Protein AF-0000000084469445 (afdb_homodimer)

Sequence (676 aa):
MPSHRDRGASPPKRRASNPAHQPPWKASKMSADAPEFKPRAFKDERMSDDEDAAVAASGSATGGSAPLSAEAREALTAAVAKARVTRPLPNSRRTAAAANMVPQAATVPKTHAEKDNKRRLIVVLSQACLEAYKVSSGSGGKNAAGKEAKYALLNCDDHQGILARNGRDIADARPDITHQCLLTLLDSPLNKAGLLQVYIHTAKGVLIEVNPSVRIPRTFKRFSGLMVQLLHKLSIRGVNGSEKLLRVIKNPITDHLPTNTIKLTLSGDAPTIRLSQFLPTLPESHSVCVFVGAMARGPDNFADAYVDQKISISDYSLSASVACGKFCCAMEELWDIVMPSHRDRGASPPKRRASNPAHQPPWKASKMSADAPEFKPRAFKDERMSDDEDAAVAASGSATGGSAPLSAEAREALTAAVAKARVTRPLPNSRRTAAAANMVPQAATVPKTHAEKDNKRRLIVVLSQACLEAYKVSSGSGGKNAAGKEAKYALLNCDDHQGILARNGRDIADARPDITHQCLLTLLDSPLNKAGLLQVYIHTAKGVLIEVNPSVRIPRTFKRFSGLMVQLLHKLSIRGVNGSEKLLRVIKNPITDHLPTNTIKLTLSGDAPTIRLSQFLPTLPESHSVCVFVGAMARGPDNFADAYVDQKISISDYSLSASVACGKFCCAMEELWDIV

InterPro domains:
  IPR005304 Ribosomal biogenesis, methyltransferase, EMG1/NEP1 [PF03587] (123-332)
  IPR005304 Ribosomal biogenesis, methyltransferase, EMG1/NEP1 [PTHR12636] (96-338)
  IPR005304 Ribosomal biogenesis, methyltransferase, EMG1/NEP1 [cd18088] (121-332)
  IPR029026 tRNA (guanine-N1-)-methyltransferase, N-terminal [G3DSA:3.40.1280.10] (121-338)
  IPR029028 Alpha/beta knot methyltransferases [SSF75217] (108-337)

Foldseek 3Di:
DDDDDPPPPDPDDPPPPDPPPPDPPPPPPPPPPVPDPPPPDPPPPPPDPDDPPPPPPPPPPPPDDDDDDPVRVVVVVVVCVVPDDDDPDPPPCPDDCPPPPPLPQQDDDDDLVSQLPDAAEEEEAFQAQWDKDFDPDPDDDPPPPPDPTDIWTDALPPCVPVCVVVVHDSQWNHNVLVVLQCVLQLPFLRLSVNRYWYWYQHNVGWIKTAASRDDADPDPVVNRVVSNVCVVVQFDDDPPDPDTRMHTDDDDPVVVHHPAEAEEEEDLPAEEDALLVVVVVDDPSYHYYYYFHSTPDDDRCRCVVPHDYYYYHDPDDDRSNVVSNVNSVSVCVVVVRD/DDPPPPPPPDPPDPPPPDPPPPDPDPPPPPPPPPPDPPPPDPPPPPPDDDPPPPPPPPCPPPPDDDDDDPVRVVVVVVVCVVPDDDDDDDPPCPDDPPPPPPLPQQDDDDDLVSQLPDAAEEEEAFQAQWDKDFDPDPDDDPPPPPDPTDIWTDALPPCVPVCVVVVHDSQWNHNVLVVLQCVLQLPFLRLSVNRYWYWYQHNVGWIKTAASRDDADPDPVVNRVVSNVCVVVQFDDDPPDPDTRMHTDDDDPVVVHHPAEAEEEEDLPAEEDALLVVVVVDDPSYHYYYYFHSTPDDDRCRCVVPHDYYYHHDPDDDRSNVVSNVNSVSVCVVVVRD

Radius of gyration: 30.71 Å; Cα contacts (8 Å, |Δi|>4): 1017; chains: 2; bounding box: 78×87×170 Å

Nearest PDB structures (foldseek):
  3oii-assembly1_A  TM=9.944E-01  e=2.772E-36  Saccharomyces cerevisiae
  3oin-assembly1_A  TM=9.692E-01  e=4.289E-35  Saccharomyces cerevisiae
  5jpq-assembly1_e  TM=9.789E-01  e=6.168E-33  Thermochaetoides thermophila
  5wyk-assembly1_E2  TM=9.521E-01  e=1.337E-33  Saccharomyces cerevisiae S288C
  6rxy-assembly1_CN  TM=9.579E-01  e=6.451E-31  Thermochaetoides thermophila

Organism: NCBI:txid879819

Secondary structure (DSSP, 8-state):
---------------------------------------------------------------PPPPPPHHHHHHHHHHHHHHB-------S------S-------PPP-SHHHHHHS--EEEEEEEE---EEEE---S--TT--S---EEEE--TTT-HHHHHHTT--GGG--HHHHHHHHHHHHTSHHHHTT-EEEEEEETTS-EEEE-TT----SSHHHHHHHHHHHHHHSEEE-TTSS-EEEEEEPSPGGGGS-SSEEEEEE-TTSPBB-HHHHGGGS-TTSEEEEEEE-SSS--S-TTTTT-SEEEB--SS---HHHHHHHHHHHHHHHTT--/---------------------------------------------------------------PPPPPPHHHHHHHHHHHHHHB--PPP-SS------S-------PPP-SHHHHHHS--EEEEEEEE---EEEE---S--TT---S--EEEE--TTT-HHHHHHTT--GGG--HHHHHHHHHHHHTSHHHHTT-EEEEEEETTS-EEEE-TT----SSHHHHHHHHHHHHHHSEEE-TTSS-EEEEEEPSPGGGGS-SSEEEEEE-TTSPBB-HHHHGGGS-TTSEEEEEEE-SSS--S-TTTTT-SEEEB--SS---HHHHHHHHHHHHHHHTT--

Structure (mmCIF, N/CA/C/O backbone):
data_AF-0000000084469445-model_v1
#
loop_
_entity.id
_entity.type
_entity.pdbx_description
1 polymer 'Nep1-domain-containing protein'
#
loop_
_atom_site.group_PDB
_atom_site.id
_atom_site.type_symbol
_atom_site.label_atom_id
_atom_site.label_alt_id
_atom_site.label_comp_id
_atom_site.label_asym_id
_atom_site.label_entity_id
_atom_site.label_seq_id
_atom_site.pdbx_PDB_ins_code
_atom_site.Cartn_x
_atom_site.Cartn_y
_atom_site.Cartn_z
_atom_site.occupancy
_atom_site.B_iso_or_equiv
_atom_site.auth_seq_id
_atom_site.auth_comp_id
_atom_site.auth_asym_id
_atom_site.auth_atom_id
_atom_site.pdbx_PDB_model_num
ATOM 1 N N . MET A 1 1 ? -24.031 15.508 86.875 1 22.95 1 MET A N 1
ATOM 2 C CA . MET A 1 1 ? -24.016 14.242 86.125 1 22.95 1 MET A CA 1
ATOM 3 C C . MET A 1 1 ? -22.75 14.125 85.25 1 22.95 1 MET A C 1
ATOM 5 O O . MET A 1 1 ? -22.203 15.133 84.812 1 22.95 1 MET A O 1
ATOM 9 N N . PRO A 1 2 ? -22.141 12.891 84.938 1 25.98 2 PRO A N 1
ATOM 10 C CA . PRO A 1 2 ? -20.812 12.344 84.625 1 25.98 2 PRO A CA 1
ATOM 11 C C . PRO A 1 2 ? -20.438 12.547 83.188 1 25.98 2 PRO A C 1
ATOM 13 O O . PRO A 1 2 ? -19.266 12.594 82.812 1 25.98 2 PRO A O 1
ATOM 16 N N . SER A 1 3 ? -21.453 12.602 82.25 1 22.55 3 SER A N 1
ATOM 17 C CA . SER A 1 3 ? -21.281 11.664 81.125 1 22.55 3 SER A CA 1
ATOM 18 C C . SER A 1 3 ? -20.047 11.992 80.312 1 22.55 3 SER A C 1
ATOM 20 O O . SER A 1 3 ? -19.5 13.094 80.438 1 22.55 3 SER A O 1
ATOM 22 N N . HIS A 1 4 ? -19.953 11.297 79.062 1 25.66 4 HIS A N 1
ATOM 23 C CA . HIS A 1 4 ? -19.266 10.383 78.125 1 25.66 4 HIS A CA 1
ATOM 24 C C . HIS A 1 4 ? -18.469 11.148 77.062 1 25.66 4 HIS A C 1
ATOM 26 O O . HIS A 1 4 ? -19.016 12.016 76.375 1 25.66 4 HIS A O 1
ATOM 32 N N . ARG A 1 5 ? -17.156 11.281 77.188 1 27.06 5 ARG A N 1
ATOM 33 C CA . ARG A 1 5 ? -16.031 11.859 76.5 1 27.06 5 ARG A CA 1
ATOM 34 C C . ARG A 1 5 ? -15.891 11.234 75.062 1 27.06 5 ARG A C 1
ATOM 36 O O . ARG A 1 5 ? -15.695 10.023 74.938 1 27.06 5 ARG A O 1
ATOM 43 N N . ASP A 1 6 ? -16.797 11.648 74.125 1 26.05 6 ASP A N 1
ATOM 44 C CA . ASP A 1 6 ? -16.875 11.094 72.75 1 26.05 6 ASP A CA 1
ATOM 45 C C . ASP A 1 6 ? -15.5 11 72.125 1 26.05 6 ASP A C 1
ATOM 47 O O . ASP A 1 6 ? -14.797 12 72 1 26.05 6 ASP A O 1
ATOM 51 N N . ARG A 1 7 ? -14.773 9.812 72.25 1 25.3 7 ARG A N 1
ATOM 52 C CA . ARG A 1 7 ? -13.453 9.383 71.812 1 25.3 7 ARG A CA 1
ATOM 53 C C . ARG A 1 7 ? -13.312 9.508 70.312 1 25.3 7 ARG A C 1
ATOM 55 O O . ARG A 1 7 ? -14.148 8.992 69.562 1 25.3 7 ARG A O 1
ATOM 62 N N . GLY A 1 8 ? -12.797 10.641 69.75 1 24.62 8 GLY A N 1
ATOM 63 C CA . GLY A 1 8 ? -12.539 11.031 68.375 1 24.62 8 GLY A CA 1
ATOM 64 C C . GLY A 1 8 ? -11.758 9.992 67.562 1 24.62 8 GLY A C 1
ATOM 65 O O . GLY A 1 8 ? -10.625 9.672 67.938 1 24.62 8 GLY A O 1
ATOM 66 N N . ALA A 1 9 ? -12.391 8.781 67.188 1 24.7 9 ALA A N 1
ATOM 67 C CA . ALA A 1 9 ? -11.789 7.621 66.562 1 24.7 9 ALA A CA 1
ATOM 68 C C . ALA A 1 9 ? -10.969 8.047 65.312 1 24.7 9 ALA A C 1
ATOM 70 O O . ALA A 1 9 ? -11.43 8.844 64.5 1 24.7 9 ALA A O 1
ATOM 71 N N . SER A 1 10 ? -9.609 8.047 65.375 1 26.73 10 SER A N 1
ATOM 72 C CA . SER A 1 10 ? -8.523 8.375 64.5 1 26.73 10 SER A CA 1
ATOM 73 C C . SER A 1 10 ? -8.594 7.516 63.219 1 26.73 10 SER A C 1
ATOM 75 O O . SER A 1 10 ? -8.727 6.293 63.281 1 26.73 10 SER A O 1
ATOM 77 N N . PRO A 1 11 ? -9.133 7.988 62.094 1 27.69 11 PRO A N 1
ATOM 78 C CA . PRO A 1 11 ? -9.375 7.207 60.875 1 27.69 11 PRO A CA 1
ATOM 79 C C . PRO A 1 11 ? -8.156 6.41 60.438 1 27.69 11 PRO A C 1
ATOM 81 O O . PRO A 1 11 ? -7.023 6.781 60.75 1 27.69 11 PRO A O 1
ATOM 84 N N . PRO A 1 12 ? -8.281 5.055 60.25 1 25.16 12 PRO A N 1
ATOM 85 C CA . PRO A 1 12 ? -7.227 4.082 59.969 1 25.16 12 PRO A CA 1
ATOM 86 C C . PRO A 1 12 ? -6.383 4.469 58.75 1 25.16 12 PRO A C 1
ATOM 88 O O . PRO A 1 12 ? -6.855 5.203 57.875 1 25.16 12 PRO A O 1
ATOM 91 N N . LYS A 1 13 ? -5.031 4.48 58.875 1 24.09 13 LYS A N 1
ATOM 92 C CA . LYS A 1 13 ? -3.91 4.742 57.969 1 24.09 13 LYS A CA 1
ATOM 93 C C . LYS A 1 13 ? -3.984 3.871 56.719 1 24.09 13 LYS A C 1
ATOM 95 O O . LYS A 1 13 ? -4.098 2.648 56.812 1 24.09 13 LYS A O 1
ATOM 100 N N . ARG A 1 14 ? -4.66 4.344 55.656 1 23.03 14 ARG A N 1
ATOM 101 C CA . ARG A 1 14 ? -4.762 3.637 54.375 1 23.03 14 ARG A CA 1
ATOM 102 C C . ARG A 1 14 ? -3.402 3.1 53.938 1 23.03 14 ARG A C 1
ATOM 104 O O . ARG A 1 14 ? -2.398 3.811 54 1 23.03 14 ARG A O 1
ATOM 111 N N . ARG A 1 15 ? -3.166 1.763 54.031 1 22.44 15 ARG A N 1
ATOM 112 C CA . ARG A 1 15 ? -1.99 1 53.625 1 22.44 15 ARG A CA 1
ATOM 113 C C . ARG A 1 15 ? -1.568 1.358 52.188 1 22.44 15 ARG A C 1
ATOM 115 O O . ARG A 1 15 ? -2.396 1.373 51.281 1 22.44 15 ARG A O 1
ATOM 122 N N . ALA A 1 16 ? -0.414 2.016 52 1 23.31 16 ALA A N 1
ATOM 123 C CA . ALA A 1 16 ? 0.32 2.404 50.781 1 23.31 16 ALA A CA 1
ATOM 124 C C . ALA A 1 16 ? 0.574 1.197 49.875 1 23.31 16 ALA A C 1
ATOM 126 O O . ALA A 1 16 ? 1.24 0.242 50.281 1 23.31 16 ALA A O 1
ATOM 127 N N . SER A 1 17 ? -0.476 0.643 49.125 1 21.62 17 SER A N 1
ATOM 128 C CA . SER A 1 17 ? -0.274 -0.502 48.25 1 21.62 17 SER A CA 1
ATOM 129 C C . SER A 1 17 ? 0.973 -0.325 47.406 1 21.62 17 SER A C 1
ATOM 131 O O . SER A 1 17 ? 1.221 0.761 46.875 1 21.62 17 SER A O 1
ATOM 133 N N . ASN A 1 18 ? 2.104 -1.016 47.656 1 22.84 18 ASN A N 1
ATOM 134 C CA . ASN A 1 18 ? 3.393 -1.14 47 1 22.84 18 ASN A CA 1
ATOM 135 C C . ASN A 1 18 ? 3.225 -1.414 45.5 1 22.84 18 ASN A C 1
ATOM 137 O O . ASN A 1 18 ? 2.553 -2.373 45.125 1 22.84 18 ASN A O 1
ATOM 141 N N . PRO A 1 19 ? 3.338 -0.371 44.625 1 25.42 19 PRO A N 1
ATOM 142 C CA . PRO A 1 19 ? 3.227 -0.517 43.188 1 25.42 19 PRO A CA 1
ATOM 14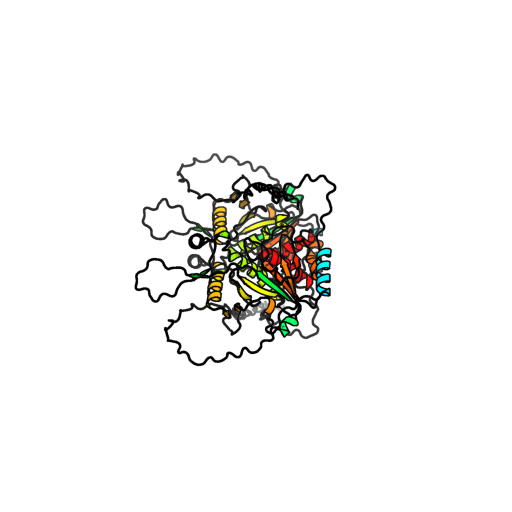3 C C . PRO A 1 19 ? 4.102 -1.641 42.625 1 25.42 19 PRO A C 1
ATOM 145 O O . PRO A 1 19 ? 5.316 -1.651 42.875 1 25.42 19 PRO A O 1
ATOM 148 N N . ALA A 1 20 ? 3.66 -2.908 42.656 1 23.64 20 ALA A N 1
ATOM 149 C CA . ALA A 1 20 ? 4.367 -4.078 42.125 1 23.64 20 ALA A CA 1
ATOM 150 C C . ALA A 1 20 ? 5.027 -3.768 40.781 1 23.64 20 ALA A C 1
ATOM 152 O O . ALA A 1 20 ? 4.484 -3.014 39.969 1 23.64 20 ALA A O 1
ATOM 153 N N . HIS A 1 21 ? 6.387 -3.854 40.688 1 25.55 21 HIS A N 1
ATOM 154 C CA . HIS A 1 21 ? 7.363 -3.762 39.625 1 25.55 21 HIS A CA 1
ATOM 155 C C . HIS A 1 21 ? 6.941 -4.598 38.406 1 25.55 21 HIS A C 1
ATOM 157 O O . HIS A 1 21 ? 6.898 -5.828 38.5 1 25.55 21 HIS A O 1
ATOM 163 N N . GLN A 1 22 ? 5.902 -4.172 37.719 1 23.77 22 GLN A N 1
ATOM 164 C CA . GLN A 1 22 ? 5.598 -4.953 36.531 1 23.77 22 GLN A CA 1
ATOM 165 C C . GLN A 1 22 ? 6.859 -5.238 35.719 1 23.77 22 GLN A C 1
ATOM 167 O O . GLN A 1 22 ? 7.668 -4.34 35.5 1 23.77 22 GLN A O 1
ATOM 172 N N . PRO A 1 23 ? 7.355 -6.477 35.781 1 27.88 23 PRO A N 1
ATOM 173 C CA . PRO A 1 23 ? 8.594 -6.844 35.062 1 27.88 23 PRO A CA 1
ATOM 174 C C . PRO A 1 23 ? 8.641 -6.324 33.625 1 27.88 23 PRO A C 1
ATOM 176 O O . PRO A 1 23 ? 7.59 -6.102 33.031 1 27.88 23 PRO A O 1
ATOM 179 N N . PRO A 1 24 ? 9.695 -5.605 33.25 1 25.45 24 PRO A N 1
ATOM 180 C CA . PRO A 1 24 ? 9.891 -5 31.938 1 25.45 24 PRO A CA 1
ATOM 181 C C . PRO A 1 24 ? 9.609 -5.973 30.797 1 25.45 24 PRO A C 1
ATOM 183 O O . PRO A 1 24 ? 9.727 -7.188 30.969 1 25.45 24 PRO A O 1
ATOM 186 N N . TRP A 1 25 ? 8.602 -5.664 30.031 1 21.03 25 TRP A N 1
ATOM 187 C CA . TRP A 1 25 ? 8.242 -6.383 28.812 1 21.03 25 TRP A CA 1
ATOM 188 C C . TRP A 1 25 ? 9.477 -6.668 27.953 1 21.03 25 TRP A C 1
ATOM 190 O O . TRP A 1 25 ? 10.289 -5.777 27.719 1 21.03 25 TRP A O 1
ATOM 200 N N . LYS A 1 26 ? 10.023 -7.816 28.172 1 22.52 26 LYS A N 1
ATOM 201 C CA . LYS A 1 26 ? 11.172 -8.203 27.359 1 22.52 26 LYS A CA 1
ATOM 202 C C . LYS A 1 26 ? 10.867 -8.039 25.875 1 22.52 26 LYS A C 1
ATOM 204 O O . LYS A 1 26 ? 9.93 -8.648 25.359 1 22.52 26 LYS A O 1
ATOM 209 N N . ALA A 1 27 ? 11.156 -6.922 25.281 1 23.09 27 ALA A N 1
ATOM 210 C CA . ALA A 1 27 ? 11.172 -6.684 23.828 1 23.09 27 ALA A CA 1
ATOM 211 C C . ALA A 1 27 ? 11.867 -7.828 23.094 1 23.09 27 ALA A C 1
ATOM 213 O O . ALA A 1 27 ? 12.992 -8.203 23.438 1 23.09 27 ALA A O 1
ATOM 214 N N . SER A 1 28 ? 11.117 -8.852 22.781 1 20.47 28 SER A N 1
ATOM 215 C CA . SER A 1 28 ? 11.727 -9.914 21.984 1 20.47 28 SER A CA 1
ATOM 216 C C . SER A 1 28 ? 12.508 -9.344 20.797 1 20.47 28 SER A C 1
ATOM 218 O O . SER A 1 28 ? 11.961 -8.578 20.016 1 20.47 28 SER A O 1
ATOM 220 N N . LYS A 1 29 ? 13.742 -9.094 20.969 1 24.81 29 LYS A N 1
ATOM 221 C CA . LYS A 1 29 ? 14.758 -8.594 20.047 1 24.81 29 LYS A CA 1
ATOM 222 C C . LYS A 1 29 ? 14.867 -9.5 18.812 1 24.81 29 LYS A C 1
ATOM 224 O O . LYS A 1 29 ? 15.828 -10.258 18.688 1 24.81 29 LYS A O 1
ATOM 229 N N . MET A 1 30 ? 13.766 -10.086 18.359 1 23.5 30 MET A N 1
ATOM 230 C CA . MET A 1 30 ? 14.062 -10.938 17.219 1 23.5 30 MET A CA 1
ATOM 231 C C . MET A 1 30 ? 14.562 -10.102 16.047 1 23.5 30 MET A C 1
ATOM 233 O O . MET A 1 30 ? 13.859 -9.945 15.039 1 23.5 30 MET A O 1
ATOM 237 N N . SER A 1 31 ? 14.977 -8.93 16.266 1 27.03 31 SER A N 1
ATOM 238 C CA . SER A 1 31 ? 15.305 -8.133 15.094 1 27.03 31 SER A CA 1
ATOM 239 C C . SER A 1 31 ? 16.422 -8.773 14.281 1 27.03 31 SER A C 1
ATOM 241 O O . SER A 1 31 ? 17.422 -9.242 14.844 1 27.03 31 SER A O 1
ATOM 243 N N . ALA A 1 32 ? 16.125 -9.344 13.195 1 31.17 32 ALA A N 1
ATOM 244 C CA . ALA A 1 32 ? 17.156 -9.797 12.273 1 31.17 32 ALA A CA 1
ATOM 245 C C . ALA A 1 32 ? 18.219 -8.719 12.07 1 31.17 32 ALA A C 1
ATOM 247 O O . ALA A 1 32 ? 17.969 -7.688 11.453 1 31.17 32 ALA A O 1
ATOM 248 N N . ASP A 1 33 ? 18.859 -8.328 13.219 1 28.84 33 ASP A N 1
ATOM 249 C CA . ASP A 1 33 ? 19.953 -7.383 12.992 1 28.84 33 ASP A CA 1
ATOM 250 C C . ASP A 1 33 ? 21 -7.973 12.062 1 28.84 33 ASP A C 1
ATOM 252 O O . ASP A 1 33 ? 21.516 -9.07 12.305 1 28.84 33 ASP A O 1
ATOM 256 N N . ALA A 1 34 ? 21.016 -7.699 10.852 1 29.33 34 ALA A N 1
ATOM 257 C CA . ALA A 1 34 ? 22.094 -8.172 10 1 29.33 34 ALA A CA 1
ATOM 258 C C . ALA A 1 34 ? 23.453 -7.711 10.523 1 29.33 34 ALA A C 1
ATOM 260 O O . ALA A 1 34 ? 23.672 -6.516 10.734 1 29.33 34 ALA A O 1
ATOM 261 N N . PRO A 1 35 ? 24.125 -8.5 11.406 1 28.12 35 PRO A N 1
ATOM 262 C CA . PRO A 1 35 ? 25.469 -8.062 11.797 1 28.12 35 PRO A CA 1
ATOM 263 C C . PRO A 1 35 ? 26.297 -7.551 10.617 1 28.12 35 PRO A C 1
ATOM 265 O O . PRO A 1 35 ? 26 -7.891 9.469 1 28.12 35 PRO A O 1
ATOM 268 N N . GLU A 1 36 ? 27.062 -6.578 10.93 1 27.38 36 GLU A N 1
ATOM 269 C CA . GLU A 1 36 ? 27.984 -6.02 9.938 1 27.38 36 GLU A CA 1
ATOM 270 C C . GLU A 1 36 ? 28.844 -7.109 9.305 1 27.38 36 GLU A C 1
ATOM 272 O O . GLU A 1 36 ? 29.531 -7.855 10.016 1 27.38 36 GLU A O 1
ATOM 277 N N . PHE A 1 37 ? 28.562 -7.602 8.203 1 27.67 37 PHE A N 1
ATOM 278 C CA . PHE A 1 37 ? 29.312 -8.633 7.492 1 27.67 37 PHE A CA 1
ATOM 279 C C . PHE A 1 37 ? 30.734 -8.18 7.219 1 27.67 37 PHE A C 1
ATOM 281 O O . PHE A 1 37 ? 30.953 -7.172 6.539 1 27.67 37 PHE A O 1
ATOM 288 N N . LYS A 1 38 ? 31.578 -8.398 8.234 1 27.27 38 LYS A N 1
ATOM 289 C CA . LYS A 1 38 ? 32.969 -8.219 7.895 1 27.27 38 LYS A CA 1
ATOM 290 C C . LYS A 1 38 ? 33.438 -9.219 6.828 1 27.27 38 LYS A C 1
ATOM 292 O O . LYS A 1 38 ? 33.312 -10.43 7.031 1 27.27 38 LYS A O 1
ATOM 297 N N . PRO A 1 39 ? 33.594 -8.773 5.594 1 24.23 39 PRO A N 1
ATOM 298 C CA . PRO A 1 39 ? 33.938 -9.672 4.48 1 24.23 39 PRO A CA 1
ATOM 299 C C . PRO A 1 39 ? 35.219 -10.461 4.73 1 24.23 39 PRO A C 1
ATOM 301 O O . PRO A 1 39 ? 36.219 -9.883 5.121 1 24.23 39 PRO A O 1
ATOM 304 N N . ARG A 1 40 ? 35.094 -11.617 5.289 1 26.5 40 ARG A N 1
ATOM 305 C CA . ARG A 1 40 ? 36.281 -12.461 5.422 1 26.5 40 ARG A CA 1
ATOM 306 C C . ARG A 1 40 ? 37.062 -12.516 4.113 1 26.5 40 ARG A C 1
ATOM 308 O O . ARG A 1 40 ? 36.5 -12.461 3.031 1 26.5 40 ARG A O 1
ATOM 315 N N . ALA A 1 41 ? 38.375 -12.227 4.254 1 24.44 41 ALA A N 1
ATOM 316 C CA . ALA A 1 41 ? 39.406 -12.297 3.234 1 24.44 41 ALA A CA 1
ATOM 317 C C . ALA A 1 41 ? 39.312 -13.602 2.449 1 24.44 41 ALA A C 1
ATOM 319 O O . ALA A 1 41 ? 39.188 -14.68 3.037 1 24.44 41 ALA A O 1
ATOM 320 N N . PHE A 1 42 ? 38.812 -13.5 1.294 1 20.89 42 PHE A N 1
ATOM 321 C CA . PHE A 1 42 ? 38.75 -14.641 0.387 1 20.89 42 PHE A CA 1
ATOM 322 C C . PHE A 1 42 ? 40.156 -15.234 0.198 1 20.89 42 PHE A C 1
ATOM 324 O O . PHE A 1 42 ? 41.031 -14.609 -0.428 1 20.89 42 PHE A O 1
ATOM 331 N N . LYS A 1 43 ? 40.812 -15.797 1.244 1 22.77 43 LYS A N 1
ATOM 332 C CA . LYS A 1 43 ? 42.031 -16.516 0.89 1 22.77 43 LYS A CA 1
ATOM 333 C C . LYS A 1 43 ? 41.812 -17.359 -0.374 1 22.77 43 LYS A C 1
ATOM 335 O O . LYS A 1 43 ? 40.781 -18 -0.535 1 22.77 43 LYS A O 1
ATOM 340 N N . ASP A 1 44 ? 42.562 -17.062 -1.435 1 22.67 44 ASP A N 1
ATOM 341 C CA . ASP A 1 44 ? 42.719 -17.672 -2.75 1 22.67 44 ASP A CA 1
ATOM 342 C C . ASP A 1 44 ? 42.906 -19.188 -2.635 1 22.67 44 ASP A C 1
ATOM 344 O O . ASP A 1 44 ? 44 -19.688 -2.805 1 22.67 44 ASP A O 1
ATOM 348 N N . GLU A 1 45 ? 42.562 -19.812 -1.447 1 24.23 45 GLU A N 1
ATOM 349 C CA . GLU A 1 45 ? 43.062 -21.188 -1.502 1 24.23 45 GLU A CA 1
ATOM 350 C C . GLU A 1 45 ? 42.531 -21.922 -2.734 1 24.23 45 GLU A C 1
ATOM 352 O O . GLU A 1 45 ? 41.344 -21.781 -3.084 1 24.23 45 GLU A O 1
ATOM 357 N N . ARG A 1 46 ? 43.469 -22.328 -3.572 1 21.66 46 ARG A N 1
ATOM 358 C CA . ARG A 1 46 ? 43.438 -23.219 -4.723 1 21.66 46 ARG A CA 1
ATOM 359 C C . ARG A 1 46 ? 42.625 -24.484 -4.402 1 21.66 46 ARG A C 1
ATOM 361 O O . ARG A 1 46 ? 43.031 -25.281 -3.564 1 21.66 46 ARG A O 1
ATOM 368 N N . MET A 1 47 ? 41.281 -24.281 -4.285 1 23 47 MET A N 1
ATOM 369 C CA . MET A 1 47 ? 40.438 -25.453 -4.086 1 23 47 MET A CA 1
ATOM 370 C C . MET A 1 47 ? 40.844 -26.594 -5 1 23 47 MET A C 1
ATOM 372 O O . MET A 1 47 ? 40.906 -26.438 -6.223 1 23 47 MET A O 1
ATOM 376 N N . SER A 1 48 ? 41.75 -27.375 -4.512 1 22.78 48 SER A N 1
ATOM 377 C CA . SER A 1 48 ? 42.062 -28.688 -5.082 1 22.78 48 SER A CA 1
ATOM 378 C C . SER A 1 48 ? 40.812 -29.391 -5.551 1 22.78 48 SER A C 1
ATOM 380 O O . SER A 1 48 ? 39.719 -29.109 -5.055 1 22.78 48 SER A O 1
ATOM 382 N N . ASP A 1 49 ? 40.875 -30.203 -6.703 1 22.7 49 ASP A N 1
ATOM 383 C CA . ASP A 1 49 ? 40 -30.859 -7.668 1 22.7 49 ASP A CA 1
ATOM 384 C C . ASP A 1 49 ? 39.094 -31.891 -6.98 1 22.7 49 ASP A C 1
ATOM 386 O O . ASP A 1 49 ? 38.438 -32.688 -7.648 1 22.7 49 ASP A O 1
ATOM 390 N N . ASP A 1 50 ? 39.469 -32.188 -5.676 1 21.47 50 ASP A N 1
ATOM 391 C CA . ASP A 1 50 ? 39.094 -33.594 -5.492 1 21.47 50 ASP A CA 1
ATOM 392 C C . ASP A 1 50 ? 37.625 -33.812 -5.734 1 21.47 50 ASP A C 1
ATOM 394 O O . ASP A 1 50 ? 37.219 -34.375 -6.746 1 21.47 50 ASP A O 1
ATOM 398 N N . GLU A 1 51 ? 36.969 -34.5 -4.625 1 21.62 51 GLU A N 1
ATOM 399 C CA . GLU A 1 51 ? 35.938 -35.531 -4.621 1 21.62 51 GLU A CA 1
ATOM 400 C C . GLU A 1 51 ? 34.562 -34.969 -4.867 1 21.62 51 GLU A C 1
ATOM 402 O O . GLU A 1 51 ? 34.125 -34.031 -4.168 1 21.62 51 GLU A O 1
ATOM 407 N N . ASP A 1 52 ? 34.062 -35.031 -6.078 1 21.33 52 ASP A N 1
ATOM 408 C CA . ASP A 1 52 ? 32.719 -34.844 -6.602 1 21.33 52 ASP A CA 1
ATOM 409 C C . ASP A 1 52 ? 31.672 -35.438 -5.648 1 21.33 52 ASP A C 1
ATOM 411 O O . ASP A 1 52 ? 31.422 -36.656 -5.676 1 21.33 52 ASP A O 1
ATOM 415 N N . ALA A 1 53 ? 31.766 -35.219 -4.359 1 21.38 53 ALA A N 1
ATOM 416 C CA . ALA A 1 53 ? 30.641 -35.812 -3.652 1 21.38 53 ALA A CA 1
ATOM 417 C C . ALA A 1 53 ? 29.312 -35.5 -4.344 1 21.38 53 ALA A C 1
ATOM 419 O O . ALA A 1 53 ? 29.031 -34.312 -4.617 1 21.38 53 ALA A O 1
ATOM 420 N N . ALA A 1 54 ? 28.781 -36.469 -5.055 1 19.64 54 ALA A N 1
ATOM 421 C CA . ALA A 1 54 ? 27.438 -36.594 -5.617 1 19.64 54 ALA A CA 1
ATOM 422 C C . ALA A 1 54 ? 26.375 -36.062 -4.66 1 19.64 54 ALA A C 1
ATOM 424 O O . ALA A 1 54 ? 26.203 -36.594 -3.557 1 19.64 54 ALA A O 1
ATOM 425 N N . VAL A 1 55 ? 26.391 -34.812 -4.473 1 25.66 55 VAL A N 1
ATOM 426 C CA . VAL A 1 55 ? 25.156 -34.375 -3.836 1 25.66 55 VAL A CA 1
ATOM 427 C C . VAL A 1 55 ? 23.984 -35.188 -4.395 1 25.66 55 VAL A C 1
ATOM 429 O O . VAL A 1 55 ? 23.656 -35.094 -5.578 1 25.66 55 VAL A O 1
ATOM 432 N N . ALA A 1 56 ? 23.922 -36.438 -4.066 1 22.81 56 ALA A N 1
ATOM 433 C CA . ALA A 1 56 ? 22.703 -37.219 -4.309 1 22.81 56 ALA A CA 1
ATOM 434 C C . ALA A 1 56 ? 21.469 -36.344 -4.148 1 22.81 56 ALA A C 1
ATOM 436 O O . ALA A 1 56 ? 21.25 -35.75 -3.088 1 22.81 56 ALA A O 1
ATOM 437 N N . ALA A 1 57 ? 21.156 -35.719 -5.156 1 25.91 57 ALA A N 1
ATOM 438 C CA . ALA A 1 57 ? 19.844 -35.125 -5.402 1 25.91 57 ALA A CA 1
ATOM 439 C C . ALA A 1 57 ? 18.734 -35.969 -4.785 1 25.91 57 ALA A C 1
ATOM 441 O O . ALA A 1 57 ? 18.469 -37.094 -5.242 1 25.91 57 ALA A O 1
ATOM 442 N N . SER A 1 58 ? 18.734 -36.125 -3.529 1 27.81 58 SER A N 1
ATOM 443 C CA . SER A 1 58 ? 17.5 -36.719 -3.053 1 27.81 58 SER A CA 1
ATOM 444 C C . SER A 1 58 ? 16.328 -36.375 -3.959 1 27.81 58 SER A C 1
ATOM 446 O O . SER A 1 58 ? 16.25 -35.25 -4.477 1 27.81 58 SER A O 1
ATOM 448 N N . GLY A 1 59 ? 15.852 -37.25 -4.816 1 29.45 59 GLY A N 1
ATOM 449 C CA . GLY A 1 59 ? 14.68 -37.25 -5.676 1 29.45 59 GLY A CA 1
ATOM 450 C C . GLY A 1 59 ? 13.539 -36.438 -5.129 1 29.45 59 GLY A C 1
ATOM 451 O O . GLY A 1 59 ? 12.734 -36.906 -4.324 1 29.45 59 GLY A O 1
ATOM 452 N N . SER A 1 60 ? 13.766 -35.281 -4.676 1 35.25 60 SER A N 1
ATOM 453 C CA . SER A 1 60 ? 12.609 -34.469 -4.336 1 35.25 60 SER A CA 1
ATOM 454 C C . SER A 1 60 ? 11.492 -34.656 -5.363 1 35.25 60 SER A C 1
ATOM 456 O O . SER A 1 60 ? 11.742 -34.594 -6.57 1 35.25 60 SER A O 1
ATOM 458 N N . ALA A 1 61 ? 10.555 -35.438 -5.242 1 38.78 61 ALA A N 1
ATOM 459 C CA . ALA A 1 61 ? 9.289 -35.594 -5.953 1 38.78 61 ALA A CA 1
ATOM 460 C C . ALA A 1 61 ? 8.844 -34.281 -6.57 1 38.78 61 ALA A C 1
ATOM 462 O O . ALA A 1 61 ? 8.68 -33.281 -5.867 1 38.78 61 ALA A O 1
ATOM 463 N N . THR A 1 62 ? 9.242 -33.875 -7.703 1 46.62 62 THR A N 1
ATOM 464 C CA . THR A 1 62 ? 8.93 -32.781 -8.594 1 46.62 62 THR A CA 1
ATOM 465 C C . THR A 1 62 ? 7.434 -32.469 -8.562 1 46.62 62 THR A C 1
ATOM 467 O O . THR A 1 62 ? 6.672 -33 -9.375 1 46.62 62 THR A O 1
ATOM 470 N N . GLY A 1 63 ? 6.758 -32.562 -7.508 1 58.69 63 GLY A N 1
ATOM 471 C CA . GLY A 1 63 ? 5.34 -32.25 -7.418 1 58.69 63 GLY A CA 1
ATOM 472 C C . GLY A 1 63 ? 5.016 -30.812 -7.758 1 58.69 63 GLY A C 1
ATOM 473 O O . GLY A 1 63 ? 5.387 -29.906 -7.02 1 58.69 63 GLY A O 1
ATOM 474 N N . GLY A 1 64 ? 5.074 -30.406 -9.047 1 75.44 64 GLY A N 1
ATOM 475 C CA . GLY A 1 64 ? 4.629 -29.125 -9.594 1 75.44 64 GLY A CA 1
ATOM 476 C C . GLY A 1 64 ? 3.152 -29.109 -9.945 1 75.44 64 GLY A C 1
ATOM 477 O O . GLY A 1 64 ? 2.447 -30.109 -9.727 1 75.44 64 GLY A O 1
ATOM 478 N N . SER A 1 65 ? 2.721 -27.922 -10.312 1 82.25 65 SER A N 1
ATOM 479 C CA . SER A 1 65 ? 1.313 -27.75 -10.656 1 82.25 65 SER A CA 1
ATOM 480 C C . SER A 1 65 ? 0.949 -28.531 -11.914 1 82.25 65 SER A C 1
ATOM 482 O O . SER A 1 65 ? 1.701 -28.531 -12.891 1 82.25 65 SER A O 1
ATOM 484 N N . ALA A 1 66 ? -0.137 -29.297 -11.836 1 83.62 66 ALA A N 1
ATOM 485 C CA . ALA A 1 66 ? -0.675 -30.016 -12.984 1 83.62 66 ALA A CA 1
ATOM 486 C C . ALA A 1 66 ? -1.56 -29.109 -13.836 1 83.62 66 ALA A C 1
ATOM 488 O O . ALA A 1 66 ? -2.084 -28.109 -13.336 1 83.62 66 ALA A O 1
ATOM 489 N N . PRO A 1 67 ? -1.56 -29.438 -15.156 1 85.19 67 PRO A N 1
ATOM 490 C CA . PRO A 1 67 ? -2.539 -28.688 -15.945 1 85.19 67 PRO A CA 1
ATOM 491 C C . PRO A 1 67 ? -3.971 -28.891 -15.453 1 85.19 67 PRO A C 1
ATOM 493 O O . PRO A 1 67 ? -4.305 -29.953 -14.922 1 85.19 67 PRO A O 1
ATOM 496 N N . LEU A 1 68 ? -4.742 -27.922 -15.648 1 88.06 68 LEU A N 1
ATOM 497 C CA . LEU A 1 68 ? -6.133 -28.016 -15.211 1 88.06 68 LEU A CA 1
ATOM 498 C C . LEU A 1 68 ? -6.887 -29.062 -16.016 1 88.06 68 LEU A C 1
ATOM 500 O O . LEU A 1 68 ? -6.664 -29.203 -17.234 1 88.06 68 LEU A O 1
ATOM 504 N N . SER A 1 69 ? -7.66 -29.797 -15.352 1 85.81 69 SER A N 1
ATOM 505 C CA . SER A 1 69 ? -8.539 -30.703 -16.062 1 85.81 69 SER A CA 1
ATOM 506 C C . SER A 1 69 ? -9.453 -29.953 -17.031 1 85.81 69 SER A C 1
ATOM 508 O O . SER A 1 69 ? -9.633 -28.734 -16.891 1 85.81 69 SER A O 1
ATOM 510 N N . ALA A 1 70 ? -9.938 -30.594 -18.062 1 85.44 70 ALA A N 1
ATOM 511 C CA . ALA A 1 70 ? -10.852 -29.984 -19.016 1 85.44 70 ALA A CA 1
ATOM 512 C C . ALA A 1 70 ? -12.086 -29.422 -18.312 1 85.44 70 ALA A C 1
ATOM 514 O O . ALA A 1 70 ? -12.555 -28.328 -18.656 1 85.44 70 ALA A O 1
ATOM 515 N N . GLU A 1 71 ? -12.531 -30.125 -17.359 1 83.38 71 GLU A N 1
ATOM 516 C CA . GLU A 1 71 ? -13.703 -29.703 -16.594 1 83.38 71 GLU A CA 1
ATOM 517 C C . GLU A 1 71 ? -13.398 -28.438 -15.805 1 83.38 71 GLU A C 1
ATOM 519 O O . GLU A 1 71 ? -14.211 -27.5 -15.773 1 83.38 71 GLU A O 1
ATOM 524 N N . ALA A 1 72 ? -12.242 -28.453 -15.266 1 84.5 72 ALA A N 1
ATOM 525 C CA . ALA A 1 72 ? -11.852 -27.297 -14.461 1 84.5 72 ALA A CA 1
ATOM 526 C C . ALA A 1 72 ? -11.633 -26.078 -15.344 1 84.5 72 ALA A C 1
ATOM 528 O O . ALA A 1 72 ? -11.961 -24.953 -14.945 1 84.5 72 ALA A O 1
ATOM 529 N N . ARG A 1 73 ? -11.172 -26.312 -16.484 1 87.75 73 ARG A N 1
ATOM 530 C CA . ARG A 1 73 ? -10.938 -25.219 -17.422 1 87.75 73 ARG A CA 1
ATOM 531 C C . ARG A 1 73 ? -12.258 -24.609 -17.906 1 87.75 73 ARG A C 1
ATOM 533 O O . ARG A 1 73 ? -12.391 -23.391 -18.016 1 87.75 73 ARG A O 1
ATOM 540 N N . GLU A 1 74 ? -13.141 -25.469 -18.188 1 85.81 74 GLU A N 1
ATOM 541 C CA . GLU A 1 74 ? -14.461 -25 -18.594 1 85.81 74 GLU A CA 1
ATOM 542 C C . GLU A 1 74 ? -15.148 -24.234 -17.469 1 85.81 74 GLU A C 1
ATOM 544 O O . GLU A 1 74 ? -15.773 -23.203 -17.719 1 85.81 74 GLU A O 1
ATOM 549 N N . ALA A 1 75 ? -14.992 -24.719 -16.328 1 84.81 75 ALA A N 1
ATOM 550 C CA . ALA A 1 75 ? -15.578 -24.047 -15.164 1 84.81 75 ALA A CA 1
ATOM 551 C C . ALA A 1 75 ? -14.945 -22.672 -14.953 1 84.81 75 ALA A C 1
ATOM 553 O O . ALA A 1 75 ? -15.633 -21.703 -14.617 1 84.81 75 ALA A O 1
ATOM 554 N N . LEU A 1 76 ? -13.703 -22.656 -15.18 1 89 76 LEU A N 1
ATOM 555 C CA . LEU A 1 76 ? -12.984 -21.391 -15.016 1 89 76 LEU A CA 1
ATOM 556 C C . LEU A 1 76 ? -13.43 -20.375 -16.047 1 89 76 LEU A C 1
ATOM 558 O O . LEU A 1 76 ? -13.672 -19.203 -15.719 1 89 76 LEU A O 1
ATOM 562 N N . THR A 1 77 ? -13.562 -20.812 -17.219 1 87.38 77 THR A N 1
ATOM 563 C CA . THR A 1 77 ? -14.023 -19.938 -18.297 1 87.38 77 THR A CA 1
ATOM 564 C C . THR A 1 77 ? -15.445 -19.453 -18.016 1 87.38 77 THR A C 1
ATOM 566 O O . THR A 1 77 ? -15.758 -18.266 -18.234 1 87.38 77 THR A O 1
ATOM 569 N N . ALA A 1 78 ? -16.25 -20.328 -17.562 1 85.69 78 ALA A N 1
ATOM 570 C CA . ALA A 1 78 ? -17.625 -19.984 -17.203 1 85.69 78 ALA A CA 1
ATOM 571 C C . ALA A 1 78 ? -17.656 -19 -16.047 1 85.69 78 ALA A C 1
ATOM 573 O O . ALA A 1 78 ? -18.5 -18.078 -16.016 1 85.69 78 ALA A O 1
ATOM 574 N N . ALA A 1 79 ? -16.766 -19.219 -15.203 1 85.31 79 ALA A N 1
ATOM 575 C CA . ALA A 1 79 ? -16.703 -18.328 -14.039 1 85.31 79 ALA A CA 1
ATOM 576 C C . ALA A 1 79 ? -16.328 -16.906 -14.453 1 85.31 79 ALA A C 1
ATOM 578 O O . ALA A 1 79 ? -16.891 -15.938 -13.938 1 85.31 79 ALA A O 1
ATOM 579 N N . VAL A 1 80 ? -15.43 -16.812 -15.328 1 86.75 80 VAL A N 1
ATOM 580 C CA . VAL A 1 80 ? -15.016 -15.508 -15.828 1 86.75 80 VAL A CA 1
ATOM 581 C C . VAL A 1 80 ? -16.188 -14.836 -16.547 1 86.75 80 VAL A C 1
ATOM 583 O O . VAL A 1 80 ? -16.453 -13.648 -16.312 1 86.75 80 VAL A O 1
ATOM 586 N N . ALA A 1 81 ? -16.875 -15.578 -17.312 1 85.31 81 ALA A N 1
ATOM 587 C CA . ALA A 1 81 ? -18.016 -15.039 -18.047 1 85.31 81 ALA A CA 1
ATOM 588 C C . ALA A 1 81 ? -19.109 -14.555 -17.094 1 85.31 81 ALA A C 1
ATOM 590 O O . ALA A 1 81 ? -19.719 -13.508 -17.328 1 85.31 81 ALA A O 1
ATOM 591 N N . LYS A 1 82 ? -19.344 -15.219 -16.062 1 83.12 82 LYS A N 1
ATOM 592 C CA . LYS A 1 82 ? -20.391 -14.891 -15.094 1 83.12 82 LYS A CA 1
ATOM 593 C C . LYS A 1 82 ? -20 -13.68 -14.25 1 83.12 82 LYS A C 1
ATOM 595 O O . LYS A 1 82 ? -20.859 -12.898 -13.852 1 83.12 82 LYS A O 1
ATOM 600 N N . ALA A 1 83 ? -18.719 -13.539 -14.094 1 84.44 83 ALA A N 1
ATOM 601 C CA . ALA A 1 83 ? -18.25 -12.5 -13.188 1 84.44 83 ALA A CA 1
ATOM 602 C C . ALA A 1 83 ? -17.875 -11.227 -13.945 1 84.44 83 ALA A C 1
ATOM 604 O O . ALA A 1 83 ? -17.438 -10.25 -13.352 1 84.44 83 ALA A O 1
ATOM 605 N N . ARG A 1 84 ? -18.172 -11.242 -15.211 1 83.5 84 ARG A N 1
ATOM 606 C CA . ARG A 1 84 ? -17.828 -10.086 -16.031 1 83.5 84 ARG A CA 1
ATOM 607 C C . ARG A 1 84 ? -18.688 -8.883 -15.688 1 83.5 84 ARG A C 1
ATOM 609 O O . ARG A 1 84 ? -19.906 -9.023 -15.484 1 83.5 84 ARG A O 1
ATOM 616 N N . VAL A 1 85 ? -18.109 -7.82 -15.5 1 79.5 85 VAL A N 1
ATOM 617 C CA . VAL A 1 85 ? -18.828 -6.59 -15.195 1 79.5 85 VAL A CA 1
ATOM 618 C C . VAL A 1 85 ? -19.469 -6.047 -16.469 1 79.5 85 VAL A C 1
ATOM 620 O O . VAL A 1 85 ? -18.797 -5.883 -17.5 1 79.5 85 VAL A O 1
ATOM 623 N N . THR A 1 86 ? -20.859 -6.348 -16.797 1 63.22 86 THR A N 1
ATOM 624 C CA . THR A 1 86 ? -21.547 -5.879 -17.984 1 63.22 86 THR A CA 1
ATOM 625 C C . THR A 1 86 ? -21.938 -4.41 -17.844 1 63.22 86 THR A C 1
ATOM 627 O O . THR A 1 86 ? -22.5 -4.004 -16.828 1 63.22 86 THR A O 1
ATOM 630 N N . ARG A 1 87 ? -21.406 -3.561 -18.438 1 49.56 87 ARG A N 1
ATOM 631 C CA . ARG A 1 87 ? -21.938 -2.203 -18.5 1 49.56 87 ARG A CA 1
ATOM 632 C C . ARG A 1 87 ? -23.25 -2.16 -19.281 1 49.56 87 ARG A C 1
ATOM 634 O O . ARG A 1 87 ? -23.375 -2.793 -20.328 1 49.56 87 ARG A O 1
ATOM 641 N N . PRO A 1 88 ? -24.375 -1.728 -18.812 1 39.78 88 PRO A N 1
ATOM 642 C CA . PRO A 1 88 ? -25.516 -1.501 -19.719 1 39.78 88 PRO A CA 1
ATOM 643 C C . PRO A 1 88 ? -25.109 -0.75 -20.984 1 39.78 88 PRO A C 1
ATOM 645 O O . PRO A 1 88 ? -24.156 0.038 -20.969 1 39.78 88 PRO A O 1
ATOM 648 N N . LEU A 1 89 ? -25.625 -1.252 -22.25 1 32.59 89 LEU A N 1
ATOM 649 C CA . LEU A 1 89 ? -25.547 -0.52 -23.516 1 32.59 89 LEU A CA 1
ATOM 650 C C . LEU A 1 89 ? -26.094 0.894 -23.359 1 32.59 89 LEU A C 1
ATOM 652 O O . LEU A 1 89 ? -27.203 1.081 -22.844 1 32.59 89 LEU A O 1
ATOM 656 N N . PRO A 1 90 ? -25.469 1.978 -23.484 1 32.38 90 PRO A N 1
ATOM 657 C CA . PRO A 1 90 ? -26.078 3.291 -23.703 1 32.38 90 PRO A CA 1
ATOM 658 C C . PRO A 1 90 ? -26.984 3.322 -24.922 1 32.38 90 PRO A C 1
ATOM 660 O O . PRO A 1 90 ? -26.594 2.848 -26 1 32.38 90 PRO A O 1
ATOM 663 N N . ASN A 1 91 ? -28.266 3.168 -25.109 1 28.81 91 ASN A N 1
ATOM 664 C CA . ASN A 1 91 ? -28.969 3.861 -26.188 1 28.81 91 ASN A CA 1
ATOM 665 C C . ASN A 1 91 ? -28.391 5.254 -26.422 1 28.81 91 ASN A C 1
ATOM 667 O O . ASN A 1 91 ? -28.938 6.027 -27.219 1 28.81 91 ASN A O 1
ATOM 671 N N . SER A 1 92 ? -28.156 6.199 -25.469 1 27.8 92 SER A N 1
ATOM 672 C CA . SER A 1 92 ? -27.766 7.562 -25.828 1 27.8 92 SER A CA 1
ATOM 673 C C . SER A 1 92 ? -26.5 7.582 -26.688 1 27.8 92 SER A C 1
ATOM 675 O O . SER A 1 92 ? -25.641 6.707 -26.547 1 27.8 92 SER A O 1
ATOM 677 N N . ARG A 1 93 ? -26.5 8.32 -27.938 1 26.48 93 ARG A N 1
ATOM 678 C CA . ARG A 1 93 ? -25.5 8.773 -28.906 1 26.48 93 ARG A CA 1
ATOM 679 C C . ARG A 1 93 ? -24.172 9.031 -28.219 1 26.48 93 ARG A C 1
ATOM 681 O O . ARG A 1 93 ? -23.922 10.133 -27.734 1 26.48 93 ARG A O 1
ATOM 688 N N . ARG A 1 94 ? -23.75 8.297 -27.344 1 27.41 94 ARG A N 1
ATOM 689 C CA . ARG A 1 94 ? -22.391 8.734 -27.094 1 27.41 94 ARG A CA 1
ATOM 690 C C . ARG A 1 94 ? -21.547 8.711 -28.359 1 27.41 94 ARG A C 1
ATOM 692 O O . ARG A 1 94 ? -21.562 7.723 -29.094 1 27.41 94 ARG A O 1
ATOM 699 N N . THR A 1 95 ? -21.469 9.859 -29.031 1 26.53 95 THR A N 1
ATOM 700 C CA . THR A 1 95 ? -20.516 10.117 -30.109 1 26.53 95 THR A CA 1
ATOM 701 C C . THR A 1 95 ? -19.312 9.195 -30 1 26.53 95 THR A C 1
ATOM 703 O O . THR A 1 95 ? -19 8.695 -28.922 1 26.53 95 THR A O 1
ATOM 706 N N . ALA A 1 96 ? -18.781 8.734 -31.047 1 25.94 96 ALA A N 1
ATOM 707 C CA . ALA A 1 96 ? -17.531 8.016 -31.281 1 25.94 96 ALA A CA 1
ATOM 708 C C . ALA A 1 96 ? -16.5 8.336 -30.188 1 25.94 96 ALA A C 1
ATOM 710 O O . ALA A 1 96 ? -16.172 9.5 -29.953 1 25.94 96 ALA A O 1
ATOM 711 N N . ALA A 1 97 ? -16.5 7.633 -29.172 1 27.11 97 ALA A N 1
ATOM 712 C CA . ALA A 1 97 ? -15.539 7.676 -28.078 1 27.11 97 ALA A CA 1
ATOM 713 C C . ALA A 1 97 ? -14.133 7.953 -28.578 1 27.11 97 ALA A C 1
ATOM 715 O O . ALA A 1 97 ? -13.531 7.117 -29.266 1 27.11 97 ALA A O 1
ATOM 716 N N . ALA A 1 98 ? -13.773 9.047 -29.062 1 25.27 98 ALA A N 1
ATOM 717 C CA . ALA A 1 98 ? -12.438 9.391 -29.547 1 25.27 98 ALA A CA 1
ATOM 718 C C . ALA A 1 98 ? -11.352 8.719 -28.719 1 25.27 98 ALA A C 1
ATOM 720 O O . ALA A 1 98 ? -11.508 8.562 -27.5 1 25.27 98 ALA A O 1
ATOM 721 N N . ALA A 1 99 ? -10.477 7.77 -29.188 1 27.73 99 ALA A N 1
ATOM 722 C CA . ALA A 1 99 ? -9.273 7.031 -28.812 1 27.73 99 ALA A CA 1
ATOM 723 C C . ALA A 1 99 ? -8.555 7.715 -27.656 1 27.73 99 ALA A C 1
ATOM 725 O O . ALA A 1 99 ? -7.578 7.184 -27.125 1 27.73 99 ALA A O 1
ATOM 726 N N . ASN A 1 100 ? -8.578 9.031 -27.562 1 26.83 100 ASN A N 1
ATOM 727 C CA . ASN A 1 100 ? -7.918 9.789 -26.516 1 26.83 100 ASN A CA 1
ATOM 728 C C . ASN A 1 100 ? -8.648 9.672 -25.188 1 26.83 100 ASN A C 1
ATOM 730 O O . ASN A 1 100 ? -9.445 10.539 -24.828 1 26.83 100 ASN A O 1
ATOM 734 N N . MET A 1 101 ? -9.281 8.602 -24.844 1 32.16 101 MET A N 1
ATOM 735 C CA . MET A 1 101 ? -10.039 8.461 -23.609 1 32.16 101 MET A CA 1
ATOM 736 C C . MET A 1 101 ? -9.227 8.938 -22.406 1 32.16 101 MET A C 1
ATOM 738 O O . MET A 1 101 ? -8.422 8.18 -21.859 1 32.16 101 MET A O 1
ATOM 742 N N . VAL A 1 102 ? -8.836 10.125 -22.344 1 32.22 102 VAL A N 1
ATOM 743 C CA . VAL A 1 102 ? -8.188 10.781 -21.203 1 32.22 102 VAL A CA 1
ATOM 744 C C . VAL A 1 102 ? -9.016 10.555 -19.938 1 32.22 102 VAL A C 1
ATOM 746 O O . VAL A 1 102 ? -10.227 10.797 -19.938 1 32.22 102 VAL A O 1
ATOM 749 N N . PRO A 1 103 ? -8.703 9.492 -19.109 1 38.09 103 PRO A N 1
ATOM 750 C CA . PRO A 1 103 ? -9.344 9.375 -17.797 1 38.09 103 PRO A CA 1
ATOM 751 C C . PRO A 1 103 ? -9.828 10.719 -17.25 1 38.09 103 PRO A C 1
ATOM 753 O O . PRO A 1 103 ? -9.117 11.727 -17.375 1 38.09 103 PRO A O 1
ATOM 756 N N . GLN A 1 104 ? -11.062 10.992 -17.438 1 42.12 104 GLN A N 1
ATOM 757 C CA . GLN A 1 104 ? -11.57 12.211 -16.812 1 42.12 104 GLN A CA 1
ATOM 758 C C . GLN A 1 104 ? -11.117 12.305 -15.367 1 42.12 104 GLN A C 1
ATOM 760 O O . GLN A 1 104 ? -11.273 11.359 -14.594 1 42.12 104 GLN A O 1
ATOM 765 N N . ALA A 1 105 ? -10.203 13.156 -15.164 1 48.44 105 ALA A N 1
ATOM 766 C CA . ALA A 1 105 ? -9.68 13.438 -13.828 1 48.44 105 ALA A CA 1
ATOM 767 C C . ALA A 1 105 ? -10.812 13.695 -12.836 1 48.44 105 ALA A C 1
ATOM 769 O O . ALA A 1 105 ? -11.781 14.391 -13.156 1 48.44 105 ALA A O 1
ATOM 770 N N . ALA A 1 106 ? -10.93 12.852 -11.75 1 56.66 106 ALA A N 1
ATOM 771 C CA . ALA A 1 106 ? -11.883 13.078 -10.664 1 56.66 106 ALA A CA 1
ATOM 772 C C . ALA A 1 106 ? -11.898 14.547 -10.25 1 56.66 106 ALA A C 1
ATOM 774 O O . ALA A 1 106 ? -10.852 15.18 -10.148 1 56.66 106 ALA A O 1
ATOM 775 N N . THR A 1 107 ? -13.086 15.211 -10.438 1 59.12 107 THR A N 1
ATOM 776 C CA . THR A 1 107 ? -13.203 16.609 -10.031 1 59.12 107 THR A CA 1
ATOM 777 C C . THR A 1 107 ? -13.508 16.719 -8.539 1 59.12 107 THR A C 1
ATOM 779 O O . THR A 1 107 ? -14.289 15.938 -8 1 59.12 107 THR A O 1
ATOM 782 N N . VAL A 1 108 ? -12.703 17.484 -7.734 1 61.41 108 VAL A N 1
ATOM 783 C CA . VAL A 1 108 ? -12.875 17.734 -6.305 1 61.41 108 VAL A CA 1
ATOM 784 C C . VAL A 1 108 ? -14.008 18.734 -6.094 1 61.41 108 VAL A C 1
ATOM 786 O O . VAL A 1 108 ? -14.062 19.781 -6.754 1 61.41 108 VAL A O 1
ATOM 789 N N . PRO A 1 109 ? -14.984 18.328 -5.262 1 64.88 109 PRO A N 1
ATOM 790 C CA . PRO A 1 109 ? -15.922 19.375 -4.867 1 64.88 109 PRO A CA 1
ATOM 791 C C . PRO A 1 109 ? -15.219 20.562 -4.199 1 64.88 109 PRO A C 1
ATOM 793 O O . PRO A 1 109 ? -14.43 20.375 -3.27 1 64.88 109 PRO A O 1
ATOM 796 N N . LYS A 1 110 ? -15.445 21.719 -4.688 1 64.88 110 LYS A N 1
ATOM 797 C CA . LYS A 1 110 ? -14.742 22.891 -4.188 1 64.88 110 LYS A CA 1
ATOM 798 C C . LYS A 1 110 ? -15.578 23.625 -3.139 1 64.88 110 LYS A C 1
ATOM 800 O O . LYS A 1 110 ? -15.047 24.125 -2.145 1 64.88 110 LYS A O 1
ATOM 805 N N . THR A 1 111 ? -16.859 23.547 -3.33 1 70.06 111 THR A N 1
ATOM 806 C CA . THR A 1 111 ? -17.734 24.281 -2.424 1 70.06 111 THR A CA 1
ATOM 807 C C . THR A 1 111 ? -18.359 23.344 -1.399 1 70.06 111 THR A C 1
ATOM 809 O O . THR A 1 111 ? -18.406 22.125 -1.608 1 70.06 111 THR A O 1
ATOM 812 N N . HIS A 1 112 ? -18.703 23.891 -0.362 1 71.75 112 HIS A N 1
ATOM 813 C CA . HIS A 1 112 ? -19.375 23.109 0.671 1 71.75 112 HIS A CA 1
ATOM 814 C C . HIS A 1 112 ? -20.641 22.453 0.123 1 71.75 112 HIS A C 1
ATOM 816 O O . HIS A 1 112 ? -20.953 21.312 0.481 1 71.75 112 HIS A O 1
ATOM 822 N N . ALA A 1 113 ? -21.25 23.141 -0.659 1 69.69 113 ALA A N 1
ATOM 823 C CA . ALA A 1 113 ? -22.469 22.609 -1.268 1 69.69 113 ALA A CA 1
ATOM 824 C C . ALA A 1 113 ? -22.156 21.375 -2.115 1 69.69 113 ALA A C 1
ATOM 826 O O . ALA A 1 113 ? -22.906 20.406 -2.096 1 69.69 113 ALA A O 1
ATOM 827 N N . GLU A 1 114 ? -21.094 21.438 -2.809 1 73.44 114 GLU A N 1
ATOM 828 C CA . GLU A 1 114 ? -20.672 20.297 -3.633 1 73.44 114 GLU A CA 1
ATOM 829 C C . GLU A 1 114 ? -20.25 19.109 -2.771 1 73.44 114 GLU A C 1
ATOM 831 O O . GLU A 1 114 ? -20.531 17.969 -3.117 1 73.44 114 GLU A O 1
ATOM 836 N N . LYS A 1 115 ? -19.656 19.469 -1.742 1 74.12 115 LYS A N 1
ATOM 837 C CA . LYS A 1 115 ? -19.25 18.422 -0.816 1 74.12 115 LYS A CA 1
ATOM 838 C C . LYS A 1 115 ? -20.453 17.719 -0.21 1 74.12 115 LYS A C 1
ATOM 840 O O . LYS A 1 115 ? -20.438 16.5 -0.012 1 74.12 115 LYS A O 1
ATOM 845 N N . ASP A 1 116 ? -21.453 18.453 0.024 1 78.31 116 ASP A N 1
ATOM 846 C CA . ASP A 1 116 ? -22.656 17.922 0.659 1 78.31 116 ASP A CA 1
ATOM 847 C C . ASP A 1 116 ? -23.469 17.078 -0.325 1 78.31 116 ASP A C 1
ATOM 849 O O . ASP A 1 116 ? -24.25 16.219 0.083 1 78.31 116 ASP A O 1
ATOM 853 N N . ASN A 1 117 ? -23.266 17.266 -1.481 1 77.44 117 ASN A N 1
ATOM 854 C CA . ASN A 1 117 ? -24.172 16.688 -2.469 1 77.44 117 ASN A CA 1
ATOM 855 C C . ASN A 1 117 ? -23.719 15.289 -2.883 1 77.44 117 ASN A C 1
ATOM 857 O O . ASN A 1 117 ? -24.5 14.531 -3.453 1 77.44 117 ASN A O 1
ATOM 861 N N . LYS A 1 118 ? -22.578 14.953 -2.574 1 88 118 LYS A N 1
ATOM 862 C CA . LYS A 1 118 ? -22.109 13.648 -3.025 1 88 118 LYS A CA 1
ATOM 863 C C . LYS A 1 118 ? -21.484 12.859 -1.875 1 88 118 LYS A C 1
ATOM 865 O O . LYS A 1 118 ? -20.578 13.352 -1.206 1 88 118 LYS A O 1
ATOM 870 N N . ARG A 1 119 ? -22.109 11.695 -1.687 1 93.81 119 ARG A N 1
ATOM 871 C CA . ARG A 1 119 ? -21.562 10.805 -0.67 1 93.81 119 ARG A CA 1
ATOM 872 C C . ARG A 1 119 ? -20.156 10.344 -1.042 1 93.81 119 ARG A C 1
ATOM 874 O O . ARG A 1 119 ? -19.906 9.945 -2.182 1 93.81 119 ARG A O 1
ATOM 881 N N . ARG A 1 120 ? -19.203 10.484 -0.123 1 96.44 120 ARG A N 1
ATOM 882 C CA . ARG A 1 120 ? -17.812 10.125 -0.406 1 96.44 120 ARG A CA 1
ATOM 883 C C . ARG A 1 120 ? -17.141 9.508 0.818 1 96.44 120 ARG A C 1
ATOM 885 O O . ARG A 1 120 ? -17.672 9.594 1.929 1 96.44 120 ARG A O 1
ATOM 892 N N . LEU A 1 121 ? -16.062 8.844 0.541 1 98.44 121 LEU A N 1
ATOM 893 C CA . LEU A 1 121 ? -15.133 8.461 1.602 1 98.44 121 LEU A CA 1
ATOM 894 C C . LEU A 1 121 ? -14.078 9.547 1.815 1 98.44 121 LEU A C 1
ATOM 896 O O . LEU A 1 121 ? -13.492 10.047 0.853 1 98.44 121 LEU A O 1
ATOM 900 N N . ILE A 1 122 ? -13.953 9.938 3.018 1 98.5 122 ILE A N 1
ATOM 901 C CA . ILE A 1 122 ? -12.914 10.883 3.418 1 98.5 122 ILE A CA 1
ATOM 902 C C . ILE A 1 122 ? -11.914 10.188 4.344 1 98.5 122 ILE A C 1
ATOM 904 O O . ILE A 1 122 ? -12.305 9.578 5.34 1 98.5 122 ILE A O 1
ATOM 908 N N . VAL A 1 123 ? -10.664 10.234 3.979 1 98.88 123 VAL A N 1
ATOM 909 C CA . VAL A 1 123 ? -9.625 9.633 4.809 1 98.88 123 VAL A CA 1
ATOM 910 C C . VAL A 1 123 ? -8.711 10.719 5.367 1 98.88 123 VAL A C 1
ATOM 912 O O . VAL A 1 123 ? -8.219 11.57 4.621 1 98.88 123 VAL A O 1
ATOM 915 N N . VAL A 1 124 ? -8.539 10.703 6.652 1 98.75 124 VAL A N 1
ATOM 916 C CA . VAL A 1 124 ? -7.602 11.609 7.309 1 98.75 124 VAL A CA 1
ATOM 917 C C . VAL A 1 124 ? -6.426 10.812 7.871 1 98.75 124 VAL A C 1
ATOM 919 O O . VAL A 1 124 ? -6.59 10.023 8.805 1 98.75 124 VAL A O 1
ATOM 922 N N . LEU A 1 125 ? -5.297 11 7.266 1 98.75 125 LEU A N 1
ATOM 923 C CA . LEU A 1 125 ? -4.074 10.414 7.812 1 98.75 125 LEU A CA 1
ATOM 924 C C . LEU A 1 125 ? -3.57 11.227 9 1 98.75 125 LEU A C 1
ATOM 926 O O . LEU A 1 125 ? -2.975 12.289 8.828 1 98.75 125 LEU A O 1
ATOM 930 N N . SER A 1 126 ? -3.752 10.68 10.148 1 98.06 126 SER A N 1
ATOM 931 C CA . SER A 1 126 ? -3.52 11.414 11.383 1 98.06 126 SER A CA 1
ATOM 932 C C . SER A 1 126 ? -2.127 11.141 11.938 1 98.06 126 SER A C 1
ATOM 934 O O . SER A 1 126 ? -1.61 10.023 11.805 1 98.06 126 SER A O 1
ATOM 936 N N . GLN A 1 127 ? -1.53 12.125 12.516 1 97.12 127 GLN A N 1
ATOM 937 C CA . GLN A 1 127 ? -0.219 12.062 13.156 1 97.12 127 GLN A CA 1
ATOM 938 C C . GLN A 1 127 ? 0.865 11.703 12.141 1 97.12 127 GLN A C 1
ATOM 940 O O . GLN A 1 127 ? 1.772 10.922 12.445 1 97.12 127 GLN A O 1
ATOM 945 N N . ALA A 1 128 ? 0.654 12.18 10.93 1 97.94 128 ALA A N 1
ATOM 946 C CA . ALA A 1 128 ? 1.645 11.938 9.883 1 97.94 128 ALA A CA 1
ATOM 947 C C . ALA A 1 128 ? 2.982 12.578 10.234 1 97.94 128 ALA A C 1
ATOM 949 O O . ALA A 1 128 ? 3.027 13.719 10.695 1 97.94 128 ALA A O 1
ATOM 950 N N . CYS A 1 129 ? 4.035 11.875 10.008 1 96.19 129 CYS A N 1
ATOM 951 C CA . CYS A 1 129 ? 5.367 12.375 10.32 1 96.19 129 CYS A CA 1
ATOM 952 C C . CYS A 1 129 ? 5.973 13.102 9.133 1 96.19 129 CYS A C 1
ATOM 954 O O . CYS A 1 129 ? 6.855 12.578 8.453 1 96.19 129 CYS A O 1
ATOM 956 N N . LEU A 1 130 ? 5.562 14.258 8.922 1 97.62 130 LEU A N 1
ATOM 957 C CA . LEU A 1 130 ? 6.09 15.125 7.871 1 97.62 130 LEU A CA 1
ATOM 958 C C . LEU A 1 130 ? 6.676 16.406 8.453 1 97.62 130 LEU A C 1
ATOM 960 O O . LEU A 1 130 ? 5.934 17.281 8.898 1 97.62 130 LEU A O 1
ATOM 964 N N . GLU A 1 131 ? 7.984 16.469 8.484 1 95.81 131 GLU A N 1
ATOM 965 C CA . GLU A 1 131 ? 8.703 17.609 9.047 1 95.81 131 GLU A CA 1
ATOM 966 C C . GLU A 1 131 ? 9.953 17.922 8.227 1 95.81 131 GLU A C 1
ATOM 968 O O . GLU A 1 131 ? 10.789 17.031 7.992 1 95.81 131 GLU A O 1
ATOM 973 N N . ALA A 1 132 ? 9.992 19.156 7.789 1 94.75 132 ALA A N 1
ATOM 974 C CA . ALA A 1 132 ? 11.195 19.594 7.082 1 94.75 132 ALA A CA 1
ATOM 975 C C . ALA A 1 132 ? 12.242 20.125 8.062 1 94.75 132 ALA A C 1
ATOM 977 O O . ALA A 1 132 ? 11.898 20.719 9.086 1 94.75 132 ALA A O 1
ATOM 978 N N . TYR A 1 133 ? 13.477 19.828 7.789 1 90.44 133 TYR A N 1
ATOM 979 C CA . TYR A 1 133 ? 14.555 20.359 8.625 1 90.44 133 TYR A CA 1
ATOM 980 C C . TYR A 1 133 ? 15.664 20.969 7.766 1 90.44 133 TYR A C 1
ATOM 982 O O . TYR A 1 133 ? 15.906 20.516 6.645 1 90.44 133 TYR A O 1
ATOM 990 N N . LYS A 1 134 ? 16.297 21.938 8.312 1 88.56 134 LYS A N 1
ATOM 991 C CA . LYS A 1 134 ? 17.391 22.609 7.629 1 88.56 134 LYS A CA 1
ATOM 992 C C . LYS A 1 134 ? 18.672 21.812 7.727 1 88.56 134 LYS A C 1
ATOM 994 O O . LYS A 1 134 ? 19.094 21.422 8.82 1 88.56 134 LYS A O 1
ATOM 999 N N . VAL A 1 135 ? 19.203 21.469 6.586 1 84.19 135 VAL A N 1
ATOM 1000 C CA . VAL A 1 135 ? 20.453 20.719 6.551 1 84.19 135 VAL A CA 1
ATOM 1001 C C . VAL A 1 135 ? 21.641 21.688 6.57 1 84.19 135 VAL A C 1
ATOM 1003 O O . VAL A 1 135 ? 21.672 22.641 5.793 1 84.19 135 VAL A O 1
ATOM 1006 N N . SER A 1 136 ? 22.375 21.891 7.773 1 72.25 136 SER A N 1
ATOM 1007 C CA . SER A 1 136 ? 23.516 22.781 7.902 1 72.25 136 SER A CA 1
ATOM 1008 C C . SER A 1 136 ? 24.656 22.359 6.973 1 72.25 136 SER A C 1
ATOM 1010 O O . SER A 1 136 ? 24.984 21.188 6.883 1 72.25 136 SER A O 1
ATOM 1012 N N . SER A 1 137 ? 24.828 22.969 5.934 1 57.88 137 SER A N 1
ATOM 1013 C CA . SER A 1 137 ? 26.031 22.734 5.145 1 57.88 137 SER A CA 1
ATOM 1014 C C . SER A 1 137 ? 27.281 22.75 6.02 1 57.88 137 SER A C 1
ATOM 1016 O O . SER A 1 137 ? 27.406 23.609 6.902 1 57.88 137 SER A O 1
ATOM 1018 N N . GLY A 1 138 ? 27.922 21.703 6.379 1 49.84 138 GLY A N 1
ATOM 1019 C CA . GLY A 1 138 ? 29.219 21.797 7.043 1 49.84 138 GLY A CA 1
ATOM 1020 C C . GLY A 1 138 ? 29.891 23.141 6.848 1 49.84 138 GLY A C 1
ATOM 1021 O O . GLY A 1 138 ? 29.406 23.984 6.098 1 49.84 138 GLY A O 1
ATOM 1022 N N . SER A 1 139 ? 31.406 23.031 7.121 1 44.06 139 SER A N 1
ATOM 1023 C CA . SER A 1 139 ? 32.5 23.984 7.301 1 44.06 139 SER A CA 1
ATOM 1024 C C . SER A 1 139 ? 32.594 24.938 6.105 1 44.06 139 SER A C 1
ATOM 1026 O O . SER A 1 139 ? 33.688 25.406 5.781 1 44.06 139 SER A O 1
ATOM 1028 N N . GLY A 1 140 ? 32.062 24.859 5.016 1 43.22 140 GLY A N 1
ATOM 1029 C CA . GLY A 1 140 ? 32.781 25.781 4.168 1 43.22 140 GLY A CA 1
ATOM 1030 C C . GLY A 1 140 ? 32.781 27.203 4.695 1 43.22 140 GLY A C 1
ATOM 1031 O O . GLY A 1 140 ? 31.953 27.547 5.551 1 43.22 140 GLY A O 1
ATOM 1032 N N . GLY A 1 141 ? 33.938 28.016 4.438 1 43.78 141 GLY A N 1
ATOM 1033 C CA . GLY A 1 141 ? 34.375 29.359 4.797 1 43.78 141 GLY A CA 1
ATOM 1034 C C . GLY A 1 141 ? 33.219 30.359 4.828 1 43.78 141 GLY A C 1
ATOM 1035 O O . GLY A 1 141 ? 32.156 30.109 4.262 1 43.78 141 GLY A O 1
ATOM 1036 N N . LYS A 1 142 ? 33.469 31.5 5.59 1 43.06 142 LYS A N 1
ATOM 1037 C CA . LYS A 1 142 ? 32.781 32.75 5.934 1 43.06 142 LYS A CA 1
ATOM 1038 C C . LYS A 1 142 ? 31.953 33.25 4.766 1 43.06 142 LYS A C 1
ATOM 1040 O O . LYS A 1 142 ? 31.094 34.125 4.938 1 43.06 142 LYS A O 1
ATOM 1045 N N . ASN A 1 143 ? 32.438 33.125 3.543 1 40.47 143 ASN A N 1
ATOM 1046 C CA . ASN A 1 143 ? 31.891 33.969 2.471 1 40.47 143 ASN A CA 1
ATOM 1047 C C . ASN A 1 143 ? 30.594 33.375 1.902 1 40.47 143 ASN A C 1
ATOM 1049 O O . ASN A 1 143 ? 30.188 33.719 0.801 1 40.47 143 ASN A O 1
ATOM 1053 N N . ALA A 1 144 ? 30.125 32.125 2.219 1 42.03 144 ALA A N 1
ATOM 1054 C CA . ALA A 1 144 ? 28.969 31.688 1.44 1 42.03 144 ALA A CA 1
ATOM 1055 C C . ALA A 1 144 ? 27.672 32.312 1.964 1 42.03 144 ALA A C 1
ATOM 1057 O O . ALA A 1 144 ? 26.953 31.672 2.75 1 42.03 144 ALA A O 1
ATOM 1058 N N . ALA A 1 145 ? 27.5 33.438 2.33 1 45.81 145 ALA A N 1
ATOM 1059 C CA . ALA A 1 145 ? 26.344 34.281 2.654 1 45.81 145 ALA A CA 1
ATOM 1060 C C . ALA A 1 145 ? 25.156 33.938 1.763 1 45.81 145 ALA A C 1
ATOM 1062 O O . ALA A 1 145 ? 24 34.188 2.117 1 45.81 145 ALA A O 1
ATOM 1063 N N . GLY A 1 146 ? 25.266 33.562 0.438 1 46.22 146 GLY A N 1
ATOM 1064 C CA . GLY A 1 146 ? 24.203 33.469 -0.562 1 46.22 146 GLY A CA 1
ATOM 1065 C C . GLY A 1 146 ? 23.656 32.062 -0.756 1 46.22 146 GLY A C 1
ATOM 1066 O O . GLY A 1 146 ? 22.875 31.828 -1.676 1 46.22 146 GLY A O 1
ATOM 1067 N N . LYS A 1 147 ? 24.25 31 -0.211 1 52.5 147 LYS A N 1
ATOM 1068 C CA . LYS A 1 147 ? 23.75 29.688 -0.628 1 52.5 147 LYS A CA 1
ATOM 1069 C C . LYS A 1 147 ? 22.469 29.328 0.102 1 52.5 147 LYS A C 1
ATOM 1071 O O . LYS A 1 147 ? 22.391 29.438 1.328 1 52.5 147 LYS A O 1
ATOM 1076 N N . GLU A 1 148 ? 21.297 29.359 -0.589 1 58.94 148 GLU A N 1
ATOM 1077 C CA . GLU A 1 148 ? 19.953 29 -0.129 1 58.94 148 GLU A CA 1
ATOM 1078 C C . GLU A 1 148 ? 19.984 27.734 0.716 1 58.94 148 GLU A C 1
ATOM 1080 O O . GLU A 1 148 ? 20.672 26.766 0.381 1 58.94 148 GLU A O 1
ATOM 1085 N N . ALA A 1 149 ? 19.469 27.812 1.919 1 65.88 149 ALA A N 1
ATOM 1086 C CA . ALA A 1 149 ? 19.406 26.703 2.879 1 65.88 149 ALA A CA 1
ATOM 1087 C C . ALA A 1 149 ? 18.766 25.469 2.256 1 65.88 149 ALA A C 1
ATOM 1089 O O . ALA A 1 149 ? 17.766 25.578 1.555 1 65.88 149 ALA A O 1
ATOM 1090 N N . LYS A 1 150 ? 19.484 24.344 2.26 1 86.75 150 LYS A N 1
ATOM 1091 C CA . LYS A 1 150 ? 18.953 23.062 1.808 1 86.75 150 LYS A CA 1
ATOM 1092 C C . LYS A 1 150 ? 18.094 22.422 2.893 1 86.75 150 LYS A C 1
ATOM 1094 O O . LYS A 1 150 ? 18.469 22.422 4.066 1 86.75 150 LYS A O 1
ATOM 1099 N N . TYR A 1 151 ? 16.844 22.141 2.557 1 93 151 TYR A N 1
ATOM 1100 C CA . TYR A 1 151 ? 15.938 21.484 3.49 1 93 151 TYR A CA 1
ATOM 1101 C C . TYR A 1 151 ? 15.727 20.016 3.113 1 93 151 TYR A C 1
ATOM 1103 O O . TYR A 1 151 ? 15.812 19.656 1.938 1 93 151 TYR A O 1
ATOM 1111 N N . ALA A 1 152 ? 15.586 19.25 4.145 1 95.44 152 ALA A N 1
ATOM 1112 C CA . ALA A 1 152 ? 15.32 17.828 3.953 1 95.44 152 ALA A CA 1
ATOM 1113 C C . ALA A 1 152 ? 14.141 17.359 4.805 1 95.44 152 ALA A C 1
ATOM 1115 O O . ALA A 1 152 ? 13.828 17.969 5.828 1 95.44 152 ALA A O 1
ATOM 1116 N N . LEU A 1 153 ? 13.5 16.391 4.301 1 97.19 153 LEU A N 1
ATOM 1117 C CA . LEU A 1 153 ? 12.438 15.766 5.082 1 97.19 153 LEU A CA 1
ATOM 1118 C C . LEU A 1 153 ? 13.023 14.812 6.121 1 97.19 153 LEU A C 1
ATOM 1120 O O . LEU A 1 153 ? 13.695 13.836 5.773 1 97.19 153 LEU A O 1
ATOM 1124 N N . LEU A 1 154 ? 12.773 15.078 7.352 1 96 154 LEU A N 1
ATOM 1125 C CA . LEU A 1 154 ? 13.312 14.289 8.453 1 96 154 LEU A CA 1
ATOM 1126 C C . LEU A 1 154 ? 12.859 12.836 8.359 1 96 154 LEU A C 1
ATOM 1128 O O . LEU A 1 154 ? 11.672 12.562 8.164 1 96 154 LEU A O 1
ATOM 1132 N N . ASN A 1 155 ? 13.836 11.898 8.438 1 96.25 155 ASN A N 1
ATOM 1133 C CA . ASN A 1 155 ? 13.492 10.477 8.383 1 96.25 155 ASN A CA 1
ATOM 1134 C C . ASN A 1 155 ? 14.477 9.633 9.18 1 96.25 155 ASN A C 1
ATOM 1136 O O . ASN A 1 155 ? 15.562 10.102 9.539 1 96.25 155 ASN A O 1
ATOM 1140 N N . CYS A 1 156 ? 14.078 8.445 9.445 1 95.75 156 CYS A N 1
ATOM 1141 C CA . CYS A 1 156 ? 14.797 7.566 10.359 1 95.75 156 CYS A CA 1
ATOM 1142 C C . CYS A 1 156 ? 16.031 6.977 9.695 1 95.75 156 CYS A C 1
ATOM 1144 O O . CYS A 1 156 ? 16.922 6.461 10.375 1 95.75 156 CYS A O 1
ATOM 1146 N N . ASP A 1 157 ? 16.156 7.047 8.453 1 95.56 157 ASP A N 1
ATOM 1147 C CA . ASP A 1 157 ? 17.266 6.41 7.758 1 95.56 157 ASP A CA 1
ATOM 1148 C C . ASP A 1 157 ? 18.453 7.367 7.633 1 95.56 157 ASP A C 1
ATOM 1150 O O . ASP A 1 157 ? 19.609 6.969 7.836 1 95.56 157 ASP A O 1
ATOM 1154 N N . ASP A 1 158 ? 18.188 8.594 7.371 1 94.94 158 ASP A N 1
ATOM 1155 C CA . ASP A 1 158 ? 19.234 9.523 6.965 1 94.94 158 ASP A CA 1
ATOM 1156 C C . ASP A 1 158 ? 19.562 10.5 8.086 1 94.94 158 ASP A C 1
ATOM 1158 O O . ASP A 1 158 ? 20.641 11.109 8.102 1 94.94 158 ASP A O 1
ATOM 1162 N N . HIS A 1 159 ? 18.75 10.672 8.977 1 95.81 159 HIS A N 1
ATOM 1163 C CA . HIS A 1 159 ? 18.906 11.773 9.93 1 95.81 159 HIS A CA 1
ATOM 1164 C C . HIS A 1 159 ? 18.938 11.25 11.359 1 95.81 159 HIS A C 1
ATOM 1166 O O . HIS A 1 159 ? 18.344 11.859 12.258 1 95.81 159 HIS A O 1
ATOM 1172 N N . GLN A 1 160 ? 19.484 10.188 11.586 1 94 160 GLN A N 1
ATOM 1173 C CA . GLN A 1 160 ? 19.578 9.562 12.898 1 94 160 GLN A CA 1
ATOM 1174 C C . GLN A 1 160 ? 20.312 10.477 13.883 1 94 160 GLN A C 1
ATOM 1176 O O . GLN A 1 160 ? 19.906 10.609 15.031 1 94 160 GLN A O 1
ATOM 1181 N N . GLY A 1 161 ? 21.406 11.086 13.406 1 92.38 161 GLY A N 1
ATOM 1182 C CA . GLY A 1 161 ? 22.172 11.969 14.266 1 92.38 161 GLY A CA 1
ATOM 1183 C C . GLY A 1 161 ? 21.391 13.164 14.766 1 92.38 161 GLY A C 1
ATOM 1184 O O . GLY A 1 161 ? 21.406 13.469 15.961 1 92.38 161 GLY A O 1
ATOM 1185 N N . ILE A 1 162 ? 20.797 13.797 13.82 1 91.06 162 ILE A N 1
ATOM 1186 C CA . ILE A 1 162 ? 20 14.977 14.164 1 91.06 162 ILE A CA 1
ATOM 1187 C C . ILE A 1 162 ? 18.891 14.594 15.125 1 91.06 162 ILE A C 1
ATOM 1189 O O . ILE A 1 162 ? 18.594 15.32 16.078 1 91.06 162 ILE A O 1
ATOM 1193 N N . LEU A 1 163 ? 18.234 13.492 14.906 1 93.69 163 LEU A N 1
ATOM 1194 C CA . LEU A 1 163 ? 17.156 13.016 15.766 1 93.69 163 LEU A CA 1
ATOM 1195 C C . LEU A 1 163 ? 17.656 12.719 17.172 1 93.69 163 LEU A C 1
ATOM 1197 O O . LEU A 1 163 ? 17.016 13.094 18.156 1 93.69 163 LEU A O 1
ATOM 1201 N N . ALA A 1 164 ? 18.75 12.133 17.234 1 92.94 164 ALA A N 1
ATOM 1202 C CA . ALA A 1 164 ? 19.359 11.828 18.531 1 92.94 164 ALA A CA 1
ATOM 1203 C C . ALA A 1 164 ? 19.703 13.109 19.297 1 92.94 164 ALA A C 1
ATOM 1205 O O . ALA A 1 164 ? 19.438 13.211 20.484 1 92.94 164 ALA A O 1
ATOM 1206 N N . ARG A 1 165 ? 20.203 14.023 18.594 1 91.94 165 ARG A N 1
ATOM 1207 C CA . ARG A 1 165 ? 20.594 15.297 19.203 1 91.94 165 ARG A CA 1
ATOM 1208 C C . ARG A 1 165 ? 19.375 16.031 19.75 1 91.94 165 ARG A C 1
ATOM 1210 O O . ARG A 1 165 ? 19.469 16.734 20.766 1 91.94 165 ARG A O 1
ATOM 1217 N N . ASN A 1 166 ? 18.328 15.891 19.094 1 90.81 166 ASN A N 1
ATOM 1218 C CA . ASN A 1 166 ? 17.094 16.562 19.516 1 90.81 166 ASN A CA 1
ATOM 1219 C C . ASN A 1 166 ? 16.312 15.711 20.5 1 90.81 166 ASN A C 1
ATOM 1221 O O . ASN A 1 166 ? 15.172 16.047 20.844 1 90.81 166 ASN A O 1
ATOM 1225 N N . GLY A 1 167 ? 16.812 14.547 20.891 1 92.25 167 GLY A N 1
ATOM 1226 C CA . GLY A 1 167 ? 16.156 13.68 21.859 1 92.25 167 GLY A CA 1
ATOM 1227 C C . GLY A 1 167 ? 14.922 12.984 21.312 1 92.25 167 GLY A C 1
ATOM 1228 O O . GLY A 1 167 ? 14 12.68 22.078 1 92.25 167 GLY A O 1
ATOM 1229 N N . ARG A 1 168 ? 14.906 12.891 20.094 1 91.94 168 ARG A N 1
ATOM 1230 C CA . ARG A 1 168 ? 13.758 12.242 19.453 1 91.94 168 ARG A CA 1
ATOM 1231 C C . ARG A 1 168 ? 14.086 10.805 19.078 1 91.94 168 ARG A C 1
ATOM 1233 O O . ARG A 1 168 ? 15.219 10.484 18.719 1 91.94 168 ARG A O 1
ATOM 1240 N N . ASP A 1 169 ? 13.094 9.984 19.219 1 91.94 169 ASP A N 1
ATOM 1241 C CA . ASP A 1 169 ? 13.25 8.586 18.844 1 91.94 169 ASP A CA 1
ATOM 1242 C C . ASP A 1 169 ? 13.273 8.438 17.312 1 91.94 169 ASP A C 1
ATOM 1244 O O . ASP A 1 169 ? 12.359 8.891 16.625 1 91.94 169 ASP A O 1
ATOM 1248 N N . ILE A 1 170 ? 14.242 7.789 16.875 1 90.62 170 ILE A N 1
ATOM 1249 C CA . ILE A 1 170 ? 14.453 7.57 15.445 1 90.62 170 ILE A CA 1
ATOM 1250 C C . ILE A 1 170 ? 13.258 6.828 14.859 1 90.62 170 ILE A C 1
ATOM 1252 O O . ILE A 1 170 ? 12.844 7.094 13.727 1 90.62 170 ILE A O 1
ATOM 1256 N N . ALA A 1 171 ? 12.672 6.008 15.641 1 89.62 171 ALA A N 1
ATOM 1257 C CA . ALA A 1 171 ? 11.586 5.156 15.18 1 89.62 171 ALA A CA 1
ATOM 1258 C C . ALA A 1 171 ? 10.328 5.977 14.883 1 89.62 171 ALA A C 1
ATOM 1260 O O . ALA A 1 171 ? 9.414 5.504 14.203 1 89.62 171 ALA A O 1
ATOM 1261 N N . ASP A 1 172 ? 10.336 7.16 15.297 1 90.5 172 ASP A N 1
ATOM 1262 C CA . ASP A 1 172 ? 9.148 7.988 15.125 1 90.5 172 ASP A CA 1
ATOM 1263 C C . ASP A 1 172 ? 9.203 8.773 13.82 1 90.5 172 ASP A C 1
ATOM 1265 O O . ASP A 1 172 ? 8.188 9.297 13.359 1 90.5 172 ASP A O 1
ATOM 1269 N N . ALA A 1 173 ? 10.344 8.945 13.273 1 94.88 173 ALA A N 1
ATOM 1270 C CA . ALA A 1 173 ? 10.516 9.734 12.062 1 94.88 173 ALA A CA 1
ATOM 1271 C C . ALA A 1 173 ? 10.289 8.883 10.812 1 94.88 173 ALA A C 1
ATOM 1273 O O . ALA A 1 173 ? 11.242 8.547 10.109 1 94.88 173 ALA A O 1
ATOM 1274 N N . ARG A 1 174 ? 9.008 8.609 10.578 1 97.44 174 ARG A N 1
ATOM 1275 C CA . ARG A 1 174 ? 8.68 7.652 9.531 1 97.44 174 ARG A CA 1
ATOM 1276 C C . ARG A 1 174 ? 7.746 8.273 8.492 1 97.44 174 ARG A C 1
ATOM 1278 O O . ARG A 1 174 ? 6.609 7.832 8.328 1 97.44 174 ARG A O 1
ATOM 1285 N N . PRO A 1 175 ? 8.258 9.25 7.723 1 98.19 175 PRO A N 1
ATOM 1286 C CA . PRO A 1 175 ? 7.422 9.852 6.68 1 98.19 175 PRO A CA 1
ATOM 1287 C C . PRO A 1 175 ? 7.031 8.859 5.59 1 98.19 175 PRO A C 1
ATOM 1289 O O . PRO A 1 175 ? 6.102 9.125 4.816 1 98.19 175 PRO A O 1
ATOM 1292 N N . ASP A 1 176 ? 7.711 7.742 5.5 1 98.19 176 ASP A N 1
ATOM 1293 C CA . ASP A 1 176 ? 7.422 6.723 4.5 1 98.19 176 ASP A CA 1
ATOM 1294 C C . ASP A 1 176 ? 6.02 6.145 4.691 1 98.19 176 ASP A C 1
ATOM 1296 O O . ASP A 1 176 ? 5.395 5.688 3.734 1 98.19 176 ASP A O 1
ATOM 1300 N N . ILE A 1 177 ? 5.492 6.148 5.871 1 98.56 177 ILE A N 1
ATOM 1301 C CA . ILE A 1 177 ? 4.156 5.617 6.145 1 98.56 177 ILE A CA 1
ATOM 1302 C C . ILE A 1 177 ? 3.113 6.441 5.391 1 98.56 177 ILE A C 1
ATOM 1304 O O . ILE A 1 177 ? 2.25 5.883 4.711 1 98.56 177 ILE A O 1
ATOM 1308 N N . THR A 1 178 ? 3.24 7.742 5.52 1 98.81 178 THR A N 1
ATOM 1309 C CA . THR A 1 178 ? 2.328 8.625 4.793 1 98.81 178 THR A CA 1
ATOM 1310 C C . THR A 1 178 ? 2.443 8.398 3.289 1 98.81 178 THR A C 1
ATOM 1312 O O . THR A 1 178 ? 1.432 8.336 2.586 1 98.81 178 THR A O 1
ATOM 1315 N N . HIS A 1 179 ? 3.641 8.305 2.838 1 98.81 179 HIS A N 1
ATOM 1316 C CA . HIS A 1 179 ? 3.879 8.047 1.42 1 98.81 179 HIS A CA 1
ATOM 1317 C C . HIS A 1 179 ? 3.162 6.785 0.958 1 98.81 179 HIS A C 1
ATOM 1319 O O . HIS A 1 179 ? 2.438 6.809 -0.04 1 98.81 179 HIS A O 1
ATOM 1325 N N . GLN A 1 180 ? 3.342 5.719 1.678 1 98.56 180 GLN A N 1
ATOM 1326 C CA . GLN A 1 180 ? 2.727 4.438 1.342 1 98.56 180 GLN A CA 1
ATOM 1327 C C . GLN A 1 180 ? 1.203 4.543 1.346 1 98.56 180 GLN A C 1
ATOM 1329 O O . GLN A 1 180 ? 0.538 4.012 0.454 1 98.56 180 GLN A O 1
ATOM 1334 N N . CYS A 1 181 ? 0.687 5.215 2.318 1 98.88 181 CYS A N 1
ATOM 1335 C CA . CYS A 1 181 ? -0.759 5.391 2.402 1 98.88 181 CYS A CA 1
ATOM 1336 C C . CYS A 1 181 ? -1.286 6.16 1.195 1 98.88 181 CYS A C 1
ATOM 1338 O O . CYS A 1 181 ? -2.318 5.797 0.627 1 98.88 181 CYS A O 1
ATOM 1340 N N . LEU A 1 182 ? -0.581 7.164 0.856 1 98.88 182 LEU A N 1
ATOM 1341 C CA . LEU A 1 182 ? -1.014 7.988 -0.266 1 98.88 182 LEU A CA 1
ATOM 1342 C C . LEU A 1 182 ? -1.012 7.188 -1.563 1 98.88 182 LEU A C 1
ATOM 1344 O O . LEU A 1 182 ? -1.932 7.309 -2.375 1 98.88 182 LEU A O 1
ATOM 1348 N N . LEU A 1 183 ? 0.001 6.395 -1.726 1 98.69 183 LEU A N 1
ATOM 1349 C CA . LEU A 1 183 ? 0.051 5.559 -2.918 1 98.69 183 LEU A CA 1
ATOM 1350 C C . LEU A 1 183 ? -1.142 4.609 -2.965 1 98.69 183 LEU A C 1
ATOM 1352 O O . LEU A 1 183 ? -1.773 4.449 -4.012 1 98.69 183 LEU A O 1
ATOM 1356 N N . THR A 1 184 ? -1.469 4.023 -1.888 1 98.75 184 THR A N 1
ATOM 1357 C CA . THR A 1 184 ? -2.582 3.086 -1.792 1 98.75 184 THR A CA 1
ATOM 1358 C C . THR A 1 184 ? -3.91 3.795 -2.047 1 98.75 184 THR A C 1
ATOM 1360 O O . THR A 1 184 ? -4.742 3.309 -2.818 1 98.75 184 THR A O 1
ATOM 1363 N N . LEU A 1 185 ? -4.059 4.922 -1.479 1 98.81 185 LEU A N 1
ATOM 1364 C CA . LEU A 1 185 ? -5.32 5.652 -1.54 1 98.81 185 LEU A CA 1
ATOM 1365 C C . LEU A 1 185 ? -5.531 6.262 -2.924 1 98.81 185 LEU A C 1
ATOM 1367 O O . LEU A 1 185 ? -6.59 6.078 -3.531 1 98.81 185 LEU A O 1
ATOM 1371 N N . LEU A 1 186 ? -4.547 6.914 -3.438 1 98.56 186 LEU A N 1
ATOM 1372 C CA . LEU A 1 186 ? -4.715 7.68 -4.668 1 98.56 186 LEU A CA 1
ATOM 1373 C C . LEU A 1 186 ? -4.75 6.758 -5.883 1 98.56 186 LEU A C 1
ATOM 1375 O O . LEU A 1 186 ? -5.336 7.105 -6.914 1 98.56 186 LEU A O 1
ATOM 1379 N N . ASP A 1 187 ? -4.191 5.555 -5.773 1 97.81 187 ASP A N 1
ATOM 1380 C CA . ASP A 1 187 ? -4.238 4.586 -6.863 1 97.81 187 ASP A CA 1
ATOM 1381 C C . ASP A 1 187 ? -5.504 3.738 -6.793 1 97.81 187 ASP A C 1
ATOM 1383 O O . ASP A 1 187 ? -5.777 2.939 -7.691 1 97.81 187 ASP A O 1
ATOM 1387 N N . SER A 1 188 ? -6.297 3.898 -5.793 1 98.38 188 SER A N 1
ATOM 1388 C CA . SER A 1 188 ? -7.492 3.08 -5.629 1 98.38 188 SER A CA 1
ATOM 1389 C C . SER A 1 188 ? -8.539 3.406 -6.688 1 98.38 188 SER A C 1
ATOM 1391 O O . SER A 1 188 ? -8.648 4.555 -7.129 1 98.38 188 SER A O 1
ATOM 1393 N N . PRO A 1 189 ? -9.312 2.369 -7.098 1 97.81 189 PRO A N 1
ATOM 1394 C CA . PRO A 1 189 ? -10.453 2.643 -7.969 1 97.81 189 PRO A CA 1
ATOM 1395 C C . PRO A 1 189 ? -11.406 3.686 -7.387 1 97.81 189 PRO A C 1
ATOM 1397 O O . PRO A 1 189 ? -12 4.473 -8.133 1 97.81 189 PRO A O 1
ATOM 1400 N N . LEU A 1 190 ? -11.5 3.701 -6.098 1 97.88 190 LEU A N 1
ATOM 1401 C CA . LEU A 1 190 ? -12.367 4.656 -5.422 1 97.88 190 LEU A CA 1
ATOM 1402 C C . LEU A 1 190 ? -11.945 6.09 -5.727 1 97.88 190 LEU A C 1
ATOM 1404 O O . LEU A 1 190 ? -12.789 6.941 -6.008 1 97.88 190 LEU A O 1
ATOM 1408 N N . ASN A 1 191 ? -10.672 6.34 -5.605 1 98.19 191 ASN A N 1
ATOM 1409 C CA . ASN A 1 191 ? -10.164 7.668 -5.934 1 98.19 191 ASN A CA 1
ATOM 1410 C C . ASN A 1 191 ? -10.352 7.996 -7.41 1 98.19 191 ASN A C 1
ATOM 1412 O O . ASN A 1 191 ? -10.758 9.102 -7.758 1 98.19 191 ASN A O 1
ATOM 1416 N N . LYS A 1 192 ? -10.062 7.031 -8.234 1 96.69 192 LYS A N 1
ATOM 1417 C CA . LYS A 1 192 ? -10.164 7.234 -9.68 1 96.69 192 LYS A CA 1
ATOM 1418 C C . LYS A 1 192 ? -11.617 7.469 -10.094 1 96.69 192 LYS A C 1
ATOM 1420 O O . LYS A 1 192 ? -11.875 8.133 -11.102 1 96.69 192 LYS A O 1
ATOM 1425 N N . ALA A 1 193 ? -12.516 6.973 -9.32 1 96.5 193 ALA A N 1
ATOM 1426 C CA . ALA A 1 193 ? -13.938 7.176 -9.57 1 96.5 193 ALA A CA 1
ATOM 1427 C C . ALA A 1 193 ? -14.398 8.531 -9.039 1 96.5 193 ALA A C 1
ATOM 1429 O O . ALA A 1 193 ? -15.555 8.914 -9.219 1 96.5 193 ALA A O 1
ATOM 1430 N N . GLY A 1 194 ? -13.539 9.234 -8.305 1 95.31 194 GLY A N 1
ATOM 1431 C CA . GLY A 1 194 ? -13.859 10.562 -7.812 1 95.31 194 GLY A CA 1
ATOM 1432 C C . GLY A 1 194 ? -14.625 10.547 -6.504 1 95.31 194 GLY A C 1
ATOM 1433 O O . GLY A 1 194 ? -15.289 11.523 -6.152 1 95.31 194 GLY A O 1
ATOM 1434 N N . LEU A 1 195 ? -14.547 9.5 -5.758 1 97.31 195 LEU A N 1
ATOM 1435 C CA . LEU A 1 195 ?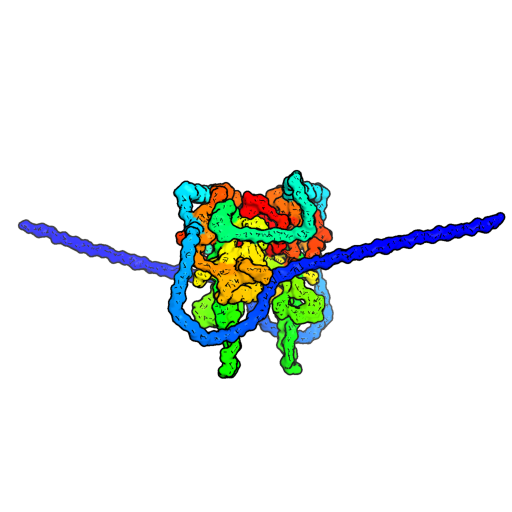 -15.375 9.359 -4.562 1 97.31 195 LEU A CA 1
ATOM 1436 C C . LEU A 1 195 ? -14.516 9.297 -3.307 1 97.31 195 LEU A C 1
ATOM 1438 O O . LEU A 1 195 ? -14.977 8.875 -2.248 1 97.31 195 LEU A O 1
ATOM 1442 N N . LEU A 1 196 ? -13.25 9.766 -3.445 1 98.25 196 LEU A N 1
ATOM 1443 C CA . LEU A 1 196 ? -12.328 9.766 -2.316 1 98.25 196 LEU A CA 1
ATOM 1444 C C . LEU A 1 196 ? -11.734 11.156 -2.104 1 98.25 196 LEU A C 1
ATOM 1446 O O . LEU A 1 196 ? -11.359 11.828 -3.064 1 98.25 196 LEU A O 1
ATOM 1450 N N . GLN A 1 197 ? -11.742 11.578 -0.856 1 98.12 197 GLN A N 1
ATOM 1451 C CA . GLN A 1 197 ? -11.008 12.766 -0.433 1 98.12 197 GLN A CA 1
ATOM 1452 C C . GLN A 1 197 ? -10.016 12.438 0.679 1 98.12 197 GLN A C 1
ATOM 1454 O O . GLN A 1 197 ? -10.383 11.812 1.68 1 98.12 197 GLN A O 1
ATOM 1459 N N . VAL A 1 198 ? -8.766 12.875 0.471 1 98.81 198 VAL A N 1
ATOM 1460 C CA . VAL A 1 198 ? -7.734 12.555 1.446 1 98.81 198 VAL A CA 1
ATOM 1461 C C . VAL A 1 198 ? -7.219 13.836 2.096 1 98.81 198 VAL A C 1
ATOM 1463 O O . VAL A 1 198 ? -7 14.844 1.415 1 98.81 198 VAL A O 1
ATOM 1466 N N . TYR A 1 199 ? -7.062 13.836 3.408 1 98.75 199 TYR A N 1
ATOM 1467 C CA . TYR A 1 199 ? -6.367 14.852 4.188 1 98.75 199 TYR A CA 1
ATOM 1468 C C . TYR A 1 199 ? -5.207 14.25 4.965 1 98.75 199 TYR A C 1
ATOM 1470 O O . TYR A 1 199 ? -5.23 13.062 5.305 1 98.75 199 TYR A O 1
ATOM 1478 N N . ILE A 1 200 ? -4.219 15.039 5.184 1 98.81 200 ILE A N 1
ATOM 1479 C CA . ILE A 1 200 ? -3.104 14.672 6.047 1 98.81 200 ILE A CA 1
ATOM 1480 C C . ILE A 1 200 ? -3.035 15.633 7.234 1 98.81 200 ILE A C 1
ATOM 1482 O O . ILE A 1 200 ? -3.023 16.844 7.059 1 98.81 200 ILE A O 1
ATOM 1486 N N . HIS A 1 201 ? -3.111 15.117 8.344 1 98.44 201 HIS A N 1
ATOM 1487 C CA . HIS A 1 201 ? -2.9 15.875 9.57 1 98.44 201 HIS A CA 1
ATOM 1488 C C . HIS A 1 201 ? -1.598 15.469 10.258 1 98.44 201 HIS A C 1
ATOM 1490 O O . HIS A 1 201 ? -1.508 14.383 10.836 1 98.44 201 HIS A O 1
ATOM 1496 N N . THR A 1 202 ? -0.596 16.281 10.211 1 97.69 202 THR A N 1
ATOM 1497 C CA . THR A 1 202 ? 0.742 15.938 10.672 1 97.69 202 THR A CA 1
ATOM 1498 C C . THR A 1 202 ? 0.812 15.969 12.195 1 97.69 202 THR A C 1
ATOM 1500 O O . THR A 1 202 ? -0.025 16.594 12.852 1 97.69 202 THR A O 1
ATOM 1503 N N . ALA A 1 203 ? 1.773 15.32 12.719 1 95.19 203 ALA A N 1
ATOM 1504 C CA . ALA A 1 203 ? 2.02 15.305 14.156 1 95.19 203 ALA A CA 1
ATOM 1505 C C . ALA A 1 203 ? 2.285 16.719 14.68 1 95.19 203 ALA A C 1
ATOM 1507 O O . ALA A 1 203 ? 1.979 17.031 15.828 1 95.19 203 ALA A O 1
ATOM 1508 N N . LYS A 1 204 ? 2.738 17.625 13.812 1 94.44 204 LYS A N 1
ATOM 1509 C CA . LYS A 1 204 ? 3.057 18.984 14.211 1 94.44 204 LYS A CA 1
ATOM 1510 C C . LYS A 1 204 ? 1.859 19.906 13.992 1 94.44 204 LYS A C 1
ATOM 1512 O O . LYS A 1 204 ? 1.984 21.125 14.109 1 94.44 204 LYS A O 1
ATOM 1517 N N . GLY A 1 205 ? 0.8 19.391 13.531 1 96.12 205 GLY A N 1
ATOM 1518 C CA . GLY A 1 205 ? -0.444 20.141 13.5 1 96.12 205 GLY A CA 1
ATOM 1519 C C . GLY A 1 205 ? -0.708 20.797 12.156 1 96.12 205 GLY A C 1
ATOM 1520 O O . GLY A 1 205 ? -1.552 21.688 12.055 1 96.12 205 GLY A O 1
ATOM 1521 N N . VAL A 1 206 ? 0.036 20.422 11.195 1 98.12 206 VAL A N 1
ATOM 1522 C CA . VAL A 1 206 ? -0.208 20.953 9.852 1 98.12 206 VAL A CA 1
ATOM 1523 C C . VAL A 1 206 ? -1.285 20.125 9.164 1 98.12 206 VAL A C 1
ATOM 1525 O O . VAL A 1 206 ? -1.223 18.891 9.164 1 98.12 206 VAL A O 1
ATOM 1528 N N . LEU A 1 207 ? -2.303 20.781 8.672 1 98.56 207 LEU A N 1
ATOM 1529 C CA . LEU A 1 207 ? -3.371 20.109 7.93 1 98.56 207 LEU A CA 1
ATOM 1530 C C . LEU A 1 207 ? -3.209 20.328 6.43 1 98.56 207 LEU A C 1
ATOM 1532 O O . LEU A 1 207 ? -3.074 21.469 5.973 1 98.56 207 LEU A O 1
ATOM 1536 N N . ILE A 1 208 ? -3.188 19.219 5.672 1 98.75 208 ILE A N 1
ATOM 1537 C CA . ILE A 1 208 ? -2.941 19.266 4.234 1 98.75 208 ILE A CA 1
ATOM 1538 C C . ILE A 1 208 ? -4.129 18.656 3.486 1 98.75 208 ILE A C 1
ATOM 1540 O O . ILE A 1 208 ? -4.602 17.578 3.828 1 98.75 208 ILE A O 1
ATOM 1544 N N . GLU A 1 209 ? -4.621 19.344 2.566 1 98.69 209 GLU A N 1
ATOM 1545 C CA . GLU A 1 209 ? -5.641 18.844 1.652 1 98.69 209 GLU A CA 1
ATOM 1546 C C . GLU A 1 209 ? -5.008 18.266 0.386 1 98.69 209 GLU A C 1
ATOM 1548 O O . GLU A 1 209 ? -4.199 18.938 -0.264 1 98.69 209 GLU A O 1
ATOM 1553 N N . VAL A 1 210 ? -5.371 17.062 0.029 1 98.56 210 VAL A N 1
ATOM 1554 C CA . VAL A 1 210 ? -4.82 16.375 -1.135 1 98.56 210 VAL A CA 1
ATOM 1555 C C . VAL A 1 210 ? -5.848 16.359 -2.264 1 98.56 210 VAL A C 1
ATOM 1557 O O . VAL A 1 210 ? -6.926 15.781 -2.123 1 98.56 210 VAL A O 1
ATOM 1560 N N . ASN A 1 211 ? -5.473 16.953 -3.35 1 96.62 211 ASN A N 1
ATOM 1561 C CA . ASN A 1 211 ? -6.32 16.875 -4.535 1 96.62 211 ASN A CA 1
ATOM 1562 C C . ASN A 1 211 ? -6.379 15.461 -5.098 1 96.62 211 ASN A C 1
ATOM 1564 O O . ASN A 1 211 ? -5.344 14.82 -5.285 1 96.62 211 ASN A O 1
ATOM 1568 N N . PRO A 1 212 ? -7.605 14.938 -5.324 1 96 212 PRO A N 1
ATOM 1569 C CA . PRO A 1 212 ? -7.727 13.57 -5.832 1 96 212 PRO A CA 1
ATOM 1570 C C . PRO A 1 212 ? -6.992 13.359 -7.152 1 96 212 PRO A C 1
ATOM 1572 O O . PRO A 1 212 ? -6.648 12.227 -7.5 1 96 212 PRO A O 1
ATOM 1575 N N . SER A 1 213 ? -6.688 14.352 -7.863 1 93.44 213 SER A N 1
ATOM 1576 C CA . SER A 1 213 ? -6.07 14.227 -9.18 1 93.44 213 SER A CA 1
ATOM 1577 C C . SER A 1 213 ? -4.547 14.281 -9.078 1 93.44 213 SER A C 1
ATOM 1579 O O . SER A 1 213 ? -3.85 14.086 -10.078 1 93.44 213 SER A O 1
ATOM 1581 N N . VAL A 1 214 ? -4.078 14.508 -7.934 1 95.75 214 VAL A N 1
ATOM 1582 C CA . VAL A 1 214 ? -2.633 14.664 -7.789 1 95.75 214 VAL A CA 1
ATOM 1583 C C . VAL A 1 214 ? -1.938 13.336 -8.086 1 95.75 214 VAL A C 1
ATOM 1585 O O . VAL A 1 214 ? -2.426 12.273 -7.691 1 95.75 214 VAL A O 1
ATOM 1588 N N . ARG A 1 215 ? -0.866 13.406 -8.766 1 94.88 215 ARG A N 1
ATOM 1589 C CA . ARG A 1 215 ? 0.017 12.258 -8.93 1 94.88 215 ARG A CA 1
ATOM 1590 C C . ARG A 1 215 ? 1.208 12.344 -7.984 1 94.88 215 ARG A C 1
ATOM 1592 O O . ARG A 1 215 ? 2.146 13.102 -8.227 1 94.88 215 ARG A O 1
ATOM 1599 N N . ILE A 1 216 ? 1.189 11.539 -6.98 1 97.44 216 ILE A N 1
ATOM 1600 C CA . ILE A 1 216 ? 2.26 11.523 -5.988 1 97.44 216 ILE A CA 1
ATOM 1601 C C . ILE A 1 216 ? 3.469 10.773 -6.543 1 97.44 216 ILE A C 1
ATOM 1603 O O . ILE A 1 216 ? 3.318 9.727 -7.18 1 97.44 216 ILE A O 1
ATOM 1607 N N . PRO A 1 217 ? 4.711 11.344 -6.277 1 97.75 217 PRO A N 1
ATOM 1608 C CA . PRO A 1 217 ? 5.898 10.609 -6.711 1 97.75 217 PRO A CA 1
ATOM 1609 C C . PRO A 1 217 ? 5.922 9.172 -6.195 1 97.75 217 PRO A C 1
ATOM 1611 O O . PRO A 1 217 ? 5.574 8.922 -5.043 1 97.75 217 PRO A O 1
ATOM 1614 N N . ARG A 1 218 ? 6.402 8.32 -7.086 1 97.56 218 ARG A N 1
ATOM 1615 C CA . ARG A 1 218 ? 6.352 6.898 -6.77 1 97.56 218 ARG A CA 1
ATOM 1616 C C . ARG A 1 218 ? 7.484 6.508 -5.828 1 97.56 218 ARG A C 1
ATOM 1618 O O . ARG A 1 218 ? 7.371 5.535 -5.082 1 97.56 218 ARG A O 1
ATOM 1625 N N . THR A 1 219 ? 8.578 7.188 -5.898 1 97.5 219 THR A N 1
ATOM 1626 C CA . THR A 1 219 ? 9.711 6.863 -5.039 1 97.5 219 THR A CA 1
ATOM 1627 C C . THR A 1 219 ? 9.766 7.801 -3.836 1 97.5 219 THR A C 1
ATOM 1629 O O . THR A 1 219 ? 9.375 8.969 -3.936 1 97.5 219 THR A O 1
ATOM 1632 N N . PHE A 1 220 ? 10.336 7.289 -2.793 1 97.75 220 PHE A N 1
ATOM 1633 C CA . PHE A 1 220 ? 10.383 8.055 -1.555 1 97.75 220 PHE A CA 1
ATOM 1634 C C . PHE A 1 220 ? 11.266 9.289 -1.714 1 97.75 220 PHE A C 1
ATOM 1636 O O . PHE A 1 220 ? 10.953 10.352 -1.173 1 97.75 220 PHE A O 1
ATOM 1643 N N . LYS A 1 221 ? 12.273 9.172 -2.389 1 96.88 221 LYS A N 1
ATOM 1644 C CA . LYS A 1 221 ? 13.188 10.289 -2.582 1 96.88 221 LYS A CA 1
ATOM 1645 C C . LYS A 1 221 ? 12.484 11.484 -3.215 1 96.88 221 LYS A C 1
ATOM 1647 O O . LYS A 1 221 ? 12.578 12.602 -2.713 1 96.88 221 LYS A O 1
ATOM 1652 N N . ARG A 1 222 ? 11.805 11.234 -4.191 1 97.31 222 ARG A N 1
ATOM 1653 C CA . ARG A 1 222 ? 11.094 12.305 -4.887 1 97.31 222 ARG A CA 1
ATOM 1654 C C . ARG A 1 222 ? 9.906 12.789 -4.066 1 97.31 222 ARG A C 1
ATOM 1656 O O . ARG A 1 222 ? 9.586 13.984 -4.082 1 97.31 222 ARG A O 1
ATOM 1663 N N . PHE A 1 223 ? 9.281 11.93 -3.441 1 98.5 223 PHE A N 1
ATOM 1664 C CA . PHE A 1 223 ? 8.211 12.312 -2.523 1 98.5 223 PHE A CA 1
ATOM 1665 C C . PHE A 1 223 ? 8.727 13.266 -1.454 1 98.5 223 PHE A C 1
ATOM 1667 O O . PHE A 1 223 ? 8.07 14.258 -1.136 1 98.5 223 PHE A O 1
ATOM 1674 N N . SER A 1 224 ? 9.844 12.945 -0.877 1 97.81 224 SER A N 1
ATOM 1675 C CA . SER A 1 224 ? 10.445 13.789 0.151 1 97.81 224 SER A CA 1
ATOM 1676 C C . SER A 1 224 ? 10.68 15.203 -0.361 1 97.81 224 SER A C 1
ATOM 1678 O O . SER A 1 224 ? 10.391 16.172 0.337 1 97.81 224 SER A O 1
ATOM 1680 N N . GLY A 1 225 ? 11.18 15.266 -1.552 1 97.44 225 GLY A N 1
ATOM 1681 C CA . GLY A 1 225 ? 11.367 16.578 -2.146 1 97.44 225 GLY A CA 1
ATOM 1682 C C . GLY A 1 225 ? 10.07 17.359 -2.289 1 97.44 225 GLY A C 1
ATOM 1683 O O . GLY A 1 225 ? 10.031 18.562 -2.012 1 97.44 225 GLY A O 1
ATOM 1684 N N . LEU A 1 226 ? 9.062 16.688 -2.707 1 97.88 226 LEU A N 1
ATOM 1685 C CA . LEU A 1 226 ? 7.758 17.312 -2.885 1 97.88 226 LEU A CA 1
ATOM 1686 C C . LEU A 1 226 ? 7.219 17.828 -1.555 1 97.88 226 LEU A C 1
ATOM 1688 O O . LEU A 1 226 ? 6.691 18.953 -1.482 1 97.88 226 LEU A O 1
ATOM 1692 N N . MET A 1 227 ? 7.379 17 -0.559 1 98.38 227 MET A N 1
ATOM 1693 C CA . MET A 1 227 ? 6.852 17.391 0.748 1 98.38 227 MET A CA 1
ATOM 1694 C C . MET A 1 227 ? 7.602 18.594 1.306 1 98.38 227 MET A C 1
ATOM 1696 O O . MET A 1 227 ? 6.992 19.484 1.905 1 98.38 227 MET A O 1
ATOM 1700 N N . VAL A 1 228 ? 8.898 18.594 1.154 1 97.88 228 VAL A N 1
ATOM 1701 C CA . VAL A 1 228 ? 9.688 19.75 1.602 1 97.88 228 VAL A CA 1
ATOM 1702 C C . VAL A 1 228 ? 9.203 21 0.897 1 97.88 228 VAL A C 1
ATOM 1704 O O . VAL A 1 228 ? 9.016 22.047 1.533 1 97.88 228 VAL A O 1
ATOM 1707 N N . GLN A 1 229 ? 8.984 20.875 -0.374 1 97.38 229 GLN A N 1
ATOM 1708 C CA . GLN A 1 229 ? 8.484 22.016 -1.146 1 97.38 229 GLN A CA 1
ATOM 1709 C C . GLN A 1 229 ? 7.117 22.453 -0.638 1 97.38 229 GLN A C 1
ATOM 1711 O O . GLN A 1 229 ? 6.863 23.656 -0.491 1 97.38 229 GLN A O 1
ATOM 1716 N N . LEU A 1 230 ? 6.246 21.531 -0.411 1 98.12 230 LEU A N 1
ATOM 1717 C CA . LEU A 1 230 ? 4.906 21.844 0.079 1 98.12 230 LEU A CA 1
ATOM 1718 C C . LEU A 1 230 ? 4.973 22.594 1.405 1 98.12 230 LEU A C 1
ATOM 1720 O O . LEU A 1 230 ? 4.27 23.578 1.594 1 98.12 230 LEU A O 1
ATOM 1724 N N . LEU A 1 231 ? 5.781 22.078 2.266 1 97.31 231 LEU A N 1
ATOM 1725 C CA . LEU A 1 231 ? 5.867 22.656 3.6 1 97.31 231 LEU A CA 1
ATOM 1726 C C . LEU A 1 231 ? 6.473 24.062 3.543 1 97.31 231 LEU A C 1
ATOM 1728 O O . LEU A 1 231 ? 6.203 24.891 4.406 1 97.31 231 LEU A O 1
ATOM 1732 N N . HIS A 1 232 ? 7.188 24.328 2.551 1 95.62 232 HIS A N 1
ATOM 1733 C CA . HIS A 1 232 ? 7.785 25.641 2.357 1 95.62 232 HIS A CA 1
ATOM 1734 C C . HIS A 1 232 ? 6.812 26.594 1.662 1 95.62 232 HIS A C 1
ATOM 1736 O O . HIS A 1 232 ? 6.641 27.734 2.09 1 95.62 232 HIS A O 1
ATOM 1742 N N . LYS A 1 233 ? 6.176 26.109 0.665 1 96.38 233 LYS A N 1
ATOM 1743 C CA . LYS A 1 233 ? 5.352 26.969 -0.186 1 96.38 233 LYS A CA 1
ATOM 1744 C C . LYS A 1 233 ? 3.902 26.984 0.295 1 96.38 233 LYS A C 1
ATOM 1746 O O . LYS A 1 233 ? 3.115 27.844 -0.118 1 96.38 233 LYS A O 1
ATOM 1751 N N . LEU A 1 234 ? 3.553 26 1 1 97.12 234 LEU A N 1
ATOM 1752 C CA . LEU A 1 234 ? 2.23 25.859 1.597 1 97.12 234 LEU A CA 1
ATOM 1753 C C . LEU A 1 234 ? 1.212 25.406 0.559 1 97.12 234 LEU A C 1
ATOM 1755 O O . LEU A 1 234 ? 0.083 25.047 0.906 1 97.12 234 LEU A O 1
ATOM 1759 N N . SER A 1 235 ? 1.61 25.375 -0.657 1 97.19 235 SER A N 1
ATOM 1760 C CA . SER A 1 235 ? 0.773 24.797 -1.708 1 97.19 235 SER A CA 1
ATOM 1761 C C . SER A 1 235 ? 1.612 24.344 -2.896 1 97.19 235 SER A C 1
ATOM 1763 O O . SER A 1 235 ? 2.725 24.844 -3.102 1 97.19 235 SER A O 1
ATOM 1765 N N . ILE A 1 236 ? 1.134 23.359 -3.512 1 96.88 236 ILE A N 1
ATOM 1766 C CA . ILE A 1 236 ? 1.703 22.859 -4.758 1 96.88 236 ILE A CA 1
ATOM 1767 C C . ILE A 1 236 ? 0.658 22.922 -5.867 1 96.88 236 ILE A C 1
ATOM 1769 O O . ILE A 1 236 ? -0.459 22.438 -5.711 1 96.88 236 ILE A O 1
ATOM 1773 N N . ARG A 1 237 ? 1.074 23.531 -7.004 1 94.5 237 ARG A N 1
ATOM 1774 C CA . ARG A 1 237 ? 0.18 23.672 -8.148 1 94.5 237 ARG A CA 1
ATOM 1775 C C . ARG A 1 237 ? 0.63 22.781 -9.305 1 94.5 237 ARG A C 1
ATOM 1777 O O . ARG A 1 237 ? 1.804 22.422 -9.398 1 94.5 237 ARG A O 1
ATOM 1784 N N . GLY A 1 238 ? -0.389 22.438 -10.148 1 88.19 238 GLY A N 1
ATOM 1785 C CA . GLY A 1 238 ? -0.046 21.703 -11.352 1 88.19 238 GLY A CA 1
ATOM 1786 C C . GLY A 1 238 ? 0.731 22.531 -12.359 1 88.19 238 GLY A C 1
ATOM 1787 O O . GLY A 1 238 ? 0.73 23.75 -12.297 1 88.19 238 GLY A O 1
ATOM 1788 N N . VAL A 1 239 ? 1.412 21.875 -13.266 1 80.5 239 VAL A N 1
ATOM 1789 C CA . VAL A 1 239 ? 2.254 22.547 -14.258 1 80.5 239 VAL A CA 1
ATOM 1790 C C . VAL A 1 239 ? 1.397 23.438 -15.141 1 80.5 239 VAL A C 1
ATOM 1792 O O . VAL A 1 239 ? 1.789 24.562 -15.453 1 80.5 239 VAL A O 1
ATOM 1795 N N . ASN A 1 240 ? 0.306 22.906 -15.648 1 67.81 240 ASN A N 1
ATOM 1796 C CA . ASN A 1 240 ? -0.469 23.641 -16.641 1 67.81 240 ASN A CA 1
ATOM 1797 C C . ASN A 1 240 ? -1.57 24.469 -16 1 67.81 240 ASN A C 1
ATOM 1799 O O . ASN A 1 240 ? -2.434 25.016 -16.688 1 67.81 240 ASN A O 1
ATOM 1803 N N . GLY A 1 241 ? -1.577 24.547 -14.688 1 68.88 241 GLY A N 1
ATOM 1804 C CA . GLY A 1 241 ? -2.775 25.266 -14.281 1 68.88 241 GLY A CA 1
ATOM 1805 C C . GLY A 1 241 ? -2.666 25.859 -12.891 1 68.88 241 GLY A C 1
ATOM 1806 O O . GLY A 1 241 ? -1.603 25.812 -12.266 1 68.88 241 GLY A O 1
ATOM 1807 N N . SER A 1 242 ? -3.691 26.547 -12.609 1 79.19 242 SER A N 1
ATOM 1808 C CA . SER A 1 242 ? -3.889 27.25 -11.352 1 79.19 242 SER A CA 1
ATOM 1809 C C . SER A 1 242 ? -4.434 26.328 -10.266 1 79.19 242 SER A C 1
ATOM 1811 O O . SER A 1 242 ? -4.477 26.703 -9.094 1 79.19 242 SER A O 1
ATOM 1813 N N . GLU A 1 243 ? -4.578 25.078 -10.664 1 89.06 243 GLU A N 1
ATOM 1814 C CA . GLU A 1 243 ? -5.207 24.219 -9.672 1 89.06 243 GLU A CA 1
ATOM 1815 C C . GLU A 1 243 ? -4.188 23.719 -8.641 1 89.06 243 GLU A C 1
ATOM 1817 O O . GLU A 1 243 ? -3.098 23.281 -9.008 1 89.06 243 GLU A O 1
ATOM 1822 N N . LYS A 1 244 ? -4.578 23.875 -7.414 1 94.44 244 LYS A N 1
ATOM 1823 C CA . LYS A 1 244 ? -3.721 23.406 -6.332 1 94.44 244 LYS A CA 1
ATOM 1824 C C . LYS A 1 244 ? -3.877 21.906 -6.129 1 94.44 244 LYS A C 1
ATOM 1826 O O . LYS A 1 244 ? -4.98 21.422 -5.867 1 94.44 244 LYS A O 1
ATOM 1831 N N . LEU A 1 245 ? -2.826 21.203 -6.258 1 96.75 245 LEU A N 1
ATOM 1832 C CA . LEU A 1 245 ? -2.816 19.75 -6.105 1 96.75 245 LEU A CA 1
ATOM 1833 C C . LEU A 1 245 ? -2.65 19.359 -4.641 1 96.75 245 LEU A C 1
ATOM 1835 O O . LEU A 1 245 ? -3.209 18.359 -4.195 1 96.75 245 LEU A O 1
ATOM 1839 N N . LEU A 1 246 ? -1.823 20.125 -3.969 1 98.19 246 LEU A N 1
ATOM 1840 C CA . LEU A 1 246 ? -1.671 20.047 -2.52 1 98.19 246 LEU A CA 1
ATOM 1841 C C . LEU A 1 246 ? -1.764 21.438 -1.89 1 98.19 246 LEU A C 1
ATOM 1843 O O . LEU A 1 246 ? -1.269 22.406 -2.453 1 98.19 246 LEU A O 1
ATOM 1847 N N . ARG A 1 247 ? -2.365 21.422 -0.689 1 98 247 ARG A N 1
ATOM 1848 C CA . ARG A 1 247 ? -2.486 22.734 -0.047 1 98 247 ARG A CA 1
ATOM 1849 C C . ARG A 1 247 ? -2.578 22.594 1.469 1 98 247 ARG A C 1
ATOM 1851 O O . ARG A 1 247 ? -3.336 21.766 1.976 1 98 247 ARG A O 1
ATOM 1858 N N . VAL A 1 248 ? -1.855 23.391 2.107 1 98.44 248 VAL A N 1
ATOM 1859 C CA . VAL A 1 248 ? -2.004 23.531 3.553 1 98.44 248 VAL A CA 1
ATOM 1860 C C . VAL A 1 248 ? -3.246 24.359 3.871 1 98.44 248 VAL A C 1
ATOM 1862 O O . VAL A 1 248 ? -3.443 25.438 3.305 1 98.44 248 VAL A O 1
ATOM 1865 N N . ILE A 1 249 ? -4.078 23.812 4.738 1 97.94 249 ILE A N 1
ATOM 1866 C CA . ILE A 1 249 ? -5.324 24.5 5.062 1 97.94 249 ILE A CA 1
ATOM 1867 C C . ILE A 1 249 ? -5.434 24.688 6.574 1 97.94 249 ILE A C 1
ATOM 1869 O O . ILE A 1 249 ? -4.613 24.156 7.328 1 97.94 249 ILE A O 1
ATOM 1873 N N . LYS A 1 250 ? -6.43 25.391 6.957 1 97.19 250 LYS A N 1
ATOM 1874 C CA . LYS A 1 250 ? -6.582 25.75 8.367 1 97.19 250 LYS A CA 1
ATOM 1875 C C . LYS A 1 250 ? -7.191 24.594 9.164 1 97.19 250 LYS A C 1
ATOM 1877 O O . LYS A 1 250 ? -8.055 23.875 8.664 1 97.19 250 LYS A O 1
ATOM 1882 N N . ASN A 1 251 ? -6.816 24.5 10.359 1 96 251 ASN A N 1
ATOM 1883 C CA . ASN A 1 251 ? -7.473 23.625 11.336 1 96 251 ASN A CA 1
ATOM 1884 C C . ASN A 1 251 ? -8.75 24.266 11.883 1 96 251 ASN A C 1
ATOM 1886 O O . ASN A 1 251 ? -8.898 25.484 11.859 1 96 251 ASN A O 1
ATOM 1890 N N . PRO A 1 252 ? -9.719 23.391 12.352 1 96.06 252 PRO A N 1
ATOM 1891 C CA . PRO A 1 252 ? -9.648 21.938 12.484 1 96.06 252 PRO A CA 1
ATOM 1892 C C . PRO A 1 252 ? -10.148 21.203 11.242 1 96.06 252 PRO A C 1
ATOM 1894 O O . PRO A 1 252 ? -10.766 21.812 10.367 1 96.06 252 PRO A O 1
ATOM 1897 N N . ILE A 1 253 ? -9.922 19.922 11.172 1 96.38 253 ILE A N 1
ATOM 1898 C CA . ILE A 1 253 ? -10.336 19.078 10.055 1 96.38 253 ILE A CA 1
ATOM 1899 C C . ILE A 1 253 ? -11.859 19.094 9.93 1 96.38 253 ILE A C 1
ATOM 1901 O O . ILE A 1 253 ? -12.398 19.016 8.82 1 96.38 253 ILE A O 1
ATOM 1905 N N . THR A 1 254 ? -12.594 19.25 10.984 1 94.94 254 THR A N 1
ATOM 1906 C CA . THR A 1 254 ? -14.055 19.188 11.008 1 94.94 254 THR A CA 1
ATOM 1907 C C . THR A 1 254 ? -14.664 20.312 10.18 1 94.94 254 THR A C 1
ATOM 1909 O O . THR A 1 254 ? -15.773 20.188 9.664 1 94.94 254 THR A O 1
ATOM 1912 N N . ASP A 1 255 ? -13.898 21.438 9.984 1 94.69 255 ASP A N 1
ATOM 1913 C CA . ASP A 1 255 ? -14.367 22.578 9.211 1 94.69 255 ASP A CA 1
ATOM 1914 C C . ASP A 1 255 ? -14.375 22.266 7.719 1 94.69 255 ASP A C 1
ATOM 1916 O O . ASP A 1 255 ? -14.977 23 6.93 1 94.69 255 ASP A O 1
ATOM 1920 N N . HIS A 1 256 ? -13.758 21.203 7.363 1 95.81 256 HIS A N 1
ATOM 1921 C CA . HIS A 1 256 ? -13.586 20.891 5.949 1 95.81 256 HIS A CA 1
ATOM 1922 C C . HIS A 1 256 ? -14.422 19.672 5.543 1 95.81 256 HIS A C 1
ATOM 1924 O O . HIS A 1 256 ? -14.391 19.266 4.383 1 95.81 256 HIS A O 1
ATOM 1930 N N . LEU A 1 257 ? -15.188 19.141 6.441 1 95.88 257 LEU A N 1
ATOM 1931 C CA . LEU A 1 257 ? -16.031 17.969 6.18 1 95.88 257 LEU A CA 1
ATOM 1932 C C . LEU A 1 257 ? -17.438 18.391 5.801 1 95.88 257 LEU A C 1
ATOM 1934 O O . LEU A 1 257 ? -17.906 19.453 6.215 1 95.88 257 LEU A O 1
ATOM 1938 N N . PRO A 1 258 ? -18.109 17.547 5.004 1 94.5 258 PRO A N 1
ATOM 1939 C CA . PRO A 1 258 ? -19.531 17.812 4.754 1 94.5 258 PRO A CA 1
ATOM 1940 C C . PRO A 1 258 ? -20.359 17.859 6.039 1 94.5 258 PRO A C 1
ATOM 1942 O O . PRO A 1 258 ? -19.938 17.328 7.066 1 94.5 258 PRO A O 1
ATOM 1945 N N . THR A 1 259 ? -21.516 18.453 5.91 1 92.94 259 THR A N 1
ATOM 1946 C CA . THR A 1 259 ? -22.406 18.609 7.059 1 92.94 259 THR A CA 1
ATOM 1947 C C . THR A 1 259 ? -22.781 17.25 7.648 1 92.94 259 THR A C 1
ATOM 1949 O O . THR A 1 259 ? -22.656 17.047 8.859 1 92.94 259 THR A O 1
ATOM 1952 N N . ASN A 1 260 ? -23.203 16.375 6.781 1 92.25 260 ASN A N 1
ATOM 1953 C CA . ASN A 1 260 ? -23.578 15.039 7.203 1 92.25 260 ASN A CA 1
ATOM 1954 C C . ASN A 1 260 ? -22.438 14.047 6.992 1 92.25 260 ASN A C 1
ATOM 1956 O O . ASN A 1 260 ? -22.281 13.492 5.898 1 92.25 260 ASN A O 1
ATOM 1960 N N . THR A 1 261 ? -21.656 13.867 8.031 1 95.06 261 THR A N 1
ATOM 1961 C CA . THR A 1 261 ? -20.516 12.969 7.965 1 95.06 261 THR A CA 1
ATOM 1962 C C . THR A 1 261 ? -20.453 12.062 9.188 1 95.06 261 THR A C 1
ATOM 1964 O O . THR A 1 261 ? -20.578 12.539 10.32 1 95.06 261 THR A O 1
ATOM 1967 N N . ILE A 1 262 ? -20.406 10.789 8.938 1 95.38 262 ILE A N 1
ATOM 1968 C CA . ILE A 1 262 ? -20.094 9.852 10.016 1 95.38 262 ILE A CA 1
ATOM 1969 C C . ILE A 1 262 ? -18.578 9.766 10.195 1 95.38 262 ILE A C 1
ATOM 1971 O O . ILE A 1 262 ? -17.844 9.445 9.242 1 95.38 262 ILE A O 1
ATOM 1975 N N . LYS A 1 263 ? -18.078 10.094 11.375 1 96.75 263 LYS A N 1
ATOM 1976 C CA . LYS A 1 263 ? -16.656 10.125 11.664 1 96.75 263 LYS A CA 1
ATOM 1977 C C . LYS A 1 263 ? -16.219 8.883 12.438 1 96.75 263 LYS A C 1
ATOM 1979 O O . LYS A 1 263 ? -16.656 8.672 13.57 1 96.75 263 LYS A O 1
ATOM 1984 N N . LEU A 1 264 ? -15.336 8.133 11.836 1 96.56 264 LEU A N 1
ATOM 1985 C CA . LEU A 1 264 ? -14.812 6.906 12.422 1 96.56 264 LEU A CA 1
ATOM 1986 C C . LEU A 1 264 ? -13.312 7.008 12.641 1 96.56 264 LEU A C 1
ATOM 1988 O O . LEU A 1 264 ? -12.617 7.699 11.891 1 96.56 264 LEU A O 1
ATOM 1992 N N . THR A 1 265 ? -12.828 6.375 13.648 1 96.81 265 THR A N 1
ATOM 1993 C CA . THR A 1 265 ? -11.383 6.223 13.82 1 96.81 265 THR A CA 1
ATOM 1994 C C . THR A 1 265 ? -11.008 4.746 13.945 1 96.81 265 THR A C 1
ATOM 1996 O O . THR A 1 265 ? -11.688 3.986 14.641 1 96.81 265 THR A O 1
ATOM 1999 N N . LEU A 1 266 ? -9.969 4.402 13.203 1 96.44 266 LEU A N 1
ATOM 2000 C CA . LEU A 1 266 ? -9.492 3.027 13.281 1 96.44 266 LEU A CA 1
ATOM 2001 C C . LEU A 1 266 ? -8.586 2.836 14.492 1 96.44 266 LEU A C 1
ATOM 2003 O O . LEU A 1 266 ? -7.734 3.68 14.773 1 96.44 266 LEU A O 1
ATOM 2007 N N . SER A 1 267 ? -8.844 1.714 15.18 1 93 267 SER A N 1
ATOM 2008 C CA . SER A 1 267 ? -8.07 1.363 16.375 1 93 267 SER A CA 1
ATOM 2009 C C . SER A 1 267 ? -7.965 -0.149 16.531 1 93 267 SER A C 1
ATOM 2011 O O . SER A 1 267 ? -8.969 -0.861 16.422 1 93 267 SER A O 1
ATOM 2013 N N . GLY A 1 268 ? -6.746 -0.587 16.797 1 90.06 268 GLY A N 1
ATOM 2014 C CA . GLY A 1 268 ? -6.555 -2.008 17.047 1 90.06 268 GLY A CA 1
ATOM 2015 C C . GLY A 1 268 ? -7.164 -2.477 18.359 1 90.06 268 GLY A C 1
ATOM 2016 O O . GLY A 1 268 ? -7.371 -3.676 18.547 1 90.06 268 GLY A O 1
ATOM 2017 N N . ASP A 1 269 ? -7.551 -1.574 19.234 1 88.12 269 ASP A N 1
ATOM 2018 C CA . ASP A 1 269 ? -8.055 -1.906 20.562 1 88.12 269 ASP A CA 1
ATOM 2019 C C . ASP A 1 269 ? -9.586 -1.879 20.594 1 88.12 269 ASP A C 1
ATOM 2021 O O . ASP A 1 269 ? -10.203 -2.248 21.594 1 88.12 269 ASP A O 1
ATOM 2025 N N . ALA A 1 270 ? -10.188 -1.415 19.531 1 91.56 270 ALA A N 1
ATOM 2026 C CA . ALA A 1 270 ? -11.648 -1.345 19.438 1 91.56 270 ALA A CA 1
ATOM 2027 C C . ALA A 1 270 ? -12.234 -2.686 19 1 91.56 270 ALA A C 1
ATOM 2029 O O . ALA A 1 270 ? -11.5 -3.578 18.562 1 91.56 270 ALA A O 1
ATOM 2030 N N . PRO A 1 271 ? -13.508 -2.844 19.188 1 90.75 271 PRO A N 1
ATOM 2031 C CA . PRO A 1 271 ? -14.141 -4.066 18.688 1 90.75 271 PRO A CA 1
ATOM 2032 C C . PRO A 1 271 ? -13.977 -4.23 17.172 1 90.75 271 PRO A C 1
ATOM 2034 O O . PRO A 1 271 ? -14.148 -3.268 16.422 1 90.75 271 PRO A O 1
ATOM 2037 N N . THR A 1 272 ? -13.617 -5.453 16.875 1 95.44 272 THR A N 1
ATOM 2038 C CA . THR A 1 272 ? -13.414 -5.746 15.453 1 95.44 272 THR A CA 1
ATOM 2039 C C . THR A 1 272 ? -14.75 -5.938 14.75 1 95.44 272 THR A C 1
ATOM 2041 O O . THR A 1 272 ? -15.617 -6.668 15.234 1 95.44 272 THR A O 1
ATOM 2044 N N . ILE A 1 273 ? -14.891 -5.246 13.664 1 95.19 273 ILE A N 1
ATOM 2045 C CA . ILE A 1 273 ? -16.125 -5.379 12.898 1 95.19 273 ILE A CA 1
ATOM 2046 C C . ILE A 1 273 ? -15.797 -5.809 11.469 1 95.19 273 ILE A C 1
ATOM 2048 O O . ILE A 1 273 ? -14.68 -5.609 11 1 95.19 273 ILE A O 1
ATOM 2052 N N . ARG A 1 274 ? -16.766 -6.383 10.844 1 95.56 274 ARG A N 1
ATOM 2053 C CA . ARG A 1 274 ? -16.703 -6.695 9.422 1 95.56 274 ARG A CA 1
ATOM 2054 C C . ARG A 1 274 ? -17.266 -5.547 8.578 1 95.56 274 ARG A C 1
ATOM 2056 O O . ARG A 1 274 ? -18.469 -5.277 8.609 1 95.56 274 ARG A O 1
ATOM 2063 N N . LEU A 1 275 ? -16.422 -5.023 7.777 1 96.88 275 LEU A N 1
ATOM 2064 C CA . LEU A 1 275 ? -16.797 -3.83 7.027 1 96.88 275 LEU A CA 1
ATOM 2065 C C . LEU A 1 275 ? -17.938 -4.129 6.062 1 96.88 275 LEU A C 1
ATOM 2067 O O . LEU A 1 275 ? -18.828 -3.299 5.867 1 96.88 275 LEU A O 1
ATOM 2071 N N . SER A 1 276 ? -17.938 -5.293 5.453 1 94.56 276 SER A N 1
ATOM 2072 C CA . SER A 1 276 ? -18.953 -5.66 4.477 1 94.56 276 SER A CA 1
ATOM 2073 C C . SER A 1 276 ? -20.328 -5.723 5.117 1 94.56 276 SER A C 1
ATOM 2075 O O . SER A 1 276 ? -21.344 -5.602 4.43 1 94.56 276 SER A O 1
ATOM 2077 N N . GLN A 1 277 ? -20.375 -5.859 6.363 1 94.44 277 GLN A N 1
ATOM 2078 C CA . GLN A 1 277 ? -21.641 -5.902 7.09 1 94.44 277 GLN A CA 1
ATOM 2079 C C . GLN A 1 277 ? -21.969 -4.551 7.719 1 94.44 277 GLN A C 1
ATOM 2081 O O . GLN A 1 277 ? -23.141 -4.203 7.898 1 94.44 277 GLN A O 1
ATOM 2086 N N . PHE A 1 278 ? -20.969 -3.805 8.07 1 96.44 278 PHE A N 1
ATOM 2087 C CA . PHE A 1 278 ? -21.109 -2.541 8.789 1 96.44 278 PHE A CA 1
ATOM 2088 C C . PHE A 1 278 ? -21.484 -1.416 7.832 1 96.44 278 PHE A C 1
ATOM 2090 O O . PHE A 1 278 ? -22.469 -0.709 8.062 1 96.44 278 PHE A O 1
ATOM 2097 N N . LEU A 1 279 ? -20.859 -1.298 6.75 1 96.5 279 LEU A N 1
ATOM 2098 C CA . LEU A 1 279 ? -20.938 -0.125 5.887 1 96.5 279 LEU A CA 1
ATOM 2099 C C . LEU A 1 279 ? -22.328 0.005 5.27 1 96.5 279 LEU A C 1
ATOM 2101 O O . LEU A 1 279 ? -22.875 1.106 5.195 1 96.5 279 LEU A O 1
ATOM 2105 N N . PRO A 1 280 ? -22.953 -1.09 4.879 1 95.62 280 PRO A N 1
ATOM 2106 C CA . PRO A 1 280 ? -24.281 -0.976 4.281 1 95.62 280 PRO A CA 1
ATOM 2107 C C . PRO A 1 280 ? -25.328 -0.471 5.27 1 95.62 280 PRO A C 1
ATOM 2109 O O . PRO A 1 280 ? -26.406 -0.033 4.859 1 95.62 280 PRO A O 1
ATOM 2112 N N . THR A 1 281 ? -25.016 -0.544 6.473 1 94 281 THR A N 1
ATOM 2113 C CA . THR A 1 281 ? -26 -0.148 7.484 1 94 281 THR A CA 1
ATOM 2114 C C . THR A 1 281 ? -25.953 1.358 7.723 1 94 281 THR A C 1
ATOM 2116 O O . THR A 1 281 ? -26.859 1.924 8.336 1 94 281 THR A O 1
ATOM 2119 N N . LEU A 1 282 ? -24.969 1.987 7.309 1 93.06 282 LEU A N 1
ATOM 2120 C CA . LEU A 1 282 ? -24.844 3.428 7.504 1 93.06 282 LEU A CA 1
ATOM 2121 C C . LEU A 1 282 ? -25.828 4.184 6.609 1 93.06 282 LEU A C 1
ATOM 2123 O O . LEU A 1 282 ? -26.047 3.793 5.461 1 93.06 282 LEU A O 1
ATOM 2127 N N . PRO A 1 283 ? -26.328 5.312 7.148 1 91.38 283 PRO A N 1
ATOM 2128 C CA . PRO A 1 283 ? -27.25 6.09 6.32 1 91.38 283 PRO A CA 1
ATOM 2129 C C . PRO A 1 283 ? -26.609 6.621 5.047 1 91.38 283 PRO A C 1
ATOM 2131 O O . PRO A 1 283 ? -25.5 7.16 5.094 1 91.38 283 PRO A O 1
ATOM 2134 N N . GLU A 1 284 ? -27.281 6.594 3.943 1 91.5 284 GLU A N 1
ATOM 2135 C CA . GLU A 1 284 ? -26.781 6.977 2.633 1 91.5 284 GLU A CA 1
ATOM 2136 C C . GLU A 1 284 ? -26.641 8.492 2.518 1 91.5 284 GLU A C 1
ATOM 2138 O O . GLU A 1 284 ? -25.969 8.992 1.61 1 91.5 284 GLU A O 1
ATOM 2143 N N . SER A 1 285 ? -27.297 9.195 3.383 1 91.56 285 SER A N 1
ATOM 2144 C CA . SER A 1 285 ? -27.25 10.656 3.369 1 91.56 285 SER A CA 1
ATOM 2145 C C . SER A 1 285 ? -25.922 11.164 3.928 1 91.56 285 SER A C 1
ATOM 2147 O O . SER A 1 285 ? -25.625 12.359 3.838 1 91.56 285 SER A O 1
ATOM 2149 N N . HIS A 1 286 ? -25.203 10.242 4.473 1 93.88 286 HIS A N 1
ATOM 2150 C CA . HIS A 1 286 ? -23.984 10.656 5.164 1 93.88 286 HIS A CA 1
ATOM 2151 C C . HIS A 1 286 ? -22.734 10.219 4.406 1 93.88 286 HIS A C 1
ATOM 2153 O O . HIS A 1 286 ? -22.672 9.094 3.908 1 93.88 286 HIS A O 1
ATOM 2159 N N . SER A 1 287 ? -21.734 11.109 4.273 1 96.44 287 SER A N 1
ATOM 2160 C CA . SER A 1 287 ? -20.375 10.703 3.926 1 96.44 287 SER A CA 1
ATOM 2161 C C . SER A 1 287 ? -19.688 9.992 5.094 1 96.44 287 SER A C 1
ATOM 2163 O O . SER A 1 287 ? -20.172 10.047 6.223 1 96.44 287 SER A O 1
ATOM 2165 N N . VAL A 1 288 ? -18.703 9.258 4.789 1 97.19 288 VAL A N 1
ATOM 2166 C CA . VAL A 1 288 ? -17.938 8.539 5.812 1 97.19 288 VAL A CA 1
ATOM 2167 C C . VAL A 1 288 ? -16.531 9.102 5.898 1 97.19 288 VAL A C 1
ATOM 2169 O O . VAL A 1 288 ? -15.828 9.195 4.887 1 97.19 288 VAL A O 1
ATOM 2172 N N . CYS A 1 289 ? -16.141 9.578 7.051 1 97.75 289 CYS A N 1
ATOM 2173 C CA . CYS A 1 289 ? -14.781 10.016 7.316 1 97.75 289 CYS A CA 1
ATOM 2174 C C . CYS A 1 289 ? -14.062 9.039 8.242 1 97.75 289 CYS A C 1
ATOM 2176 O O . CYS A 1 289 ? -14.547 8.742 9.328 1 97.75 289 CYS A O 1
ATOM 2178 N N . VAL A 1 290 ? -12.945 8.578 7.832 1 98.38 290 VAL A N 1
ATOM 2179 C CA . VAL A 1 290 ? -12.188 7.629 8.641 1 98.38 290 VAL A CA 1
ATOM 2180 C C . VAL A 1 290 ? -10.812 8.211 8.961 1 98.38 290 VAL A C 1
ATOM 2182 O O . VAL A 1 290 ? -10.086 8.633 8.062 1 98.38 290 VAL A O 1
ATOM 2185 N N . PHE A 1 291 ? -10.531 8.258 10.242 1 98.25 291 PHE A N 1
ATOM 2186 C CA . PHE A 1 291 ? -9.211 8.672 10.711 1 98.25 291 PHE A CA 1
ATOM 2187 C C . PHE A 1 291 ? -8.289 7.465 10.859 1 98.25 291 PHE A C 1
ATOM 2189 O O . PHE A 1 291 ? -8.633 6.492 11.531 1 98.25 291 PHE A O 1
ATOM 2196 N N . VAL A 1 292 ? -7.129 7.539 10.227 1 98.12 292 VAL A N 1
ATOM 2197 C CA . VAL A 1 292 ? -6.133 6.473 10.25 1 98.12 292 VAL A CA 1
ATOM 2198 C C . VAL A 1 292 ? -4.816 7.008 10.812 1 98.12 292 VAL A C 1
ATOM 2200 O O . VAL A 1 292 ? -4.332 8.055 10.383 1 98.12 292 VAL A O 1
ATOM 2203 N N . GLY A 1 293 ? -4.25 6.277 11.789 1 97.31 293 GLY A N 1
ATOM 2204 C CA . GLY A 1 293 ? -2.945 6.672 12.289 1 97.31 293 GLY A CA 1
ATOM 2205 C C . GLY A 1 293 ? -1.822 6.438 11.297 1 97.31 293 GLY A C 1
ATOM 2206 O O . GLY A 1 293 ? -1.523 5.293 10.953 1 97.31 293 GLY A O 1
ATOM 2207 N N . ALA A 1 294 ? -1.242 7.453 10.82 1 97.44 294 ALA A N 1
ATOM 2208 C CA . ALA A 1 294 ? -0.115 7.359 9.898 1 97.44 294 ALA A CA 1
ATOM 2209 C C . ALA A 1 294 ? 1.214 7.477 10.641 1 97.44 294 ALA A C 1
ATOM 2211 O O . ALA A 1 294 ? 2.086 8.25 10.25 1 97.44 294 ALA A O 1
ATOM 2212 N N . MET A 1 295 ? 1.346 6.719 11.688 1 93.94 295 MET A N 1
ATOM 2213 C CA . MET A 1 295 ? 2.527 6.695 12.547 1 93.94 295 MET A CA 1
ATOM 2214 C C . MET A 1 295 ? 2.988 5.262 12.797 1 93.94 295 MET A C 1
ATOM 2216 O O . MET A 1 295 ? 2.223 4.316 12.609 1 93.94 295 MET A O 1
ATOM 2220 N N . ALA A 1 296 ? 4.203 5.18 13.125 1 91.06 296 ALA A N 1
ATOM 2221 C CA . ALA A 1 296 ? 4.758 3.854 13.375 1 91.06 296 ALA A CA 1
ATOM 2222 C C . ALA A 1 296 ? 4.211 3.268 14.68 1 91.06 296 ALA A C 1
ATOM 2224 O O . ALA A 1 296 ? 3.912 2.074 14.75 1 91.06 296 ALA A O 1
ATOM 2225 N N . ARG A 1 297 ? 4.137 4.047 15.633 1 87.44 297 ARG A N 1
ATOM 2226 C CA . ARG A 1 297 ? 3.658 3.658 16.953 1 87.44 297 ARG A CA 1
ATOM 2227 C C . ARG A 1 297 ? 3.039 4.844 17.688 1 87.44 297 ARG A C 1
ATOM 2229 O O . ARG A 1 297 ? 3.246 5.996 17.297 1 87.44 297 ARG A O 1
ATOM 2236 N N . GLY A 1 298 ? 2.227 4.539 18.672 1 84.88 298 GLY A N 1
ATOM 2237 C CA . GLY A 1 298 ? 1.589 5.57 19.469 1 84.88 298 GLY A CA 1
ATOM 2238 C C . GLY A 1 298 ? 0.124 5.289 19.75 1 84.88 298 GLY A C 1
ATOM 2239 O O . GLY A 1 298 ? -0.468 4.395 19.141 1 84.88 298 GLY A O 1
ATOM 2240 N N . PRO A 1 299 ? -0.298 6.07 20.641 1 84.5 299 PRO A N 1
ATOM 2241 C CA . PRO A 1 2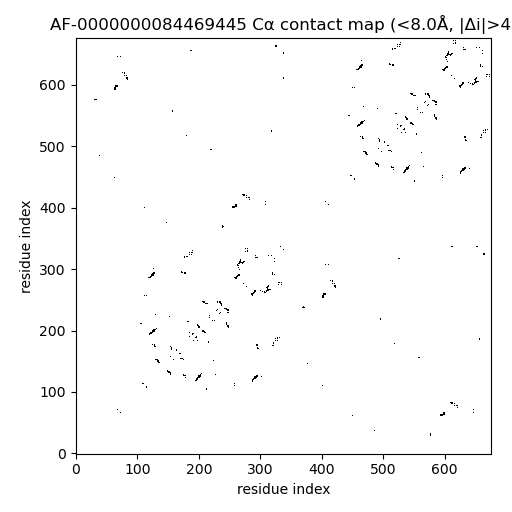99 ? -1.71 5.871 20.969 1 84.5 299 PRO A CA 1
ATOM 2242 C C . PRO A 1 299 ? -2.648 6.262 19.844 1 84.5 299 PRO A C 1
ATOM 2244 O O . PRO A 1 299 ? -2.324 7.152 19.047 1 84.5 299 PRO A O 1
ATOM 2247 N N . ASP A 1 300 ? -3.707 5.551 19.797 1 86.44 300 ASP A N 1
ATOM 2248 C CA . ASP A 1 300 ? -4.707 5.82 18.766 1 86.44 300 ASP A CA 1
ATOM 2249 C C . ASP A 1 300 ? -5.75 6.812 19.266 1 86.44 300 ASP A C 1
ATOM 2251 O O . ASP A 1 300 ? -6.953 6.609 19.062 1 86.44 300 ASP A O 1
ATOM 2255 N N . ASN A 1 301 ? -5.371 7.922 19.844 1 87.75 301 ASN A N 1
ATOM 2256 C CA . ASN A 1 301 ? -6.305 8.914 20.359 1 87.75 301 ASN A CA 1
ATOM 2257 C C . ASN A 1 301 ? -6.293 10.195 19.531 1 87.75 301 ASN A C 1
ATOM 2259 O O . ASN A 1 301 ? -6.816 11.227 19.953 1 87.75 301 ASN A O 1
ATOM 2263 N N . PHE A 1 302 ? -5.793 10.109 18.406 1 86.12 302 PHE A N 1
ATOM 2264 C CA . PHE A 1 302 ? -5.547 11.273 17.562 1 86.12 302 PHE A CA 1
ATOM 2265 C C . PHE A 1 302 ? -6.859 11.898 17.094 1 86.12 302 PHE A C 1
ATOM 2267 O O . PHE A 1 302 ? -6.898 13.07 16.719 1 86.12 302 PHE A O 1
ATOM 2274 N N . ALA A 1 303 ? -7.918 11.117 17.141 1 85.75 303 ALA A N 1
ATOM 2275 C CA . ALA A 1 303 ? -9.172 11.648 16.609 1 85.75 303 ALA A CA 1
ATOM 2276 C C . ALA A 1 303 ? -10.297 11.531 17.641 1 85.75 303 ALA A C 1
ATOM 2278 O O . ALA A 1 303 ? -11.453 11.82 17.328 1 85.75 303 ALA A O 1
ATOM 2279 N N . ASP A 1 304 ? -10.008 11.266 18.766 1 85.88 304 ASP A N 1
ATOM 2280 C CA . ASP A 1 304 ? -11.008 10.938 19.781 1 85.88 304 ASP A CA 1
ATOM 2281 C C . ASP A 1 304 ? -11.93 12.133 20.047 1 85.88 304 ASP A C 1
ATOM 2283 O O . ASP A 1 304 ? -13.094 11.953 20.406 1 85.88 304 ASP A O 1
ATOM 2287 N N . ALA A 1 305 ? -11.461 13.312 19.844 1 83.94 305 ALA A N 1
ATOM 2288 C CA . ALA A 1 305 ? -12.203 14.516 20.203 1 83.94 305 ALA A CA 1
ATOM 2289 C C . ALA A 1 305 ? -13.383 14.727 19.266 1 83.94 305 ALA A C 1
ATOM 2291 O O . ALA A 1 305 ? -14.352 15.414 19.609 1 83.94 305 ALA A O 1
ATOM 2292 N N . TYR A 1 306 ? -13.344 14.086 18.109 1 86.75 306 TYR A N 1
ATOM 2293 C CA . TYR A 1 306 ? -14.398 14.469 17.188 1 86.75 306 TYR A CA 1
ATOM 2294 C C . TYR A 1 306 ? -15.023 13.242 16.531 1 86.75 306 TYR A C 1
ATOM 2296 O O . TYR A 1 306 ? -16.047 13.352 15.836 1 86.75 306 TYR A O 1
ATOM 2304 N N . VAL A 1 307 ? -14.609 12.07 16.875 1 90.75 307 VAL A N 1
ATOM 2305 C CA . VAL A 1 307 ? -15.117 10.898 16.172 1 90.75 307 VAL A CA 1
ATOM 2306 C C . VAL A 1 307 ? -16.406 10.406 16.828 1 90.75 307 VAL A C 1
ATOM 2308 O O . VAL A 1 307 ? -16.594 10.586 18.031 1 90.75 307 VAL A O 1
ATOM 2311 N N . ASP A 1 308 ? -17.156 9.828 16.047 1 92 308 ASP A N 1
ATOM 2312 C CA . ASP A 1 308 ? -18.422 9.266 16.484 1 92 308 ASP A CA 1
ATOM 2313 C C . ASP A 1 308 ? -18.234 7.844 17.016 1 92 308 ASP A C 1
ATOM 2315 O O . ASP A 1 308 ? -18.984 7.398 17.891 1 92 308 ASP A O 1
ATOM 2319 N N . GLN A 1 309 ? -17.328 7.105 16.438 1 92.81 309 GLN A N 1
ATOM 2320 C CA . GLN A 1 309 ? -17.125 5.707 16.797 1 92.81 309 GLN A CA 1
ATOM 2321 C C . GLN A 1 309 ? -15.688 5.27 16.516 1 92.81 309 GLN A C 1
ATOM 2323 O O . GLN A 1 309 ? -15.102 5.656 15.5 1 92.81 309 GLN A O 1
ATOM 2328 N N . LYS A 1 310 ? -15.172 4.43 17.422 1 94 310 LYS A N 1
ATOM 2329 C CA . LYS A 1 310 ? -13.898 3.74 17.25 1 94 310 LYS A CA 1
ATOM 2330 C C . LYS A 1 310 ? -14.117 2.287 16.828 1 94 310 LYS A C 1
ATOM 2332 O O . LYS A 1 310 ? -14.906 1.57 17.453 1 94 310 LYS A O 1
ATOM 2337 N N . ILE A 1 311 ? -13.422 1.927 15.773 1 95.25 311 ILE A N 1
ATOM 2338 C CA . ILE A 1 311 ? -13.664 0.572 15.289 1 95.25 311 ILE A CA 1
ATOM 2339 C C . ILE A 1 311 ? -12.336 -0.086 14.914 1 95.25 311 ILE A C 1
ATOM 2341 O O . ILE A 1 311 ? -11.367 0.601 14.578 1 95.25 311 ILE A O 1
ATOM 2345 N N . SER A 1 312 ? -12.305 -1.373 15.055 1 96.44 312 SER A N 1
ATOM 2346 C CA . SER A 1 312 ? -11.258 -2.213 14.477 1 96.44 312 SER A CA 1
ATOM 2347 C C . SER A 1 312 ? -11.773 -2.963 13.25 1 96.44 312 SER A C 1
ATOM 2349 O O . SER A 1 312 ? -12.906 -3.443 13.234 1 96.44 312 SER A O 1
ATOM 2351 N N . ILE A 1 313 ? -10.891 -3.053 12.266 1 97.38 313 ILE A N 1
ATOM 2352 C CA . ILE A 1 313 ? -11.383 -3.666 11.039 1 97.38 313 ILE A CA 1
ATOM 2353 C C . ILE A 1 313 ? -10.609 -4.949 10.758 1 97.38 313 ILE A C 1
ATOM 2355 O O . ILE A 1 313 ? -10.688 -5.496 9.656 1 97.38 313 ILE A O 1
ATOM 2359 N N . SER A 1 314 ? -9.773 -5.367 11.656 1 96.88 314 SER A N 1
ATOM 2360 C CA . SER A 1 314 ? -9.023 -6.609 11.5 1 96.88 314 SER A CA 1
ATOM 2361 C C . SER A 1 314 ? -8.68 -7.219 12.859 1 96.88 314 SER A C 1
ATOM 2363 O O . SER A 1 314 ? -8.422 -6.496 13.82 1 96.88 314 SER A O 1
ATOM 2365 N N . ASP A 1 315 ? -8.625 -8.523 12.898 1 94.44 315 ASP A N 1
ATOM 2366 C CA . ASP A 1 315 ? -8.18 -9.242 14.086 1 94.44 315 ASP A CA 1
ATOM 2367 C C . ASP A 1 315 ? -6.656 -9.242 14.18 1 94.44 315 ASP A C 1
ATOM 2369 O O . ASP A 1 315 ? -6.094 -9.633 15.211 1 94.44 315 ASP A O 1
ATOM 2373 N N . TYR A 1 316 ? -6.102 -8.797 13.141 1 94.19 316 TYR A N 1
ATOM 2374 C CA . TYR A 1 316 ? -4.648 -8.719 13.078 1 94.19 316 TYR A CA 1
ATOM 2375 C C . TYR A 1 316 ? -4.184 -7.27 13.055 1 94.19 316 TYR A C 1
ATOM 2377 O O . TYR A 1 316 ? -4.93 -6.379 12.641 1 94.19 316 TYR A O 1
ATOM 2385 N N . SER A 1 317 ? -2.961 -7.023 13.562 1 93.56 317 SER A N 1
ATOM 2386 C CA . SER A 1 317 ? -2.363 -5.699 13.43 1 93.56 317 SER A CA 1
ATOM 2387 C C . SER A 1 317 ? -2.09 -5.359 11.969 1 93.56 317 SER A C 1
ATOM 2389 O O . SER A 1 317 ? -1.524 -6.172 11.234 1 93.56 317 SER A O 1
ATOM 2391 N N . LEU A 1 318 ? -2.508 -4.207 11.594 1 95.69 318 LEU A N 1
ATOM 2392 C CA . LEU A 1 318 ? -2.35 -3.777 10.211 1 95.69 318 LEU A CA 1
ATOM 2393 C C . LEU A 1 318 ? -1.431 -2.564 10.117 1 95.69 318 LEU A C 1
ATOM 2395 O O . LEU A 1 318 ? -1.381 -1.747 11.039 1 95.69 318 LEU A O 1
ATOM 2399 N N . SER A 1 319 ? -0.717 -2.516 9.008 1 97.12 319 SER A N 1
ATOM 2400 C CA . SER A 1 319 ? -0.128 -1.225 8.672 1 97.12 319 SER A CA 1
ATOM 2401 C C . SER A 1 319 ? -1.2 -0.213 8.281 1 97.12 319 SER A C 1
ATOM 2403 O O . SER A 1 319 ? -2.309 -0.593 7.898 1 97.12 319 SER A O 1
ATOM 2405 N N . ALA A 1 320 ? -0.859 1.034 8.383 1 98.12 320 ALA A N 1
ATOM 2406 C CA . ALA A 1 320 ? -1.783 2.092 7.977 1 98.12 320 ALA A CA 1
ATOM 2407 C C . ALA A 1 320 ? -2.182 1.941 6.512 1 98.12 320 ALA A C 1
ATOM 2409 O O . ALA A 1 320 ? -3.348 2.121 6.156 1 98.12 320 ALA A O 1
ATOM 2410 N N . SER A 1 321 ? -1.245 1.607 5.672 1 98.5 321 SER A N 1
ATOM 2411 C CA . SER A 1 321 ? -1.495 1.438 4.246 1 98.5 321 SER A CA 1
ATOM 2412 C C . SER A 1 321 ? -2.49 0.312 3.986 1 98.5 321 SER A C 1
ATOM 2414 O O . SER A 1 321 ? -3.434 0.476 3.211 1 98.5 321 SER A O 1
ATOM 2416 N N . VAL A 1 322 ? -2.311 -0.785 4.617 1 98.5 322 VAL A N 1
ATOM 2417 C CA . VAL A 1 322 ? -3.195 -1.932 4.438 1 98.5 322 VAL A CA 1
ATOM 2418 C C . VAL A 1 322 ? -4.586 -1.601 4.98 1 98.5 322 VAL A C 1
ATOM 2420 O O . VAL A 1 322 ? -5.594 -1.979 4.383 1 98.5 322 VAL A O 1
ATOM 2423 N N . ALA A 1 323 ? -4.652 -0.899 6.09 1 98.44 323 ALA A N 1
ATOM 2424 C CA . ALA A 1 323 ? -5.941 -0.473 6.629 1 98.44 323 ALA A CA 1
ATOM 2425 C C . ALA A 1 323 ? -6.68 0.425 5.641 1 98.44 323 ALA A C 1
ATOM 2427 O O . ALA A 1 323 ? -7.883 0.26 5.422 1 98.44 323 ALA A O 1
ATOM 2428 N N . CYS A 1 324 ? -5.953 1.334 5.078 1 98.75 324 CYS A N 1
ATOM 2429 C CA . CYS A 1 324 ? -6.531 2.199 4.059 1 98.75 324 CYS A CA 1
ATOM 2430 C C . CYS A 1 324 ? -7.062 1.382 2.887 1 98.75 324 CYS A C 1
ATOM 2432 O O . CYS A 1 324 ? -8.188 1.604 2.428 1 98.75 324 CYS A O 1
ATOM 2434 N N . GLY A 1 325 ? -6.23 0.461 2.459 1 98.62 325 GLY A N 1
ATOM 2435 C CA . GLY A 1 325 ? -6.637 -0.391 1.353 1 98.62 325 GLY A CA 1
ATOM 2436 C C . GLY A 1 325 ? -7.887 -1.198 1.648 1 98.62 325 GLY A C 1
ATOM 2437 O O . GLY A 1 325 ? -8.789 -1.287 0.811 1 98.62 325 GLY A O 1
ATOM 2438 N N . LYS A 1 326 ? -7.918 -1.771 2.795 1 98.5 326 LYS A N 1
ATOM 2439 C CA . LYS A 1 326 ? -9.062 -2.586 3.199 1 98.5 326 LYS A CA 1
ATOM 2440 C C . LYS A 1 326 ? -10.352 -1.768 3.203 1 98.5 326 LYS A C 1
ATOM 2442 O O . LYS A 1 326 ? -11.391 -2.232 2.729 1 98.5 326 LYS A O 1
ATOM 2447 N N . PHE A 1 327 ? -10.281 -0.573 3.748 1 98.56 327 PHE A N 1
ATOM 2448 C CA . PHE A 1 327 ? -11.453 0.294 3.809 1 98.56 327 PHE A CA 1
ATOM 2449 C C . PHE A 1 327 ? -11.898 0.704 2.408 1 98.56 327 PHE A C 1
ATOM 2451 O O . PHE A 1 327 ? -13.094 0.698 2.104 1 98.56 327 PHE A O 1
ATOM 2458 N N . CYS A 1 328 ? -10.922 1.023 1.549 1 98.56 328 CYS A N 1
ATOM 2459 C CA . CYS A 1 328 ? -11.242 1.396 0.175 1 98.56 328 CYS A CA 1
ATOM 2460 C C . CYS A 1 328 ? -11.922 0.243 -0.558 1 98.56 328 CYS A C 1
ATOM 2462 O O . CYS A 1 328 ? -12.938 0.439 -1.228 1 98.56 328 CYS A O 1
ATOM 2464 N N . CYS A 1 329 ? -11.383 -0.937 -0.395 1 98 329 CYS A N 1
ATOM 2465 C CA . CYS A 1 329 ? -11.953 -2.102 -1.065 1 98 329 CYS A CA 1
ATOM 2466 C C . CYS A 1 329 ? -13.391 -2.334 -0.627 1 98 329 CYS A C 1
ATOM 2468 O O . CYS A 1 329 ? -14.25 -2.641 -1.453 1 98 329 CYS A O 1
ATOM 2470 N N . ALA A 1 330 ? -13.625 -2.18 0.62 1 98.06 330 ALA A N 1
ATOM 2471 C CA . ALA A 1 330 ? -14.977 -2.373 1.14 1 98.06 330 ALA A CA 1
ATOM 2472 C C . ALA A 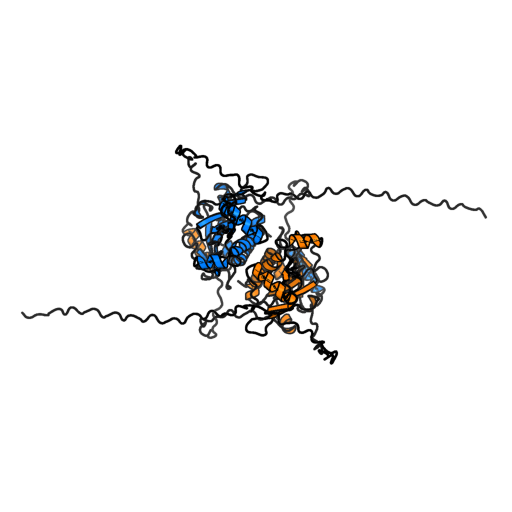1 330 ? -15.938 -1.328 0.578 1 98.06 330 ALA A C 1
ATOM 2474 O O . ALA A 1 330 ? -17.078 -1.647 0.22 1 98.06 330 ALA A O 1
ATOM 2475 N N . MET A 1 331 ? -15.484 -0.109 0.511 1 98.19 331 MET A N 1
ATOM 2476 C CA . MET A 1 331 ? -16.312 0.961 -0.035 1 98.19 331 MET A CA 1
ATOM 2477 C C . MET A 1 331 ? -16.578 0.745 -1.522 1 98.19 331 MET A C 1
ATOM 2479 O O . MET A 1 331 ? -17.672 1.022 -2.012 1 98.19 331 MET A O 1
ATOM 2483 N N . GLU A 1 332 ? -15.523 0.308 -2.229 1 97.88 332 GLU A N 1
ATOM 2484 C CA . GLU A 1 332 ? -15.68 0.002 -3.646 1 97.88 332 GLU A CA 1
ATOM 2485 C C . GLU A 1 332 ? -16.766 -1.043 -3.869 1 97.88 332 GLU A C 1
ATOM 2487 O O . GLU A 1 332 ? -17.594 -0.904 -4.773 1 97.88 332 GLU A O 1
ATOM 2492 N N . GLU A 1 333 ? -16.75 -2.012 -3.049 1 96.31 333 GLU A N 1
ATOM 2493 C CA . GLU A 1 333 ? -17.781 -3.037 -3.139 1 96.31 333 GLU A CA 1
ATOM 2494 C C . GLU A 1 333 ? -19.156 -2.453 -2.842 1 96.31 333 GLU A C 1
ATOM 2496 O O . GLU A 1 333 ? -20.125 -2.723 -3.562 1 96.31 333 GLU A O 1
ATOM 2501 N N . LEU A 1 334 ? -19.234 -1.665 -1.84 1 96.06 334 LEU A N 1
ATOM 2502 C CA . LEU A 1 334 ? -20.5 -1.059 -1.438 1 96.06 334 LEU A CA 1
ATOM 2503 C C . LEU A 1 334 ? -21.062 -0.191 -2.557 1 96.06 334 LEU A C 1
ATOM 2505 O O . LEU A 1 334 ? -22.266 -0.223 -2.822 1 96.06 334 LEU A O 1
ATOM 2509 N N . TRP A 1 335 ? -20.203 0.543 -3.234 1 96.69 335 TRP A N 1
ATOM 2510 C CA . TRP A 1 335 ? -20.656 1.519 -4.223 1 96.69 335 TRP A CA 1
ATOM 2511 C C . TRP A 1 335 ? -20.531 0.952 -5.637 1 96.69 335 TRP A C 1
ATOM 2513 O O . TRP A 1 335 ? -20.625 1.693 -6.617 1 96.69 335 TRP A O 1
ATOM 2523 N N . ASP A 1 336 ? -20.297 -0.282 -5.77 1 95.56 336 ASP A N 1
ATOM 2524 C CA . ASP A 1 336 ? -20.25 -1.007 -7.035 1 95.56 336 ASP A CA 1
ATOM 2525 C C . ASP A 1 336 ? -19.203 -0.423 -7.973 1 95.56 336 ASP A C 1
ATOM 2527 O O . ASP A 1 336 ? -19.484 -0.152 -9.141 1 95.56 336 ASP A O 1
ATOM 2531 N N . ILE A 1 337 ? -18.078 -0.135 -7.414 1 95.62 337 ILE A N 1
ATOM 2532 C CA . ILE A 1 337 ? -16.906 0.297 -8.172 1 95.62 337 ILE A CA 1
ATOM 2533 C C . ILE A 1 337 ? -15.945 -0.876 -8.352 1 95.62 337 ILE A C 1
ATOM 2535 O O . ILE A 1 337 ? -15.562 -1.524 -7.375 1 95.62 337 ILE A O 1
ATOM 2539 N N . VAL A 1 338 ? -15.586 -1.125 -9.586 1 92.75 338 VAL A N 1
ATOM 2540 C CA . VAL A 1 338 ? -14.711 -2.264 -9.844 1 92.75 338 VAL A CA 1
ATOM 2541 C C . VAL A 1 338 ? -13.328 -1.768 -10.266 1 92.75 338 VAL A C 1
ATOM 2543 O O . VAL A 1 338 ? -13.211 -0.979 -11.211 1 92.75 338 VAL A O 1
ATOM 2546 N N . MET B 1 1 ? 3.85 -28.875 -85.062 1 26.11 1 MET B N 1
ATOM 2547 C CA . MET B 1 1 ? 4.824 -28.625 -84.062 1 26.11 1 MET B CA 1
ATOM 2548 C C . MET B 1 1 ? 4.832 -27.156 -83.625 1 26.11 1 MET B C 1
ATOM 2550 O O . MET B 1 1 ? 5.777 -26.688 -83 1 26.11 1 MET B O 1
ATOM 2554 N N . PRO B 1 2 ? 3.717 -26.453 -83.812 1 28.73 2 PRO B N 1
ATOM 2555 C CA . PRO B 1 2 ? 3.592 -25 -83.625 1 28.73 2 PRO B CA 1
ATOM 2556 C C . PRO B 1 2 ? 3.9 -24.547 -82.188 1 28.73 2 PRO B C 1
ATOM 2558 O O . PRO B 1 2 ? 3.725 -25.312 -81.25 1 28.73 2 PRO B O 1
ATOM 2561 N N . SER B 1 3 ? 4.934 -23.703 -82.062 1 26.23 3 SER B N 1
ATOM 2562 C CA . SER B 1 3 ? 5.723 -23.109 -81 1 26.23 3 SER B CA 1
ATOM 2563 C C . SER B 1 3 ? 4.879 -22.156 -80.125 1 26.23 3 SER B C 1
ATOM 2565 O O . SER B 1 3 ? 4.535 -21.062 -80.562 1 26.23 3 SER B O 1
ATOM 2567 N N . HIS B 1 4 ? 3.764 -22.594 -79.625 1 25.73 4 HIS B N 1
ATOM 2568 C CA . HIS B 1 4 ? 2.863 -21.703 -78.875 1 25.73 4 HIS B CA 1
ATOM 2569 C C . HIS B 1 4 ? 3.594 -21 -77.75 1 25.73 4 HIS B C 1
ATOM 2571 O O . HIS B 1 4 ? 4.223 -21.641 -76.875 1 25.73 4 HIS B O 1
ATOM 2577 N N . ARG B 1 5 ? 4.121 -19.766 -78 1 25.59 5 ARG B N 1
ATOM 2578 C CA . ARG B 1 5 ? 4.844 -18.812 -77.188 1 25.59 5 ARG B CA 1
ATOM 2579 C C . ARG B 1 5 ? 4.062 -18.484 -75.875 1 25.59 5 ARG B C 1
ATOM 2581 O O . ARG B 1 5 ? 2.906 -18.062 -75.938 1 25.59 5 ARG B O 1
ATOM 2588 N N . ASP B 1 6 ? 4.238 -19.297 -74.812 1 24.81 6 ASP B N 1
ATOM 2589 C CA . ASP B 1 6 ? 3.619 -19.234 -73.5 1 24.81 6 ASP B CA 1
ATOM 2590 C C . ASP B 1 6 ? 3.785 -17.844 -72.875 1 24.81 6 ASP B C 1
ATOM 2592 O O . ASP B 1 6 ? 4.91 -17.375 -72.688 1 24.81 6 ASP B O 1
ATOM 2596 N N . ARG B 1 7 ? 2.926 -16.875 -73.312 1 27.14 7 ARG B N 1
ATOM 2597 C CA . ARG B 1 7 ? 2.971 -15.492 -72.812 1 27.14 7 ARG B CA 1
ATOM 2598 C C . ARG B 1 7 ? 3.006 -15.445 -71.25 1 27.14 7 ARG B C 1
ATOM 2600 O O . ARG B 1 7 ? 2.238 -16.141 -70.625 1 27.14 7 ARG B O 1
ATOM 2607 N N . GLY B 1 8 ? 4.199 -15.141 -70.688 1 24.58 8 GLY B N 1
ATOM 2608 C CA . GLY B 1 8 ? 4.68 -15.008 -69.312 1 24.58 8 GLY B CA 1
ATOM 2609 C C . GLY B 1 8 ? 3.863 -14.031 -68.438 1 24.58 8 GLY B C 1
ATOM 2610 O O . GLY B 1 8 ? 3.744 -12.859 -68.812 1 24.58 8 GLY B O 1
ATOM 2611 N N . ALA B 1 9 ? 2.65 -14.438 -68 1 25.94 9 ALA B N 1
ATOM 2612 C CA . ALA B 1 9 ? 1.719 -13.648 -67.188 1 25.94 9 ALA B CA 1
ATOM 2613 C C . ALA B 1 9 ? 2.441 -12.953 -66 1 25.94 9 ALA B C 1
ATOM 2615 O O . ALA B 1 9 ? 3.127 -13.594 -65.25 1 25.94 9 ALA B O 1
ATOM 2616 N N . SER B 1 10 ? 2.949 -11.703 -66.25 1 25.92 10 SER B N 1
ATOM 2617 C CA . SER B 1 10 ? 3.693 -10.875 -65.312 1 25.92 10 SER B CA 1
ATOM 2618 C C . SER B 1 10 ? 2.898 -10.641 -64 1 25.92 10 SER B C 1
ATOM 2620 O O . SER B 1 10 ? 1.697 -10.367 -64.062 1 25.92 10 SER B O 1
ATOM 2622 N N . PRO B 1 11 ? 3.283 -11.258 -62.906 1 26.95 11 PRO B N 1
ATOM 2623 C CA . PRO B 1 11 ? 2.553 -11.211 -61.656 1 26.95 11 PRO B CA 1
ATOM 2624 C C . PRO B 1 11 ? 2.307 -9.781 -61.156 1 26.95 11 PRO B C 1
ATOM 2626 O O . PRO B 1 11 ? 3.094 -8.875 -61.469 1 26.95 11 PRO B O 1
ATOM 2629 N N . PRO B 1 12 ? 1.05 -9.328 -61.156 1 24.38 12 PRO B N 1
ATOM 2630 C CA . PRO B 1 12 ? 0.765 -7.938 -60.812 1 24.38 12 PRO B CA 1
ATOM 2631 C C . PRO B 1 12 ? 1.458 -7.496 -59.531 1 24.38 12 PRO B C 1
ATOM 2633 O O . PRO B 1 12 ? 1.756 -8.328 -58.656 1 24.38 12 PRO B O 1
ATOM 2636 N N . LYS B 1 13 ? 2.213 -6.332 -59.531 1 22.77 13 LYS B N 1
ATOM 2637 C CA . LYS B 1 13 ? 2.973 -5.602 -58.531 1 22.77 13 LYS B CA 1
ATOM 2638 C C . LYS B 1 13 ? 2.113 -5.309 -57.312 1 22.77 13 LYS B C 1
ATOM 2640 O O . LYS B 1 13 ? 1.01 -4.773 -57.438 1 22.77 13 LYS B O 1
ATOM 2645 N N . ARG B 1 14 ? 2.203 -6.148 -56.281 1 22.05 14 ARG B N 1
ATOM 2646 C CA . ARG B 1 14 ? 1.533 -5.93 -55 1 22.05 14 ARG B CA 1
ATOM 2647 C C . ARG B 1 14 ? 1.726 -4.496 -54.5 1 22.05 14 ARG B C 1
ATOM 2649 O O . ARG B 1 14 ? 2.846 -3.982 -54.5 1 22.05 14 ARG B O 1
ATOM 2656 N N . ARG B 1 15 ? 0.751 -3.619 -54.719 1 21.77 15 ARG B N 1
ATOM 2657 C CA . ARG B 1 15 ? 0.751 -2.242 -54.25 1 21.77 15 ARG B CA 1
ATOM 2658 C C . ARG B 1 15 ? 1.17 -2.176 -52.781 1 21.77 15 ARG B C 1
ATOM 2660 O O . ARG B 1 15 ? 0.651 -2.922 -51.938 1 21.77 15 ARG B O 1
ATOM 2667 N N . ALA B 1 16 ? 2.385 -1.592 -52.469 1 22.75 16 ALA B N 1
ATOM 2668 C CA . ALA B 1 16 ? 3.027 -1.254 -51.188 1 22.75 16 ALA B CA 1
ATOM 2669 C C . ALA B 1 16 ? 2.104 -0.414 -50.312 1 22.75 16 ALA B C 1
ATOM 2671 O O . ALA B 1 16 ? 1.692 0.681 -50.719 1 22.75 16 ALA B O 1
ATOM 2672 N N . SER B 1 17 ? 0.979 -1.036 -49.75 1 21.59 17 SER B N 1
ATOM 2673 C CA . SER B 1 17 ? 0.141 -0.24 -48.844 1 21.59 17 SER B CA 1
ATOM 2674 C C . SER B 1 17 ? 0.987 0.613 -47.906 1 21.59 17 SER B C 1
ATOM 2676 O O . SER B 1 17 ? 1.975 0.134 -47.344 1 21.59 17 SER B O 1
ATOM 2678 N N . ASN B 1 18 ? 1.171 1.906 -48.188 1 22.16 18 ASN B N 1
ATOM 2679 C CA . ASN B 1 18 ? 1.847 2.951 -47.438 1 22.16 18 ASN B CA 1
ATOM 2680 C C . ASN B 1 18 ? 1.456 2.916 -45.969 1 22.16 18 ASN B C 1
ATOM 2682 O O . ASN B 1 18 ? 0.271 2.967 -45.625 1 22.16 18 ASN B O 1
ATOM 2686 N N . PRO B 1 19 ? 2.279 2.299 -45.094 1 23.86 19 PRO B N 1
ATOM 2687 C CA . PRO B 1 19 ? 2.025 2.268 -43.625 1 23.86 19 PRO B CA 1
ATOM 2688 C C . PRO B 1 19 ? 1.692 3.645 -43.062 1 23.86 19 PRO B C 1
ATOM 2690 O O . PRO B 1 19 ? 2.461 4.594 -43.25 1 23.86 19 PRO B O 1
ATOM 2693 N N . ALA B 1 20 ? 0.426 4.156 -43.125 1 23.52 20 ALA B N 1
ATOM 2694 C CA . ALA B 1 20 ? -0.01 5.418 -42.531 1 23.52 20 ALA B CA 1
ATOM 2695 C C . ALA B 1 20 ? 0.635 5.637 -41.156 1 23.52 20 ALA B C 1
ATOM 2697 O O . ALA B 1 20 ? 0.836 4.684 -40.406 1 23.52 20 ALA B O 1
ATOM 2698 N N . HIS B 1 21 ? 1.452 6.664 -41.094 1 24.98 21 HIS B N 1
ATOM 2699 C CA . HIS B 1 21 ? 2.154 7.297 -39.969 1 24.98 21 HIS B CA 1
ATOM 2700 C C . HIS B 1 21 ? 1.247 7.438 -38.75 1 24.98 21 HIS B C 1
ATOM 2702 O O . HIS B 1 21 ? 0.24 8.148 -38.812 1 24.98 21 HIS B O 1
ATOM 2708 N N . GLN B 1 22 ? 0.965 6.309 -38.062 1 23.92 22 GLN B N 1
ATOM 2709 C CA . GLN B 1 22 ? 0.19 6.539 -36.844 1 23.92 22 GLN B CA 1
ATOM 2710 C C . GLN B 1 22 ? 0.78 7.684 -36.031 1 23.92 22 GLN B C 1
ATOM 2712 O O . GLN B 1 22 ? 1.991 7.73 -35.812 1 23.92 22 GLN B O 1
ATOM 2717 N N . PRO B 1 23 ? 0.149 8.844 -36.062 1 27.28 23 PRO B N 1
ATOM 2718 C CA . PRO B 1 23 ? 0.687 10.008 -35.344 1 27.28 23 PRO B CA 1
ATOM 2719 C C . PRO B 1 23 ? 1.129 9.68 -33.906 1 27.28 23 PRO B C 1
ATOM 2721 O O . PRO B 1 23 ? 0.62 8.734 -33.312 1 27.28 23 PRO B O 1
ATOM 2724 N N . PRO B 1 24 ? 2.367 10.008 -33.594 1 24.95 24 PRO B N 1
ATOM 2725 C CA . PRO B 1 24 ? 2.979 9.766 -32.281 1 24.95 24 PRO B CA 1
ATOM 2726 C C . PRO B 1 24 ? 2.08 10.188 -31.125 1 24.95 24 PRO B C 1
ATOM 2728 O O . PRO B 1 24 ? 1.244 11.086 -31.281 1 24.95 24 PRO B O 1
ATOM 2731 N N . TRP B 1 25 ? 1.698 9.258 -30.297 1 21.42 25 TRP B N 1
ATOM 2732 C CA . TRP B 1 25 ? 0.94 9.453 -29.062 1 21.42 25 TRP B CA 1
ATOM 2733 C C . TRP B 1 25 ? 1.519 10.609 -28.25 1 21.42 25 TRP B C 1
ATOM 2735 O O . TRP B 1 25 ? 2.732 10.68 -28.047 1 21.42 25 TRP B O 1
ATOM 2745 N N . LYS B 1 26 ? 0.988 11.805 -28.438 1 23.05 26 LYS B N 1
ATOM 2746 C CA . LYS B 1 26 ? 1.402 12.953 -27.641 1 23.05 26 LYS B CA 1
ATOM 2747 C C . LYS B 1 26 ? 1.357 12.641 -26.156 1 23.05 26 LYS B C 1
ATOM 2749 O O . LYS B 1 26 ? 0.308 12.266 -25.625 1 23.05 26 LYS B O 1
ATOM 2754 N N . ALA B 1 27 ? 2.434 12.195 -25.594 1 23.47 27 ALA B N 1
ATOM 2755 C CA . ALA B 1 27 ? 2.648 12.094 -24.156 1 23.47 27 ALA B CA 1
ATOM 2756 C C . ALA B 1 27 ? 2.23 13.375 -23.438 1 23.47 27 ALA B C 1
ATOM 2758 O O . ALA B 1 27 ? 2.66 14.469 -23.812 1 23.47 27 ALA B O 1
ATOM 2759 N N . SER B 1 28 ? 0.994 13.445 -23.078 1 21.44 28 SER B N 1
ATOM 2760 C CA . SER B 1 28 ? 0.579 14.602 -22.281 1 21.44 28 SER B CA 1
ATOM 2761 C C . SER B 1 28 ? 1.556 14.867 -21.141 1 21.44 28 SER B C 1
ATOM 2763 O O . SER B 1 28 ? 1.907 13.953 -20.391 1 21.44 28 SER B O 1
ATOM 2765 N N . LYS B 1 29 ? 2.473 15.727 -21.359 1 24.95 29 LYS B N 1
ATOM 2766 C CA . LYS B 1 29 ? 3.545 16.266 -20.531 1 24.95 29 LYS B CA 1
ATOM 2767 C C . LYS B 1 29 ? 2.988 16.891 -19.25 1 24.95 29 LYS B C 1
ATOM 2769 O O . LYS B 1 29 ? 3.619 17.766 -18.656 1 24.95 29 LYS B O 1
ATOM 2774 N N . MET B 1 30 ? 1.826 16.469 -18.797 1 24.75 30 MET B N 1
ATOM 2775 C CA . MET B 1 30 ? 1.473 17.281 -17.641 1 24.75 30 MET B CA 1
ATOM 2776 C C . MET B 1 30 ? 2.436 17.016 -16.484 1 24.75 30 MET B C 1
ATOM 2778 O O . MET B 1 30 ? 2.086 16.344 -15.523 1 24.75 30 MET B O 1
ATOM 2782 N N . SER B 1 31 ? 3.584 16.5 -16.766 1 25.64 31 SER B N 1
ATOM 2783 C CA . SER B 1 31 ? 4.395 16.172 -15.586 1 25.64 31 SER B CA 1
ATOM 2784 C C . SER B 1 31 ? 4.758 17.438 -14.805 1 25.64 31 SER B C 1
ATOM 2786 O O . SER B 1 31 ? 5.145 18.453 -15.398 1 25.64 31 SER B O 1
ATOM 2788 N N . ALA B 1 32 ? 4.141 17.688 -13.672 1 31.48 32 ALA B N 1
ATOM 2789 C CA . ALA B 1 32 ? 4.535 18.766 -12.773 1 31.48 32 ALA B CA 1
ATOM 2790 C C . ALA B 1 32 ? 6.047 18.797 -12.578 1 31.48 32 ALA B C 1
ATOM 2792 O O . ALA B 1 32 ? 6.609 17.891 -11.945 1 31.48 32 ALA B O 1
ATOM 2793 N N . ASP B 1 33 ? 6.762 19 -13.719 1 28.08 33 ASP B N 1
ATOM 2794 C CA . ASP B 1 33 ? 8.195 19.141 -13.492 1 28.08 33 ASP B CA 1
ATOM 2795 C C . ASP B 1 33 ? 8.5 20.359 -12.625 1 28.08 33 ASP B C 1
ATOM 2797 O O . ASP B 1 33 ? 8.055 21.469 -12.93 1 28.08 33 ASP B O 1
ATOM 2801 N N . ALA B 1 34 ? 8.711 20.266 -11.398 1 29.17 34 ALA B N 1
ATOM 2802 C CA . ALA B 1 34 ? 9.094 21.422 -10.586 1 29.17 34 ALA B CA 1
ATOM 2803 C C . ALA B 1 34 ? 10.344 22.094 -11.141 1 29.17 34 ALA B C 1
ATOM 2805 O O . ALA B 1 34 ? 11.367 21.438 -11.352 1 29.17 34 ALA B O 1
ATOM 2806 N N . PRO B 1 35 ? 10.211 23.109 -12.047 1 27.59 35 PRO B N 1
ATOM 2807 C CA . PRO B 1 35 ? 11.438 23.781 -12.469 1 27.59 35 PRO B CA 1
ATOM 2808 C C . PRO B 1 35 ? 12.375 24.078 -11.297 1 27.59 35 PRO B C 1
ATOM 2810 O O . PRO B 1 35 ? 11.938 24.125 -10.148 1 27.59 35 PRO B O 1
ATOM 2813 N N . GLU B 1 36 ? 13.617 24.078 -11.594 1 27.73 36 GLU B N 1
ATOM 2814 C CA . GLU B 1 36 ? 14.656 24.406 -10.625 1 27.73 36 GLU B CA 1
ATOM 2815 C C . GLU B 1 36 ? 14.414 25.781 -10.008 1 27.73 36 GLU B C 1
ATOM 2817 O O . GLU B 1 36 ? 14.289 26.781 -10.727 1 27.73 36 GLU B O 1
ATOM 2822 N N . PHE B 1 37 ? 13.852 25.953 -8.891 1 27.5 37 PHE B N 1
ATOM 2823 C CA . PHE B 1 37 ? 13.547 27.188 -8.195 1 27.5 37 PHE B CA 1
ATOM 2824 C C . PHE B 1 37 ? 14.82 28 -7.945 1 27.5 37 PHE B C 1
ATOM 2826 O O . PHE B 1 37 ? 15.734 27.531 -7.262 1 27.5 37 PHE B O 1
ATOM 2833 N N . LYS B 1 38 ? 15.172 28.812 -8.945 1 28.19 38 LYS B N 1
ATOM 2834 C CA . LYS B 1 38 ? 16.234 29.766 -8.648 1 28.19 38 LYS B CA 1
ATOM 2835 C C . LYS B 1 38 ? 15.789 30.766 -7.586 1 28.19 38 LYS B C 1
ATOM 2837 O O . LYS B 1 38 ? 14.797 31.469 -7.773 1 28.19 38 LYS B O 1
ATOM 2842 N N . PRO B 1 39 ? 16.188 30.625 -6.367 1 24.98 39 PRO B N 1
ATOM 2843 C CA . PRO B 1 39 ? 15.758 31.484 -5.266 1 24.98 39 PRO B CA 1
ATOM 2844 C C . PRO B 1 39 ? 16 32.969 -5.547 1 24.98 39 PRO B C 1
ATOM 2846 O O . PRO B 1 39 ? 17.094 33.344 -5.957 1 24.98 39 PRO B O 1
ATOM 2849 N N . ARG B 1 40 ? 15.062 33.656 -6.117 1 25.38 40 ARG B N 1
ATOM 2850 C CA . ARG B 1 40 ? 15.227 35.094 -6.285 1 25.38 40 ARG B CA 1
ATOM 2851 C C . ARG B 1 40 ? 15.703 35.75 -4.992 1 25.38 40 ARG B C 1
ATOM 2853 O O . ARG B 1 40 ? 15.344 35.312 -3.898 1 25.38 40 ARG B O 1
ATOM 2860 N N . ALA B 1 41 ? 16.703 36.562 -5.117 1 24.83 41 ALA B N 1
ATOM 2861 C CA . ALA B 1 41 ? 17.344 37.406 -4.117 1 24.83 41 ALA B CA 1
ATOM 2862 C C . ALA B 1 41 ? 16.312 38.188 -3.312 1 24.83 41 ALA B C 1
ATOM 2864 O O . ALA B 1 41 ? 15.422 38.844 -3.885 1 24.83 41 ALA B O 1
ATOM 2865 N N . PHE B 1 42 ? 15.992 37.719 -2.16 1 22.34 42 PHE B N 1
ATOM 2866 C CA . PHE B 1 42 ? 15.086 38.375 -1.241 1 22.34 42 PHE B CA 1
ATOM 2867 C C . PHE B 1 42 ? 15.531 39.812 -1.017 1 22.34 42 PHE B C 1
ATOM 2869 O O . PHE B 1 42 ? 16.562 40.062 -0.391 1 22.34 42 PHE B O 1
ATOM 2876 N N . LYS B 1 43 ? 15.492 40.688 -2.07 1 26.12 43 LYS B N 1
ATOM 2877 C CA . LYS B 1 43 ? 15.758 42.062 -1.72 1 26.12 43 LYS B CA 1
ATOM 2878 C C . LYS B 1 43 ? 15.023 42.469 -0.441 1 26.12 43 LYS B C 1
ATOM 2880 O O . LYS B 1 43 ? 13.859 42.094 -0.248 1 26.12 43 LYS B O 1
ATOM 2885 N N . ASP B 1 44 ? 15.727 42.844 0.562 1 23.75 44 ASP B N 1
ATOM 2886 C CA . ASP B 1 44 ? 15.391 43.375 1.888 1 23.75 44 ASP B CA 1
ATOM 2887 C C . ASP B 1 44 ? 14.398 44.531 1.798 1 23.75 44 ASP B C 1
ATOM 2889 O O . ASP B 1 44 ? 14.766 45.688 1.977 1 23.75 44 ASP B O 1
ATOM 2893 N N . GLU B 1 45 ? 13.648 44.688 0.652 1 24.7 45 GLU B N 1
ATOM 2894 C CA . GLU B 1 45 ? 12.906 45.938 0.731 1 24.7 45 GLU B CA 1
ATOM 2895 C C . GLU B 1 45 ? 12.039 45.969 1.986 1 24.7 45 GLU B C 1
ATOM 2897 O O . GLU B 1 45 ? 11.375 45 2.328 1 24.7 45 GLU B O 1
ATOM 2902 N N . ARG B 1 46 ? 12.352 46.938 2.885 1 24.3 46 ARG B N 1
ATOM 2903 C CA . ARG B 1 46 ? 11.664 47.406 4.078 1 24.3 46 ARG B CA 1
ATOM 2904 C C . ARG B 1 46 ? 10.18 47.625 3.799 1 24.3 46 ARG B C 1
ATOM 2906 O O . ARG B 1 46 ? 9.82 48.562 3.059 1 24.3 46 ARG B O 1
ATOM 2913 N N . MET B 1 47 ? 9.453 46.531 3.504 1 23.38 47 MET B N 1
ATOM 2914 C CA . MET B 1 47 ? 8.008 46.719 3.373 1 23.38 47 MET B CA 1
ATOM 2915 C C . MET B 1 47 ? 7.48 47.625 4.488 1 23.38 47 MET B C 1
ATOM 2917 O O . MET B 1 47 ? 7.754 47.375 5.664 1 23.38 47 MET B O 1
ATOM 2921 N N . SER B 1 48 ? 7.332 48.844 4.176 1 22.52 48 SER B N 1
ATOM 2922 C CA . SER B 1 48 ? 6.566 49.812 4.961 1 22.52 48 SER B CA 1
ATOM 2923 C C . SER B 1 48 ? 5.312 49.156 5.547 1 22.52 48 SER B C 1
ATOM 2925 O O . SER B 1 48 ? 4.805 48.188 5.02 1 22.52 48 SER B O 1
ATOM 2927 N N . ASP B 1 49 ? 4.914 49.656 6.738 1 21.09 49 ASP B N 1
ATOM 2928 C CA . ASP B 1 49 ? 4.023 49.281 7.824 1 21.09 49 ASP B CA 1
ATOM 2929 C C . ASP B 1 49 ? 2.662 48.844 7.285 1 21.09 49 ASP B C 1
ATOM 2931 O O . ASP B 1 49 ? 2.373 47.656 7.203 1 21.09 49 ASP B O 1
ATOM 2935 N N . ASP B 1 50 ? 1.587 49.562 7.77 1 21.45 50 ASP B N 1
ATOM 2936 C CA . ASP B 1 50 ? 0.35 49.219 8.477 1 21.45 50 ASP B CA 1
ATOM 2937 C C . ASP B 1 50 ? -0.809 49.031 7.504 1 21.45 50 ASP B C 1
ATOM 2939 O O . ASP B 1 50 ? -1.97 49 7.914 1 21.45 50 ASP B O 1
ATOM 2943 N N . GLU B 1 51 ? -0.68 49.375 6.203 1 22.17 51 GLU B N 1
ATOM 2944 C CA . GLU B 1 51 ? -2.105 49.375 5.891 1 22.17 51 GLU B CA 1
ATOM 2945 C C . GLU B 1 51 ? -2.721 48 6.051 1 22.17 51 GLU B C 1
ATOM 2947 O O . GLU B 1 51 ? -2.361 47.062 5.328 1 22.17 51 GLU B O 1
ATOM 2952 N N . ASP B 1 52 ? -2.982 47.531 7.266 1 22.06 52 ASP B N 1
ATOM 2953 C CA . ASP B 1 52 ? -3.773 46.344 7.648 1 22.06 52 ASP B CA 1
ATOM 2954 C C . ASP B 1 52 ? -4.996 46.188 6.75 1 22.06 52 ASP B C 1
ATOM 2956 O O . ASP B 1 52 ? -6.043 46.781 7.004 1 22.06 52 ASP B O 1
ATOM 2960 N N . ALA B 1 53 ? -4.82 46.406 5.5 1 22.28 53 ALA B N 1
ATOM 2961 C CA . ALA B 1 53 ? -6.129 46.188 4.879 1 22.28 53 ALA B CA 1
ATOM 2962 C C . ALA B 1 53 ? -6.754 44.875 5.312 1 22.28 53 ALA B C 1
ATOM 2964 O O . ALA B 1 53 ? -6.059 43.875 5.449 1 22.28 53 ALA B O 1
ATOM 2965 N N . ALA B 1 54 ? -7.988 44.969 5.832 1 22.12 54 ALA B N 1
ATOM 2966 C CA . ALA B 1 54 ? -9.07 44.062 6.219 1 22.12 54 ALA B CA 1
ATOM 2967 C C . ALA B 1 54 ? -9.305 43 5.152 1 22.12 54 ALA B C 1
ATOM 2969 O O . ALA B 1 54 ? -9.672 43.312 4.02 1 22.12 54 ALA B O 1
ATOM 2970 N N . VAL B 1 55 ? -8.383 42.188 4.992 1 25.34 55 VAL B N 1
ATOM 2971 C CA . VAL B 1 55 ? -8.891 41.031 4.277 1 25.34 55 VAL B CA 1
ATOM 2972 C C . VAL B 1 55 ? -10.305 40.719 4.746 1 25.34 55 VAL B C 1
ATOM 2974 O O . VAL B 1 55 ? -10.523 40.344 5.906 1 25.34 55 VAL B O 1
ATOM 2977 N N . ALA B 1 56 ? -11.227 41.438 4.387 1 22.45 56 ALA B N 1
ATOM 2978 C CA . ALA B 1 56 ? -12.641 41.125 4.559 1 22.45 56 ALA B CA 1
ATOM 2979 C C . ALA B 1 56 ? -12.883 39.625 4.398 1 22.45 56 ALA B C 1
ATOM 2981 O O . ALA B 1 56 ? -12.484 39.031 3.393 1 22.45 56 ALA B O 1
ATOM 2982 N N . ALA B 1 57 ? -12.891 38.906 5.477 1 26.33 57 ALA B N 1
ATOM 2983 C CA . ALA B 1 57 ? -13.406 37.562 5.75 1 26.33 57 ALA B CA 1
ATOM 2984 C C . ALA B 1 57 ? -14.664 37.281 4.938 1 26.33 57 ALA B C 1
ATOM 2986 O O . ALA B 1 57 ? -15.734 37.812 5.227 1 26.33 57 ALA B O 1
ATOM 2987 N N . SER B 1 58 ? -14.625 37.375 3.711 1 28.19 58 SER B N 1
ATOM 2988 C CA . SER B 1 58 ? -15.852 36.844 3.15 1 28.19 58 SER B CA 1
ATOM 2989 C C . SER B 1 58 ? -16.328 35.625 3.959 1 28.19 58 SER B C 1
ATOM 2991 O O . SER B 1 58 ? -15.531 34.781 4.355 1 28.19 58 SER B O 1
ATOM 2993 N N . GLY B 1 59 ? -17.281 35.75 4.898 1 29 59 GLY B N 1
ATOM 2994 C CA . GLY B 1 59 ? -18.047 34.812 5.68 1 29 59 GLY B CA 1
ATOM 2995 C C . GLY B 1 59 ? -18.25 33.469 4.961 1 29 59 GLY B C 1
ATOM 2996 O O . GLY B 1 59 ? -19.234 33.312 4.246 1 29 59 GLY B O 1
ATOM 2997 N N . SER B 1 60 ? -17.328 33 4.23 1 34.59 60 SER B N 1
ATOM 2998 C CA . SER B 1 60 ? -17.641 31.656 3.775 1 34.59 60 SER B CA 1
ATOM 2999 C C . SER B 1 60 ? -18.328 30.844 4.867 1 34.59 60 SER B C 1
ATOM 3001 O O . SER B 1 60 ? -17.922 30.891 6.031 1 34.59 60 SER B O 1
ATOM 3003 N N . ALA B 1 61 ? -19.531 30.672 4.938 1 38.19 61 ALA B N 1
ATOM 3004 C CA . ALA B 1 61 ? -20.391 29.797 5.742 1 38.19 61 ALA B CA 1
ATOM 3005 C C . ALA B 1 61 ? -19.656 28.547 6.184 1 38.19 61 ALA B C 1
ATOM 3007 O O . ALA B 1 61 ? -19.172 27.781 5.352 1 38.19 61 ALA B O 1
ATOM 3008 N N . THR B 1 62 ? -18.844 28.484 7.188 1 46.5 62 THR B N 1
ATOM 3009 C CA . THR B 1 62 ? -18.109 27.469 7.926 1 46.5 62 THR B CA 1
ATOM 3010 C C . THR B 1 62 ? -18.875 26.156 7.969 1 46.5 62 THR B C 1
ATOM 3012 O O . THR B 1 62 ? -19.672 25.922 8.891 1 46.5 62 THR B O 1
ATOM 3015 N N . GLY B 1 63 ? -19.516 25.812 6.945 1 58.22 63 GLY B N 1
ATOM 3016 C CA . GLY B 1 63 ? -20.281 24.562 6.953 1 58.22 63 GLY B CA 1
ATOM 3017 C C . GLY B 1 63 ? -19.438 23.344 7.258 1 58.22 63 GLY B C 1
ATOM 3018 O O . GLY B 1 63 ? -18.609 22.938 6.434 1 58.22 63 GLY B O 1
ATOM 3019 N N . GLY B 1 64 ? -18.906 23.156 8.414 1 75.25 64 GLY B N 1
ATOM 3020 C CA . GLY B 1 64 ? -18.25 21.953 8.93 1 75.25 64 GLY B CA 1
ATOM 3021 C C . GLY B 1 64 ? -19.219 20.859 9.289 1 75.25 64 GLY B C 1
ATOM 3022 O O . GLY B 1 64 ? -20.422 20.984 9.07 1 75.25 64 GLY B O 1
ATOM 3023 N N . SER B 1 65 ? -18.625 19.734 9.633 1 81.75 65 SER B N 1
ATOM 3024 C CA . SER B 1 65 ? -19.438 18.562 9.984 1 81.75 65 SER B CA 1
ATOM 3025 C C . SER B 1 65 ? -20.266 18.828 11.242 1 81.75 65 SER B C 1
ATOM 3027 O O . SER B 1 65 ? -19.75 19.391 12.211 1 81.75 65 SER B O 1
ATOM 3029 N N . ALA B 1 66 ? -21.547 18.531 11.172 1 83.12 66 ALA B N 1
ATOM 3030 C CA . ALA B 1 66 ? -22.438 18.609 12.328 1 83.12 66 ALA B CA 1
ATOM 3031 C C . ALA B 1 66 ? -22.344 17.344 13.172 1 83.12 66 ALA B C 1
ATOM 3033 O O . ALA B 1 66 ? -21.953 16.281 12.672 1 83.12 66 ALA B O 1
ATOM 3034 N N . PRO B 1 67 ? -22.594 17.562 14.492 1 85.25 67 PRO B N 1
ATOM 3035 C CA . PRO B 1 67 ? -22.688 16.328 15.281 1 85.25 67 PRO B CA 1
ATOM 3036 C C . PRO B 1 67 ? -23.797 15.398 14.789 1 85.25 67 PRO B C 1
ATOM 3038 O O . PRO B 1 67 ? -24.797 15.859 14.258 1 85.25 67 PRO B O 1
ATOM 3041 N N . LEU B 1 68 ? -23.578 14.18 14.984 1 87.88 68 LEU B N 1
ATOM 3042 C CA . LEU B 1 68 ? -24.562 13.203 14.555 1 87.88 68 LEU B CA 1
ATOM 3043 C C . LEU B 1 68 ? -25.859 13.344 15.359 1 87.88 68 LEU B C 1
ATOM 3045 O O . LEU B 1 68 ? -25.812 13.602 16.562 1 87.88 68 LEU B O 1
ATOM 3049 N N . SER B 1 69 ? -26.906 13.234 14.695 1 85.5 69 SER B N 1
ATOM 3050 C CA . SER B 1 69 ? -28.172 13.188 15.414 1 85.5 69 SER B CA 1
ATOM 3051 C C . SER B 1 69 ? -28.219 12 16.375 1 85.5 69 SER B C 1
ATOM 3053 O O . SER B 1 69 ? -27.438 11.055 16.234 1 85.5 69 SER B O 1
ATOM 3055 N N . ALA B 1 70 ? -29.031 12.078 17.406 1 85.25 70 ALA B N 1
ATOM 3056 C CA . ALA B 1 70 ? -29.172 10.984 18.359 1 85.25 70 ALA B CA 1
ATOM 3057 C C . ALA B 1 70 ? -29.578 9.688 17.641 1 85.25 70 ALA B C 1
ATOM 3059 O O . ALA B 1 70 ? -29.094 8.609 17.984 1 85.25 70 ALA B O 1
ATOM 3060 N N . GLU B 1 71 ? -30.406 9.852 16.688 1 83.44 71 GLU B N 1
ATOM 3061 C CA . GLU B 1 71 ? -30.875 8.695 15.93 1 83.44 71 GLU B CA 1
ATOM 3062 C C . GLU B 1 71 ? -29.719 8.07 15.133 1 83.44 71 GLU B C 1
ATOM 3064 O O . GLU B 1 71 ? -29.578 6.848 15.109 1 83.44 71 GLU B O 1
ATOM 3069 N N . ALA B 1 72 ? -28.969 8.945 14.602 1 84.75 72 ALA B N 1
ATOM 3070 C CA . ALA B 1 72 ? -27.844 8.461 13.805 1 84.75 72 ALA B CA 1
ATOM 3071 C C . ALA B 1 72 ? -26.781 7.805 14.688 1 84.75 72 ALA B C 1
ATOM 3073 O O . ALA B 1 72 ? -26.156 6.816 14.289 1 84.75 72 ALA B O 1
ATOM 3074 N N . ARG B 1 73 ? -26.656 8.297 15.836 1 87.81 73 ARG B N 1
ATOM 3075 C CA . ARG B 1 73 ? -25.688 7.734 16.781 1 87.81 73 ARG B CA 1
ATOM 3076 C C . ARG B 1 73 ? -26.125 6.355 17.25 1 87.81 73 ARG B C 1
ATOM 3078 O O . ARG B 1 73 ? -25.297 5.441 17.375 1 87.81 73 ARG B O 1
ATOM 3085 N N . GLU B 1 74 ? -27.344 6.285 17.531 1 85.88 74 GLU B N 1
ATOM 3086 C CA . GLU B 1 74 ? -27.891 4.992 17.938 1 85.88 74 GLU B CA 1
ATOM 3087 C C . GLU B 1 74 ? -27.781 3.967 16.812 1 85.88 74 GLU B C 1
ATOM 3089 O O . GLU B 1 74 ? -27.422 2.809 17.062 1 85.88 74 GLU B O 1
ATOM 3094 N N . ALA B 1 75 ? -28.016 4.418 15.68 1 85.06 75 ALA B N 1
ATOM 3095 C CA . ALA B 1 75 ? -27.906 3.535 14.516 1 85.06 75 ALA B CA 1
ATOM 3096 C C . ALA B 1 75 ? -26.453 3.09 14.305 1 85.06 75 ALA B C 1
ATOM 3098 O O . ALA B 1 75 ? -26.203 1.934 13.961 1 85.06 75 ALA B O 1
ATOM 3099 N N . LEU B 1 76 ? -25.609 4.008 14.523 1 89.31 76 LEU B N 1
ATOM 3100 C CA . LEU B 1 76 ? -24.188 3.707 14.367 1 89.31 76 LEU B CA 1
ATOM 3101 C C . LEU B 1 76 ? -23.719 2.686 15.406 1 89.31 76 LEU B C 1
ATOM 3103 O O . LEU B 1 76 ? -23.016 1.73 15.07 1 89.31 76 LEU B O 1
ATOM 3107 N N . THR B 1 77 ? -24.156 2.865 16.578 1 87.69 77 THR B N 1
ATOM 3108 C CA . THR B 1 77 ? -23.812 1.934 17.641 1 87.69 77 THR B CA 1
ATOM 3109 C C . THR B 1 77 ? -24.391 0.552 17.375 1 87.69 77 THR B C 1
ATOM 3111 O O . THR B 1 77 ? -23.734 -0.464 17.578 1 87.69 77 THR B O 1
ATOM 3114 N N . ALA B 1 78 ? -25.578 0.546 16.906 1 86 78 ALA B N 1
ATOM 3115 C CA . ALA B 1 78 ? -26.25 -0.709 16.547 1 86 78 ALA B CA 1
ATOM 3116 C C . ALA B 1 78 ? -25.531 -1.393 15.391 1 86 78 ALA B C 1
ATOM 3118 O O . ALA B 1 78 ? -25.422 -2.619 15.359 1 86 78 ALA B O 1
ATOM 3119 N N . ALA B 1 79 ? -25.094 -0.587 14.547 1 85.81 79 ALA B N 1
ATOM 3120 C CA . ALA B 1 79 ? -24.391 -1.121 13.383 1 85.81 79 ALA B CA 1
ATOM 3121 C C . ALA B 1 79 ? -23.094 -1.792 13.797 1 85.81 79 ALA B C 1
ATOM 3123 O O . ALA B 1 79 ? -22.734 -2.855 13.273 1 85.81 79 ALA B O 1
ATOM 3124 N N . VAL B 1 80 ? -22.406 -1.184 14.672 1 87.12 80 VAL B N 1
ATOM 3125 C CA . VAL B 1 80 ? -21.156 -1.748 15.172 1 87.12 80 VAL B CA 1
ATOM 3126 C C . VAL B 1 80 ? -21.438 -3.072 15.883 1 87.12 80 VAL B C 1
ATOM 3128 O O . VAL B 1 80 ? -20.75 -4.062 15.648 1 87.12 80 VAL B O 1
ATOM 3131 N N . ALA B 1 81 ? -22.469 -3.1 16.656 1 85.75 81 ALA B N 1
ATOM 3132 C CA . ALA B 1 81 ? -22.828 -4.309 17.391 1 85.75 81 ALA B CA 1
ATOM 3133 C C . ALA B 1 81 ? -23.188 -5.441 16.422 1 85.75 81 ALA B C 1
ATOM 3135 O O . ALA B 1 81 ? -22.828 -6.598 16.656 1 85.75 81 ALA B O 1
ATOM 3136 N N . LYS B 1 82 ? -23.844 -5.172 15.398 1 83.88 82 LYS B N 1
ATOM 3137 C CA . LYS B 1 82 ? -24.297 -6.168 14.438 1 83.88 82 LYS B CA 1
ATOM 3138 C C . LYS B 1 82 ? -23.141 -6.684 13.594 1 83.88 82 LYS B C 1
ATOM 3140 O O . LYS B 1 82 ? -23.125 -7.844 13.18 1 83.88 82 LYS B O 1
ATOM 3145 N N . ALA B 1 83 ? -22.172 -5.824 13.43 1 84.38 83 ALA B N 1
ATOM 3146 C CA . ALA B 1 83 ? -21.078 -6.164 12.508 1 84.38 83 ALA B CA 1
ATOM 3147 C C . ALA B 1 83 ? -19.891 -6.742 13.266 1 84.38 83 ALA B C 1
ATOM 3149 O O . ALA B 1 83 ? -18.859 -7.055 12.664 1 84.38 83 ALA B O 1
ATOM 3150 N N . ARG B 1 84 ? -20.078 -6.961 14.539 1 84.25 84 ARG B N 1
ATOM 3151 C CA . ARG B 1 84 ? -18.984 -7.48 15.352 1 84.25 84 ARG B CA 1
ATOM 3152 C C . ARG B 1 84 ? -18.688 -8.93 15 1 84.25 84 ARG B C 1
ATOM 3154 O O . ARG B 1 84 ? -19.594 -9.727 14.789 1 84.25 84 ARG B O 1
ATOM 3161 N N . VAL B 1 85 ? -17.484 -9.211 14.836 1 79.69 85 VAL B N 1
ATOM 3162 C CA . VAL B 1 85 ? -17.047 -10.57 14.531 1 79.69 85 VAL B CA 1
ATOM 3163 C C . VAL B 1 85 ? -17.094 -11.422 15.797 1 79.69 85 VAL B C 1
ATOM 3165 O O . VAL B 1 85 ? -16.531 -11.039 16.828 1 79.69 85 VAL B O 1
ATOM 3168 N N . T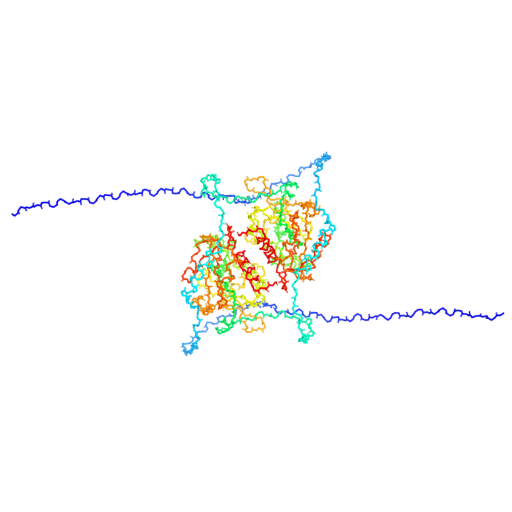HR B 1 86 ? -18.219 -12.281 16.109 1 62.94 86 THR B N 1
ATOM 3169 C CA . THR B 1 86 ? -18.344 -13.117 17.297 1 62.94 86 THR B CA 1
ATOM 3170 C C . THR B 1 86 ? -17.516 -14.391 17.156 1 62.94 86 THR B C 1
ATOM 3172 O O . THR B 1 86 ? -17.578 -15.07 16.125 1 62.94 86 THR B O 1
ATOM 3175 N N . ARG B 1 87 ? -16.5 -14.586 17.734 1 49.5 87 ARG B N 1
ATOM 3176 C CA . ARG B 1 87 ? -15.859 -15.898 17.797 1 49.5 87 ARG B CA 1
ATOM 3177 C C . ARG B 1 87 ? -16.719 -16.891 18.547 1 49.5 87 ARG B C 1
ATOM 3179 O O . ARG B 1 87 ? -17.312 -16.562 19.578 1 49.5 87 ARG B O 1
ATOM 3186 N N . PRO B 1 88 ? -17.094 -18.078 18.078 1 40.41 88 PRO B N 1
ATOM 3187 C CA . PRO B 1 88 ? -17.703 -19.094 18.938 1 40.41 88 PRO B CA 1
ATOM 3188 C C . PRO B 1 88 ? -16.938 -19.297 20.25 1 40.41 88 PRO B C 1
ATOM 3190 O O . PRO B 1 88 ? -15.727 -19.109 20.297 1 40.41 88 PRO B O 1
ATOM 3193 N N . LEU B 1 89 ? -17.719 -19.344 21.484 1 31.75 89 LEU B N 1
ATOM 3194 C CA . LEU B 1 89 ? -17.188 -19.75 22.781 1 31.75 89 LEU B CA 1
ATOM 3195 C C . LEU B 1 89 ? -16.484 -21.109 22.688 1 31.75 89 LEU B C 1
ATOM 3197 O O . LEU B 1 89 ? -17.062 -22.062 22.172 1 31.75 89 LEU B O 1
ATOM 3201 N N . PRO B 1 90 ? -15.281 -21.375 22.922 1 32 90 PRO B N 1
ATOM 3202 C CA . PRO B 1 90 ? -14.781 -22.719 23.234 1 32 90 PRO B CA 1
ATOM 3203 C C . PRO B 1 90 ? -15.406 -23.297 24.5 1 32 90 PRO B C 1
ATOM 3205 O O . PRO B 1 90 ? -15.609 -22.562 25.484 1 32 90 PRO B O 1
ATOM 3208 N N . ASN B 1 91 ? -16.344 -24.219 24.75 1 29.41 91 ASN B N 1
ATOM 3209 C CA . ASN B 1 91 ? -16.234 -25.109 25.906 1 29.41 91 ASN B CA 1
ATOM 3210 C C . ASN B 1 91 ? -14.789 -25.438 26.234 1 29.41 91 ASN B C 1
ATOM 3212 O O . ASN B 1 91 ? -14.516 -26.234 27.125 1 29.41 91 ASN B O 1
ATOM 3216 N N . SER B 1 92 ? -13.891 -26 25.359 1 26.52 92 SER B N 1
ATOM 3217 C CA . SER B 1 92 ? -12.586 -26.391 25.875 1 26.52 92 SER B CA 1
ATOM 3218 C C . SER B 1 92 ? -11.891 -25.234 26.578 1 26.52 92 SER B C 1
ATOM 3220 O O . SER B 1 92 ? -12.094 -24.078 26.219 1 26.52 92 SER B O 1
ATOM 3222 N N . ARG B 1 93 ? -11.414 -25.406 27.953 1 25.31 93 ARG B N 1
ATOM 3223 C CA . ARG B 1 93 ? -10.531 -24.656 28.828 1 25.31 93 ARG B CA 1
ATOM 3224 C C . ARG B 1 93 ? -9.547 -23.812 28.031 1 25.31 93 ARG B C 1
ATOM 3226 O O . ARG B 1 93 ? -8.602 -24.344 27.438 1 25.31 93 ARG B O 1
ATOM 3233 N N . ARG B 1 94 ? -10.055 -22.906 27.328 1 25.61 94 ARG B N 1
ATOM 3234 C CA . ARG B 1 94 ? -9.047 -21.969 26.859 1 25.61 94 ARG B CA 1
ATOM 3235 C C . ARG B 1 94 ? -8.102 -21.562 27.984 1 25.61 94 ARG B C 1
ATOM 3237 O O . ARG B 1 94 ? -8.547 -21.016 29 1 25.61 94 ARG B O 1
ATOM 3244 N N . THR B 1 95 ? -7.184 -22.453 28.344 1 25.38 95 THR B N 1
ATOM 3245 C CA . THR B 1 95 ? -6.168 -21.984 29.281 1 25.38 95 THR B CA 1
ATOM 3246 C C . THR B 1 95 ? -5.965 -20.484 29.141 1 25.38 95 THR B C 1
ATOM 3248 O O . THR B 1 95 ? -6.238 -19.906 28.094 1 25.38 95 THR B O 1
ATOM 3251 N N . ALA B 1 96 ? -5.945 -19.734 30.203 1 25.25 96 ALA B N 1
ATOM 3252 C CA . ALA B 1 96 ? -5.574 -18.344 30.422 1 25.25 96 ALA B CA 1
ATOM 3253 C C . ALA B 1 96 ? -4.727 -17.812 29.266 1 25.25 96 ALA B C 1
ATOM 3255 O O . ALA B 1 96 ? -3.752 -18.453 28.859 1 25.25 96 ALA B O 1
ATOM 3256 N N . ALA B 1 97 ? -5.312 -17.172 28.359 1 26.53 97 ALA B N 1
ATOM 3257 C CA . ALA B 1 97 ? -4.672 -16.375 27.312 1 26.53 97 ALA B CA 1
ATOM 3258 C C . ALA B 1 97 ? -3.375 -15.742 27.812 1 26.53 97 ALA B C 1
ATOM 3260 O O . ALA B 1 97 ? -3.4 -14.781 28.594 1 26.53 97 ALA B O 1
ATOM 3261 N N . ALA B 1 98 ? -2.5 -16.469 28.359 1 24.28 98 ALA B N 1
ATOM 3262 C CA . ALA B 1 98 ? -1.238 -15.922 28.859 1 24.28 98 ALA B CA 1
ATOM 3263 C C . ALA B 1 98 ? -0.741 -14.781 27.969 1 24.28 98 ALA B C 1
ATOM 3265 O O . ALA B 1 98 ? -0.969 -14.789 26.766 1 24.28 98 ALA B O 1
ATOM 3266 N N . ALA B 1 99 ? -0.509 -13.445 28.469 1 27.97 99 ALA B N 1
ATOM 3267 C CA . ALA B 1 99 ? 0.066 -12.164 28.078 1 27.97 99 ALA B CA 1
ATOM 3268 C C . ALA B 1 99 ? 0.991 -12.32 26.875 1 27.97 99 ALA B C 1
ATOM 3270 O O . ALA B 1 99 ? 1.352 -11.336 26.234 1 27.97 99 ALA B O 1
ATOM 3271 N N . ASN B 1 100 ? 1.737 -13.414 26.828 1 27.11 100 ASN B N 1
ATOM 3272 C CA . ASN B 1 100 ? 2.73 -13.641 25.781 1 27.11 100 ASN B CA 1
ATOM 3273 C C . ASN B 1 100 ? 2.076 -14.07 24.469 1 27.11 100 ASN B C 1
ATOM 3275 O O . ASN B 1 100 ? 2.078 -15.25 24.125 1 27.11 100 ASN B O 1
ATOM 3279 N N . MET B 1 101 ? 0.87 -13.805 24.203 1 32.78 101 MET B N 1
ATOM 3280 C CA . MET B 1 101 ? 0.27 -14.289 22.953 1 32.78 101 MET B CA 1
ATOM 3281 C C . MET B 1 101 ? 1.149 -13.945 21.766 1 32.78 101 MET B C 1
ATOM 3283 O O . MET B 1 101 ? 1.087 -12.828 21.234 1 32.78 101 MET B O 1
ATOM 3287 N N . VAL B 1 102 ? 2.26 -14.453 21.641 1 32.41 102 VAL B N 1
ATOM 3288 C CA . VAL B 1 102 ? 3.154 -14.422 20.484 1 32.41 102 VAL B CA 1
ATOM 3289 C C . VAL B 1 102 ? 2.385 -14.82 19.219 1 32.41 102 VAL B C 1
ATOM 3291 O O . VAL B 1 102 ? 1.702 -15.852 19.203 1 32.41 102 VAL B O 1
ATOM 3294 N N . PRO B 1 103 ? 1.806 -13.828 18.438 1 38 103 PRO B N 1
ATOM 3295 C CA . PRO B 1 103 ? 1.273 -14.188 17.125 1 38 103 PRO B CA 1
ATOM 3296 C C . PRO B 1 103 ? 1.92 -15.453 16.547 1 38 103 PRO B C 1
ATOM 3298 O O . PRO B 1 103 ? 3.135 -15.625 16.656 1 38 103 PRO B O 1
ATOM 3301 N N . GLN B 1 104 ? 1.271 -16.562 16.734 1 41.94 104 GLN B N 1
ATOM 3302 C CA . GLN B 1 104 ? 1.818 -17.734 16.078 1 41.94 104 GLN B CA 1
ATOM 3303 C C . GLN B 1 104 ? 2.209 -17.422 14.633 1 41.94 104 GLN B C 1
ATOM 3305 O O . GLN B 1 104 ? 1.409 -16.875 13.875 1 41.94 104 GLN B O 1
ATOM 3310 N N . ALA B 1 105 ? 3.436 -17.312 14.453 1 48.31 105 ALA B N 1
ATOM 3311 C CA . ALA B 1 105 ? 4.004 -17.094 13.125 1 48.31 105 ALA B CA 1
ATOM 3312 C C . ALA B 1 105 ? 3.436 -18.094 12.117 1 48.31 105 ALA B C 1
ATOM 3314 O O . ALA B 1 105 ? 3.293 -19.281 12.414 1 48.31 105 ALA B O 1
ATOM 3315 N N . ALA B 1 106 ? 2.732 -17.578 11.047 1 56.97 106 ALA B N 1
ATOM 3316 C CA . ALA B 1 106 ? 2.271 -18.422 9.945 1 56.97 106 ALA B CA 1
ATOM 3317 C C . ALA B 1 106 ? 3.35 -19.422 9.531 1 56.97 106 ALA B C 1
ATOM 3319 O O . ALA B 1 106 ? 4.527 -19.062 9.43 1 56.97 106 ALA B O 1
ATOM 3320 N N . THR B 1 107 ? 3.037 -20.75 9.703 1 59.41 107 THR B N 1
ATOM 3321 C CA . THR B 1 107 ? 3.992 -21.781 9.297 1 59.41 107 THR B CA 1
ATOM 3322 C C . THR B 1 107 ? 3.863 -22.078 7.809 1 59.41 107 THR B C 1
ATOM 3324 O O . THR B 1 107 ? 2.754 -22.141 7.273 1 59.41 107 THR B O 1
ATOM 3327 N N . VAL B 1 108 ? 4.961 -22 7.008 1 61.84 108 VAL B N 1
ATOM 3328 C CA . VAL B 1 108 ? 5.031 -22.312 5.582 1 61.84 108 VAL B CA 1
ATOM 3329 C C . VAL B 1 108 ? 5.02 -23.812 5.371 1 61.84 108 VAL B C 1
ATOM 3331 O O . VAL B 1 108 ? 5.766 -24.547 6.027 1 61.84 108 VAL B O 1
ATOM 3334 N N . PRO B 1 109 ? 4.062 -24.281 4.547 1 65.75 109 PRO B N 1
ATOM 3335 C CA . PRO B 1 109 ? 4.23 -25.672 4.148 1 65.75 109 PRO B CA 1
ATOM 3336 C C . PRO B 1 109 ? 5.578 -25.938 3.477 1 65.75 109 PRO B C 1
ATOM 3338 O O . PRO B 1 109 ? 5.957 -25.234 2.543 1 65.75 109 PRO B O 1
ATOM 3341 N N . LYS B 1 110 ? 6.289 -26.875 3.973 1 65.56 110 LYS B N 1
ATOM 3342 C CA . LYS B 1 110 ? 7.633 -27.141 3.467 1 65.56 110 LYS B CA 1
ATOM 3343 C C . LYS B 1 110 ? 7.613 -28.25 2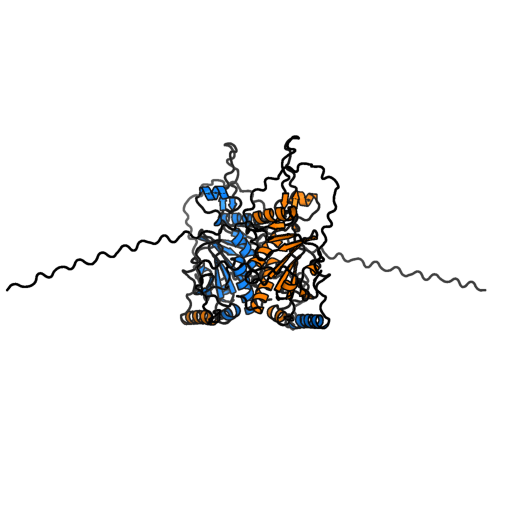.418 1 65.56 110 LYS B C 1
ATOM 3345 O O . LYS B 1 110 ? 8.312 -28.172 1.406 1 65.56 110 LYS B O 1
ATOM 3350 N N . THR B 1 111 ? 6.73 -29.156 2.627 1 70.62 111 THR B N 1
ATOM 3351 C CA . THR B 1 111 ? 6.691 -30.297 1.719 1 70.62 111 THR B CA 1
ATOM 3352 C C . THR B 1 111 ? 5.57 -30.141 0.697 1 70.62 111 THR B C 1
ATOM 3354 O O . THR B 1 111 ? 4.633 -29.359 0.911 1 70.62 111 THR B O 1
ATOM 3357 N N . HIS B 1 112 ? 5.75 -30.766 -0.329 1 71.94 112 HIS B N 1
ATOM 3358 C CA . HIS B 1 112 ? 4.719 -30.75 -1.362 1 71.94 112 HIS B CA 1
ATOM 3359 C C . HIS B 1 112 ? 3.383 -31.25 -0.812 1 71.94 112 HIS B C 1
ATOM 3361 O O . HIS B 1 112 ? 2.328 -30.719 -1.17 1 71.94 112 HIS B O 1
ATOM 3367 N N . ALA B 1 113 ? 3.494 -32.156 -0.024 1 70.88 113 ALA B N 1
ATOM 3368 C CA . ALA B 1 113 ? 2.283 -32.719 0.584 1 70.88 113 ALA B CA 1
ATOM 3369 C C . ALA B 1 113 ? 1.575 -31.656 1.433 1 70.88 113 ALA B C 1
ATOM 3371 O O . ALA B 1 113 ? 0.346 -31.562 1.418 1 70.88 113 ALA B O 1
ATOM 3372 N N . GLU B 1 114 ? 2.336 -30.906 2.117 1 74 114 GLU B N 1
ATOM 3373 C CA . GLU B 1 114 ? 1.777 -29.828 2.945 1 74 114 GLU B CA 1
ATOM 3374 C C . GLU B 1 114 ? 1.171 -28.734 2.088 1 74 114 GLU B C 1
ATOM 3376 O O . GLU B 1 114 ? 0.133 -28.156 2.436 1 74 114 GLU B O 1
ATOM 3381 N N . LYS B 1 115 ? 1.817 -28.547 1.065 1 74.31 115 LYS B N 1
ATOM 3382 C CA . LYS B 1 115 ? 1.311 -27.531 0.141 1 74.31 115 LYS B CA 1
ATOM 3383 C C . LYS B 1 115 ? -0.025 -27.953 -0.462 1 74.31 115 LYS B C 1
ATOM 3385 O O . LYS B 1 115 ? -0.918 -27.125 -0.652 1 74.31 115 LYS B O 1
ATOM 3390 N N . ASP B 1 116 ? -0.143 -29.188 -0.698 1 78.62 116 ASP B N 1
ATOM 3391 C CA . ASP B 1 116 ? -1.345 -29.719 -1.33 1 78.62 116 ASP B CA 1
ATOM 3392 C C . ASP B 1 116 ? -2.508 -29.766 -0.343 1 78.62 116 ASP B C 1
ATOM 3394 O O . ASP B 1 116 ? -3.674 -29.797 -0.747 1 78.62 116 ASP B O 1
ATOM 3398 N N . ASN B 1 117 ? -2.238 -29.734 0.813 1 77.75 117 ASN B N 1
ATOM 3399 C CA . ASN B 1 117 ? -3.271 -30.016 1.804 1 77.75 117 ASN B CA 1
ATOM 3400 C C . ASN B 1 117 ? -4.012 -28.75 2.223 1 77.75 117 ASN B C 1
ATOM 3402 O O . ASN B 1 117 ? -5.086 -28.828 2.818 1 77.75 117 ASN B O 1
ATOM 3406 N N . LYS B 1 118 ? -3.512 -27.688 1.895 1 88 118 LYS B N 1
ATOM 3407 C CA . LYS B 1 118 ? -4.164 -26.453 2.346 1 88 118 LYS B CA 1
ATOM 3408 C C . LYS B 1 118 ? -4.336 -25.469 1.194 1 88 118 LYS B C 1
ATOM 3410 O O . LYS B 1 118 ? -3.367 -25.125 0.516 1 88 118 LYS B O 1
ATOM 3415 N N . ARG B 1 119 ? -5.617 -25.156 1.003 1 93.81 119 ARG B N 1
ATOM 3416 C CA . ARG B 1 119 ? -5.926 -24.156 -0.011 1 93.81 119 ARG B CA 1
ATOM 3417 C C . ARG B 1 119 ? -5.332 -22.797 0.361 1 93.81 119 ARG B C 1
ATOM 3419 O O . ARG B 1 119 ? -5.465 -22.344 1.501 1 93.81 119 ARG B O 1
ATOM 3426 N N . ARG B 1 120 ? -4.594 -22.172 -0.548 1 96.38 120 ARG B N 1
ATOM 3427 C CA . ARG B 1 120 ? -3.936 -20.906 -0.266 1 96.38 120 ARG B CA 1
ATOM 3428 C C . ARG B 1 120 ? -3.941 -20 -1.494 1 96.38 120 ARG B C 1
ATOM 3430 O O . ARG B 1 120 ? -4.223 -20.453 -2.605 1 96.38 120 ARG B O 1
ATOM 3437 N N . LEU B 1 121 ? -3.715 -18.75 -1.215 1 98.44 121 LEU B N 1
ATOM 3438 C CA . LEU B 1 121 ? -3.377 -17.812 -2.277 1 98.44 121 LEU B CA 1
ATOM 3439 C C . LEU B 1 121 ? -1.868 -17.75 -2.492 1 98.44 121 LEU B C 1
ATOM 3441 O O . LEU B 1 121 ? -1.104 -17.656 -1.53 1 98.44 121 LEU B O 1
ATOM 3445 N N . ILE B 1 122 ? -1.505 -17.922 -3.703 1 98.5 122 ILE B N 1
ATOM 3446 C CA . ILE B 1 122 ? -0.11 -17.781 -4.105 1 98.5 122 ILE B CA 1
ATOM 3447 C C . ILE B 1 122 ? 0.038 -16.578 -5.031 1 98.5 122 ILE B C 1
ATOM 3449 O O . ILE B 1 122 ? -0.679 -16.453 -6.027 1 98.5 122 ILE B O 1
ATOM 3453 N N . VAL B 1 123 ? 0.915 -15.656 -4.66 1 98.88 123 VAL B N 1
ATOM 3454 C CA . VAL B 1 123 ? 1.158 -14.484 -5.492 1 98.88 123 VAL B CA 1
ATOM 3455 C C . VAL B 1 123 ? 2.578 -14.531 -6.051 1 98.88 123 VAL B C 1
ATOM 3457 O O . VAL B 1 123 ? 3.539 -14.734 -5.309 1 98.88 123 VAL B O 1
ATOM 3460 N N . VAL B 1 124 ? 2.668 -14.391 -7.336 1 98.75 124 VAL B N 1
ATOM 3461 C CA . VAL B 1 124 ? 3.969 -14.297 -7.992 1 98.75 124 VAL B CA 1
ATOM 3462 C C . VAL B 1 124 ? 4.164 -12.891 -8.555 1 98.75 124 VAL B C 1
ATOM 3464 O O . VAL B 1 124 ? 3.471 -12.484 -9.484 1 98.75 124 VAL B O 1
ATOM 3467 N N . LEU B 1 125 ? 5.07 -12.18 -7.957 1 98.75 125 LEU B N 1
ATOM 3468 C CA . LEU B 1 125 ? 5.457 -10.875 -8.5 1 98.75 125 LEU B CA 1
ATOM 3469 C C . LEU B 1 125 ? 6.395 -11.047 -9.688 1 98.75 125 LEU B C 1
ATOM 3471 O O . LEU B 1 125 ? 7.59 -11.305 -9.516 1 98.75 125 LEU B O 1
ATOM 3475 N N . SER B 1 126 ? 5.855 -10.812 -10.836 1 98.12 126 SER B N 1
ATOM 3476 C CA . SER B 1 126 ? 6.559 -11.125 -12.07 1 98.12 126 SER B CA 1
ATOM 3477 C C . SER B 1 126 ? 7.281 -9.906 -12.625 1 98.12 126 SER B C 1
ATOM 3479 O O . SER B 1 126 ? 6.801 -8.773 -12.492 1 98.12 126 SER B O 1
ATOM 3481 N N . GLN B 1 127 ? 8.414 -10.117 -13.211 1 97.19 127 GLN B N 1
ATOM 3482 C CA . GLN B 1 127 ? 9.242 -9.094 -13.844 1 97.19 127 GLN B CA 1
ATOM 3483 C C . GLN B 1 127 ? 9.695 -8.047 -12.828 1 97.19 127 GLN B C 1
ATOM 3485 O O . GLN B 1 127 ? 9.727 -6.855 -13.133 1 97.19 127 GLN B O 1
ATOM 3490 N N . ALA B 1 128 ? 9.922 -8.523 -11.609 1 97.94 128 ALA B N 1
ATOM 3491 C CA . ALA B 1 128 ? 10.398 -7.621 -10.57 1 97.94 128 ALA B CA 1
ATOM 3492 C C . ALA B 1 128 ? 11.773 -7.055 -10.914 1 97.94 128 ALA B C 1
ATOM 3494 O O . ALA B 1 128 ? 12.648 -7.785 -11.383 1 97.94 128 ALA B O 1
ATOM 3495 N N . CYS B 1 129 ? 11.945 -5.797 -10.695 1 96.19 129 CYS B N 1
ATOM 3496 C CA . CYS B 1 129 ? 13.203 -5.133 -11.008 1 96.19 129 CYS B CA 1
ATOM 3497 C C . CYS B 1 129 ? 14.156 -5.172 -9.82 1 96.19 129 CYS B C 1
ATOM 3499 O O . CYS B 1 129 ? 14.359 -4.156 -9.148 1 96.19 129 CYS B O 1
ATOM 3501 N N . LEU B 1 130 ? 14.742 -6.262 -9.609 1 97.69 130 LEU B N 1
ATOM 3502 C CA . LEU B 1 130 ? 15.734 -6.441 -8.555 1 97.69 130 LEU B CA 1
ATOM 3503 C C . LEU B 1 130 ? 17.078 -6.863 -9.141 1 97.69 130 LEU B C 1
ATOM 3505 O O . LEU B 1 130 ? 17.234 -8.008 -9.57 1 97.69 130 LEU B O 1
ATOM 3509 N N . GLU B 1 131 ? 17.984 -5.91 -9.164 1 95.94 131 GLU B N 1
ATOM 3510 C CA . GLU B 1 131 ? 19.312 -6.133 -9.719 1 95.94 131 GLU B CA 1
ATOM 3511 C C . GLU B 1 131 ? 20.391 -5.41 -8.898 1 95.94 131 GLU B C 1
ATOM 3513 O O . GLU B 1 131 ? 20.281 -4.207 -8.656 1 95.94 131 GLU B O 1
ATOM 3518 N N . ALA B 1 132 ? 21.359 -6.207 -8.484 1 94.81 132 ALA B N 1
ATOM 3519 C CA . ALA B 1 132 ? 22.484 -5.609 -7.777 1 94.81 132 ALA B CA 1
ATOM 3520 C C . ALA B 1 132 ? 23.578 -5.184 -8.758 1 94.81 132 ALA B C 1
ATOM 3522 O O . ALA B 1 132 ? 23.797 -5.836 -9.781 1 94.81 132 ALA B O 1
ATOM 3523 N N . TYR B 1 133 ? 24.188 -4.047 -8.469 1 90.38 133 TYR B N 1
ATOM 3524 C CA . TYR B 1 133 ? 25.297 -3.588 -9.297 1 90.38 133 TYR B CA 1
ATOM 3525 C C . TYR B 1 133 ? 26.484 -3.166 -8.438 1 90.38 133 TYR B C 1
ATOM 3527 O O . TYR B 1 133 ? 26.312 -2.689 -7.316 1 90.38 133 TYR B O 1
ATOM 3535 N N . LYS B 1 134 ? 27.625 -3.34 -9 1 88.62 134 LYS B N 1
ATOM 3536 C CA . LYS B 1 134 ? 28.859 -2.977 -8.305 1 88.62 134 LYS B CA 1
ATOM 3537 C C . LYS B 1 134 ? 29.125 -1.477 -8.398 1 88.62 134 LYS B C 1
ATOM 3539 O O . LYS B 1 134 ? 29.109 -0.907 -9.492 1 88.62 134 LYS B O 1
ATOM 3544 N N . VAL B 1 135 ? 29.219 -0.828 -7.27 1 84.38 135 VAL B N 1
ATOM 3545 C CA . VAL B 1 135 ? 29.484 0.604 -7.23 1 84.38 135 VAL B CA 1
ATOM 3546 C C . VAL B 1 135 ? 31 0.841 -7.242 1 84.38 135 VAL B C 1
ATOM 3548 O O . VAL B 1 135 ? 31.734 0.234 -6.461 1 84.38 135 VAL B O 1
ATOM 3551 N N . SER B 1 136 ? 31.625 1.258 -8.438 1 71.44 136 SER B N 1
ATOM 3552 C CA . SER B 1 136 ? 33.062 1.519 -8.57 1 71.44 136 SER B CA 1
ATOM 3553 C C . SER B 1 136 ? 33.5 2.645 -7.645 1 71.44 136 SER B C 1
ATOM 3555 O O . SER B 1 136 ? 32.844 3.686 -7.566 1 71.44 136 SER B O 1
ATOM 3557 N N . SER B 1 137 ? 34.062 2.371 -6.629 1 57.34 137 SER B N 1
ATOM 3558 C CA . SER B 1 137 ? 34.688 3.424 -5.832 1 57.34 137 SER B CA 1
ATOM 3559 C C . SER B 1 137 ? 35.531 4.344 -6.699 1 57.34 137 SER B C 1
ATOM 3561 O O . SER B 1 137 ? 36.281 3.875 -7.559 1 57.34 137 SER B O 1
ATOM 3563 N N . GLY B 1 138 ? 35.156 5.496 -7.098 1 48.16 138 GLY B N 1
ATOM 3564 C CA . GLY B 1 138 ? 36.094 6.367 -7.805 1 48.16 138 GLY B CA 1
ATOM 3565 C C . GLY B 1 138 ? 37.531 5.984 -7.594 1 48.16 138 GLY B C 1
ATOM 3566 O O . GLY B 1 138 ? 37.844 5.055 -6.84 1 48.16 138 GLY B O 1
ATOM 3567 N N . SER B 1 139 ? 38.469 7.27 -7.723 1 42.19 139 SER B N 1
ATOM 3568 C CA . SER B 1 139 ? 39.906 7.441 -7.906 1 42.19 139 SER B CA 1
ATOM 3569 C C . SER B 1 139 ? 40.719 6.801 -6.766 1 42.19 139 SER B C 1
ATOM 3571 O O . SER B 1 139 ? 41.812 7.258 -6.422 1 42.19 139 SER B O 1
ATOM 3573 N N . GLY B 1 140 ? 40.281 6.414 -5.652 1 41.38 140 GLY B N 1
ATOM 3574 C CA . GLY B 1 140 ? 41.469 6.293 -4.82 1 41.38 140 GLY B CA 1
ATOM 3575 C C . GLY B 1 140 ? 42.531 5.391 -5.418 1 41.38 140 GLY B C 1
ATOM 3576 O O . GLY B 1 140 ? 42.25 4.621 -6.34 1 41.38 140 GLY B O 1
ATOM 3577 N N . GLY B 1 141 ? 43.969 5.719 -5.125 1 40.56 141 GLY B N 1
ATOM 3578 C CA . GLY B 1 141 ? 45.219 5.121 -5.527 1 40.56 141 GLY B CA 1
ATOM 3579 C C . GLY B 1 141 ? 45.156 3.609 -5.629 1 40.56 141 GLY B C 1
ATOM 3580 O O . GLY B 1 141 ? 44.25 2.982 -5.094 1 40.56 141 GLY B O 1
ATOM 3581 N N . LYS B 1 142 ? 46.25 3.021 -6.445 1 39.03 142 LYS B N 1
ATOM 3582 C CA . LYS B 1 142 ? 46.719 1.678 -6.773 1 39.03 142 LYS B CA 1
ATOM 3583 C C . LYS B 1 142 ? 46.531 0.727 -5.594 1 39.03 142 LYS B C 1
ATOM 3585 O O . LYS B 1 142 ? 46.656 -0.491 -5.746 1 39.03 142 LYS B O 1
ATOM 3590 N N . ASN B 1 143 ? 46.844 1.128 -4.367 1 36.25 143 ASN B N 1
ATOM 3591 C CA . ASN B 1 143 ? 47.125 0.21 -3.264 1 36.25 143 ASN B CA 1
ATOM 3592 C C . ASN B 1 143 ? 45.812 -0.305 -2.637 1 36.25 143 ASN B C 1
ATOM 3594 O O . ASN B 1 143 ? 45.844 -0.852 -1.532 1 36.25 143 ASN B O 1
ATOM 3598 N N . ALA B 1 144 ? 44.594 0.268 -2.922 1 39.69 144 ALA B N 1
ATOM 3599 C CA . ALA B 1 144 ? 43.531 -0.243 -2.057 1 39.69 144 ALA B CA 1
ATOM 3600 C C . ALA B 1 144 ? 43.094 -1.63 -2.504 1 39.69 144 ALA B C 1
ATOM 3602 O O . ALA B 1 144 ? 42.094 -1.763 -3.229 1 39.69 144 ALA B O 1
ATOM 3603 N N . ALA B 1 145 ? 43.75 -2.51 -2.91 1 42.16 145 ALA B N 1
ATOM 3604 C CA . ALA B 1 145 ? 43.625 -3.928 -3.25 1 42.16 145 ALA B CA 1
ATOM 3605 C C . ALA B 1 145 ? 42.594 -4.625 -2.393 1 42.16 145 ALA B C 1
ATOM 3607 O O . ALA B 1 145 ? 42.094 -5.691 -2.758 1 42.16 145 ALA B O 1
ATOM 3608 N N . GLY B 1 146 ? 42.312 -4.398 -1.037 1 42.25 146 GLY B N 1
ATOM 3609 C CA . GLY B 1 146 ? 41.594 -5.156 -0.038 1 42.25 146 GLY B CA 1
ATOM 3610 C C . GLY B 1 146 ? 40.156 -4.648 0.173 1 42.25 146 GLY B C 1
ATOM 3611 O O . GLY B 1 146 ? 39.469 -5.109 1.077 1 42.25 146 GLY B O 1
ATOM 3612 N N . LYS B 1 147 ? 39.719 -3.477 -0.309 1 50.62 147 LYS B N 1
ATOM 3613 C CA . LYS B 1 147 ? 38.438 -3 0.125 1 50.62 147 LYS B CA 1
ATOM 3614 C C . LYS B 1 147 ? 37.312 -3.721 -0.619 1 50.62 147 LYS B C 1
ATOM 3616 O O . LYS B 1 147 ? 37.344 -3.832 -1.846 1 50.62 147 LYS B O 1
ATOM 3621 N N . GLU B 1 148 ? 36.5 -4.574 0.013 1 57.44 148 GLU B N 1
ATOM 3622 C CA . GLU B 1 148 ? 35.344 -5.344 -0.44 1 57.44 148 GLU B CA 1
ATOM 3623 C C . GLU B 1 148 ? 34.406 -4.496 -1.306 1 57.44 148 GLU B C 1
ATOM 3625 O O . GLU B 1 148 ? 34.125 -3.34 -0.982 1 57.44 148 GLU B O 1
ATOM 3630 N N . ALA B 1 149 ? 34.125 -4.922 -2.482 1 65.31 149 ALA B N 1
ATOM 3631 C CA . ALA B 1 149 ? 33.25 -4.242 -3.457 1 65.31 149 ALA B CA 1
ATOM 3632 C C . ALA B 1 149 ? 31.906 -3.885 -2.85 1 65.31 149 ALA B C 1
ATOM 3634 O O . ALA B 1 149 ? 31.297 -4.695 -2.145 1 65.31 149 ALA B O 1
ATOM 3635 N N . LYS B 1 150 ? 31.547 -2.578 -2.902 1 86.75 150 LYS B N 1
ATOM 3636 C CA . LYS B 1 150 ? 30.234 -2.123 -2.455 1 86.75 150 LYS B CA 1
ATOM 3637 C C . LYS B 1 150 ? 29.188 -2.33 -3.543 1 86.75 150 LYS B C 1
ATOM 3639 O O . LYS B 1 150 ? 29.453 -2.066 -4.719 1 86.75 150 LYS B O 1
ATOM 3644 N N . TYR B 1 151 ? 28.141 -3.057 -3.227 1 92.94 151 TYR B N 1
ATOM 3645 C CA . TYR B 1 151 ? 27.047 -3.297 -4.16 1 92.94 151 TYR B CA 1
ATOM 3646 C C . TYR B 1 151 ? 25.812 -2.475 -3.787 1 92.94 151 TYR B C 1
ATOM 3648 O O . TYR B 1 151 ? 25.609 -2.164 -2.611 1 92.94 151 TYR B O 1
ATOM 3656 N N . ALA B 1 152 ? 25.141 -2.08 -4.832 1 95.44 152 ALA B N 1
ATOM 3657 C CA . ALA B 1 152 ? 23.906 -1.328 -4.641 1 95.44 152 ALA B CA 1
ATOM 3658 C C . ALA B 1 152 ? 22.766 -1.905 -5.492 1 95.44 152 ALA B C 1
ATOM 3660 O O . ALA B 1 152 ? 23.016 -2.549 -6.512 1 95.44 152 ALA B O 1
ATOM 3661 N N . LEU B 1 153 ? 21.625 -1.749 -4.984 1 97.25 153 LEU B N 1
ATOM 3662 C CA . LEU B 1 153 ? 20.453 -2.123 -5.766 1 97.25 153 LEU B CA 1
ATOM 3663 C C . LEU B 1 153 ? 20.125 -1.056 -6.809 1 97.25 153 LEU B C 1
ATOM 3665 O O . LEU B 1 153 ? 19.844 0.093 -6.457 1 97.25 153 LEU B O 1
ATOM 3669 N N . LEU B 1 154 ? 20.141 -1.423 -8.047 1 96.06 154 LEU B N 1
ATOM 3670 C CA . LEU B 1 154 ? 19.922 -0.491 -9.141 1 96.06 154 LEU B CA 1
ATOM 3671 C C . LEU B 1 154 ? 18.531 0.14 -9.047 1 96.06 154 LEU B C 1
ATOM 3673 O O . LEU B 1 154 ? 17.547 -0.562 -8.852 1 96.06 154 LEU B O 1
ATOM 3677 N N . ASN B 1 155 ? 18.484 1.503 -9.109 1 96.31 155 ASN B N 1
ATOM 3678 C CA . ASN B 1 155 ? 17.203 2.193 -9.055 1 96.31 155 ASN B CA 1
ATOM 3679 C C . ASN B 1 155 ? 17.234 3.49 -9.852 1 96.31 155 ASN B C 1
ATOM 3681 O O . ASN B 1 155 ? 18.297 3.984 -10.211 1 96.31 155 ASN B O 1
ATOM 3685 N N . CYS B 1 156 ? 16.078 3.965 -10.117 1 95.81 156 CYS B N 1
ATOM 3686 C CA . CYS B 1 156 ? 15.898 5.082 -11.031 1 95.81 156 CYS B CA 1
ATOM 3687 C C . CYS B 1 156 ? 16.281 6.398 -10.375 1 95.81 156 CYS B C 1
ATOM 3689 O O . CYS B 1 156 ? 16.5 7.402 -11.055 1 95.81 156 CYS B O 1
ATOM 3691 N N . ASP B 1 157 ? 16.422 6.465 -9.117 1 95.56 157 ASP B N 1
ATOM 3692 C CA . ASP B 1 157 ? 16.688 7.723 -8.43 1 95.56 157 ASP B CA 1
ATOM 3693 C C . ASP B 1 157 ? 18.203 7.965 -8.297 1 95.56 157 ASP B C 1
ATOM 3695 O O . ASP B 1 157 ? 18.672 9.086 -8.508 1 95.56 157 ASP B O 1
ATOM 3699 N N . ASP B 1 158 ? 18.938 6.938 -8.055 1 95 158 ASP B N 1
ATOM 3700 C CA . ASP B 1 158 ? 20.328 7.105 -7.645 1 95 158 ASP B CA 1
ATOM 3701 C C . ASP B 1 158 ? 21.281 6.691 -8.766 1 95 158 ASP B C 1
ATOM 3703 O O . ASP B 1 158 ? 22.453 7.086 -8.773 1 95 158 ASP B O 1
ATOM 3707 N N . HIS B 1 159 ? 20.844 5.988 -9.656 1 95.69 159 HIS B N 1
ATOM 3708 C CA . HIS B 1 159 ? 21.75 5.371 -10.609 1 95.69 159 HIS B CA 1
ATOM 3709 C C . HIS B 1 159 ? 21.391 5.738 -12.047 1 95.69 159 HIS B C 1
ATOM 3711 O O . HIS B 1 159 ? 21.438 4.891 -12.938 1 95.69 159 HIS B O 1
ATOM 3717 N N . GLN B 1 160 ? 20.969 6.848 -12.273 1 94.06 160 GLN B N 1
ATOM 3718 C CA . GLN B 1 160 ? 20.562 7.332 -13.586 1 94.06 160 GLN B CA 1
ATOM 3719 C C . GLN B 1 160 ? 21.734 7.281 -14.57 1 94.06 160 GLN B C 1
ATOM 3721 O O . GLN B 1 160 ? 21.562 6.883 -15.727 1 94.06 160 GLN B O 1
ATOM 3726 N N . GLY B 1 161 ? 22.922 7.691 -14.086 1 92.31 161 GLY B N 1
ATOM 3727 C CA . GLY B 1 161 ? 24.094 7.68 -14.945 1 92.31 161 GLY B CA 1
ATOM 3728 C C . GLY B 1 161 ? 24.453 6.293 -15.445 1 92.31 161 GLY B C 1
ATOM 3729 O O . GLY B 1 161 ? 24.703 6.098 -16.641 1 92.31 161 GLY B O 1
ATOM 3730 N N . ILE B 1 162 ? 24.531 5.418 -14.508 1 91.06 162 ILE B N 1
ATOM 3731 C CA . ILE B 1 162 ? 24.891 4.047 -14.852 1 91.06 162 ILE B CA 1
ATOM 3732 C C . ILE B 1 162 ? 23.844 3.471 -15.812 1 91.06 162 ILE B C 1
ATOM 3734 O O . ILE B 1 162 ? 24.203 2.766 -16.766 1 91.06 162 ILE B O 1
ATOM 3738 N N . LEU B 1 163 ? 22.609 3.709 -15.586 1 93.81 163 LEU B N 1
ATOM 3739 C CA . LEU B 1 163 ? 21.531 3.217 -16.438 1 93.81 163 LEU B CA 1
ATOM 3740 C C . LEU B 1 163 ? 21.641 3.793 -17.844 1 93.81 163 LEU B C 1
ATOM 3742 O O . LEU B 1 163 ? 21.5 3.066 -18.828 1 93.81 163 LEU B O 1
ATOM 3746 N N . ALA B 1 164 ? 21.922 5.008 -17.922 1 93.12 164 ALA B N 1
ATOM 3747 C CA . ALA B 1 164 ? 22.109 5.664 -19.203 1 93.12 164 ALA B CA 1
ATOM 3748 C C . ALA B 1 164 ? 23.281 5.066 -19.969 1 93.12 164 ALA B C 1
ATOM 3750 O O . ALA B 1 164 ? 23.188 4.805 -21.172 1 93.12 164 ALA B O 1
ATOM 3751 N N . ARG B 1 165 ? 24.312 4.832 -19.266 1 91.94 165 ARG B N 1
ATOM 3752 C CA . ARG B 1 165 ? 25.516 4.27 -19.891 1 91.94 165 ARG B CA 1
ATOM 3753 C C . ARG B 1 165 ? 25.25 2.873 -20.438 1 91.94 165 ARG B C 1
ATOM 3755 O O . ARG B 1 165 ? 25.844 2.477 -21.438 1 91.94 165 ARG B O 1
ATOM 3762 N N . ASN B 1 166 ? 24.453 2.205 -19.766 1 91.19 166 ASN B N 1
ATOM 3763 C CA . ASN B 1 166 ? 24.141 0.843 -20.188 1 91.19 166 ASN B CA 1
ATOM 3764 C C . ASN B 1 166 ? 22.969 0.815 -21.172 1 91.19 166 ASN B C 1
ATOM 3766 O O . ASN B 1 166 ? 22.469 -0.256 -21.516 1 91.19 166 ASN B O 1
ATOM 3770 N N . GLY B 1 167 ? 22.422 1.938 -21.562 1 92.25 167 GLY B N 1
ATOM 3771 C CA . GLY B 1 167 ? 21.344 2.023 -22.531 1 92.25 167 GLY B CA 1
ATOM 3772 C C . GLY B 1 167 ? 20 1.567 -21.984 1 92.25 167 GLY B C 1
ATOM 3773 O O . GLY B 1 167 ? 19.156 1.08 -22.734 1 92.25 167 GLY B O 1
ATOM 3774 N N . ARG B 1 168 ? 19.938 1.638 -20.766 1 91.94 168 ARG B N 1
ATOM 3775 C CA . ARG B 1 168 ? 18.703 1.215 -20.125 1 91.94 168 ARG B CA 1
ATOM 3776 C C . ARG B 1 168 ? 17.828 2.416 -19.766 1 91.94 168 ARG B C 1
ATOM 3778 O O . ARG B 1 168 ? 18.359 3.477 -19.406 1 91.94 168 ARG B O 1
ATOM 3785 N N . ASP B 1 169 ? 16.562 2.209 -19.922 1 91.75 169 ASP B N 1
ATOM 3786 C CA . ASP B 1 169 ? 15.625 3.258 -19.531 1 91.75 169 ASP B CA 1
ATOM 3787 C C . ASP B 1 169 ? 15.531 3.379 -18.016 1 91.75 169 ASP B C 1
ATOM 3789 O O . ASP B 1 169 ? 15.266 2.395 -17.312 1 91.75 169 ASP B O 1
ATOM 3793 N N . ILE B 1 170 ? 15.703 4.523 -17.562 1 90.62 170 ILE B N 1
ATOM 3794 C CA . ILE B 1 170 ? 15.68 4.824 -16.125 1 90.62 170 ILE B CA 1
ATOM 3795 C C . ILE B 1 170 ? 14.328 4.426 -15.539 1 90.62 170 ILE B C 1
ATOM 3797 O O . ILE B 1 170 ? 14.258 3.941 -14.406 1 90.62 170 ILE B O 1
ATOM 3801 N N . ALA B 1 171 ? 13.328 4.523 -16.344 1 89.56 171 ALA B N 1
ATOM 3802 C CA . ALA B 1 171 ? 11.961 4.281 -15.875 1 89.56 171 ALA B CA 1
ATOM 3803 C C . ALA B 1 171 ? 11.742 2.801 -15.578 1 89.56 171 ALA B C 1
ATOM 3805 O O . ALA B 1 171 ? 10.781 2.436 -14.891 1 89.56 171 ALA B O 1
ATOM 3806 N N . ASP B 1 172 ? 12.648 2.021 -15.977 1 90.69 172 ASP B N 1
ATOM 3807 C CA . ASP B 1 172 ? 12.469 0.583 -15.812 1 90.69 172 ASP B CA 1
ATOM 3808 C C . ASP B 1 172 ? 13.102 0.099 -14.508 1 90.69 172 ASP B C 1
ATOM 3810 O O . ASP B 1 172 ? 12.812 -1.008 -14.047 1 90.69 172 ASP B O 1
ATOM 3814 N N . ALA B 1 173 ? 13.969 0.842 -13.969 1 94.88 173 ALA B N 1
ATOM 3815 C CA . ALA B 1 173 ? 14.672 0.441 -12.75 1 94.88 173 ALA B CA 1
ATOM 3816 C C . ALA B 1 173 ? 13.883 0.85 -11.508 1 94.88 173 ALA B C 1
ATOM 3818 O O . ALA B 1 173 ? 14.273 1.781 -10.797 1 94.88 173 ALA B O 1
ATOM 3819 N N . ARG B 1 174 ? 12.82 0.096 -11.266 1 97.44 174 ARG B N 1
ATOM 3820 C CA . ARG B 1 174 ? 11.891 0.49 -10.219 1 97.44 174 ARG B CA 1
ATOM 3821 C C . ARG B 1 174 ? 11.727 -0.619 -9.18 1 97.44 174 ARG B C 1
ATOM 3823 O O . ARG B 1 174 ? 10.641 -1.171 -9.016 1 97.44 174 ARG B O 1
ATOM 3830 N N . PRO B 1 175 ? 12.789 -0.899 -8.422 1 98.19 175 PRO B N 1
ATOM 3831 C CA . PRO B 1 175 ? 12.688 -1.924 -7.379 1 98.19 175 PRO B CA 1
ATOM 3832 C C . PRO B 1 175 ? 11.688 -1.554 -6.285 1 98.19 175 PRO B C 1
ATOM 3834 O O . PRO B 1 175 ? 11.258 -2.418 -5.512 1 98.19 175 PRO B O 1
ATOM 3837 N N . ASP B 1 176 ? 11.312 -0.301 -6.188 1 98.12 176 ASP B N 1
ATOM 3838 C CA . ASP B 1 176 ? 10.359 0.165 -5.188 1 98.12 176 ASP B CA 1
ATOM 3839 C C . ASP B 1 176 ? 8.992 -0.493 -5.379 1 98.12 176 ASP B C 1
ATOM 3841 O O . ASP B 1 176 ? 8.234 -0.656 -4.422 1 98.12 176 ASP B O 1
ATOM 3845 N N . ILE B 1 177 ? 8.648 -0.9 -6.559 1 98.62 177 ILE B N 1
ATOM 3846 C CA . ILE B 1 177 ? 7.371 -1.541 -6.832 1 98.62 177 ILE B CA 1
ATOM 3847 C C . ILE B 1 177 ? 7.285 -2.867 -6.082 1 98.62 177 ILE B C 1
ATOM 3849 O O . ILE B 1 177 ? 6.297 -3.141 -5.398 1 98.62 177 ILE B O 1
ATOM 3853 N N . THR B 1 178 ? 8.336 -3.635 -6.207 1 98.81 178 THR B N 1
ATOM 3854 C CA . THR B 1 178 ? 8.375 -4.902 -5.484 1 98.81 178 THR B CA 1
ATOM 3855 C C . THR B 1 178 ? 8.289 -4.672 -3.98 1 98.81 178 THR B C 1
ATOM 3857 O O . THR B 1 178 ? 7.574 -5.387 -3.277 1 98.81 178 THR B O 1
ATOM 3860 N N . HIS B 1 179 ? 9.016 -3.711 -3.525 1 98.81 179 HIS B N 1
ATOM 3861 C CA . HIS B 1 179 ? 8.984 -3.365 -2.107 1 98.81 179 HIS B CA 1
ATOM 3862 C C . HIS B 1 179 ? 7.566 -3.055 -1.644 1 98.81 179 HIS B C 1
ATOM 3864 O O . HIS B 1 179 ? 7.102 -3.605 -0.644 1 98.81 179 HIS B O 1
ATOM 3870 N N . GLN B 1 180 ? 6.891 -2.219 -2.369 1 98.56 180 GLN B N 1
ATOM 3871 C CA . GLN B 1 180 ? 5.527 -1.824 -2.033 1 98.56 180 GLN B CA 1
ATOM 3872 C C . GLN B 1 180 ? 4.59 -3.027 -2.037 1 98.56 180 GLN B C 1
ATOM 3874 O O . GLN B 1 180 ? 3.754 -3.172 -1.143 1 98.56 180 GLN B O 1
ATOM 3879 N N . CYS B 1 181 ? 4.758 -3.861 -3.002 1 98.88 181 CYS B N 1
ATOM 3880 C CA . CYS B 1 181 ? 3.924 -5.055 -3.086 1 98.88 181 CYS B CA 1
ATOM 3881 C C . CYS B 1 181 ? 4.145 -5.961 -1.882 1 98.88 181 CYS B C 1
ATOM 3883 O O . CYS B 1 181 ? 3.189 -6.492 -1.312 1 98.88 181 CYS B O 1
ATOM 3885 N N . LEU B 1 182 ? 5.359 -6.109 -1.555 1 98.88 182 LEU B N 1
ATOM 3886 C CA . LEU B 1 182 ? 5.688 -6.984 -0.435 1 98.88 182 LEU B CA 1
ATOM 3887 C C . LEU B 1 182 ? 5.09 -6.449 0.864 1 98.88 182 LEU B C 1
ATOM 3889 O O . LEU B 1 182 ? 4.57 -7.219 1.675 1 98.88 182 LEU B O 1
ATOM 3893 N N . LEU B 1 183 ? 5.176 -5.172 1.037 1 98.69 183 LEU B N 1
ATOM 3894 C CA . LEU B 1 183 ? 4.586 -4.578 2.232 1 98.69 183 LEU B CA 1
ATOM 3895 C C . LEU B 1 183 ? 3.084 -4.832 2.279 1 98.69 183 LEU B C 1
ATOM 3897 O O . LEU B 1 183 ? 2.545 -5.195 3.326 1 98.69 183 LEU B O 1
ATOM 3901 N N . THR B 1 184 ? 2.438 -4.684 1.202 1 98.75 184 THR B N 1
ATOM 3902 C CA . THR B 1 184 ? 0.997 -4.887 1.107 1 98.75 184 THR B CA 1
ATOM 3903 C C . THR B 1 184 ? 0.639 -6.348 1.36 1 98.75 184 THR B C 1
ATOM 3905 O O . THR B 1 184 ? -0.277 -6.645 2.131 1 98.75 184 THR B O 1
ATOM 3908 N N . LEU B 1 185 ? 1.383 -7.207 0.792 1 98.81 185 LEU B N 1
ATOM 3909 C CA . LEU B 1 185 ? 1.084 -8.633 0.852 1 98.81 185 LEU B CA 1
ATOM 3910 C C . LEU B 1 185 ? 1.395 -9.195 2.234 1 98.81 185 LEU B C 1
ATOM 3912 O O . LEU B 1 185 ? 0.552 -9.859 2.842 1 98.81 185 LEU B O 1
ATOM 3916 N N . LEU B 1 186 ? 2.531 -8.914 2.744 1 98.5 186 LEU B N 1
ATOM 3917 C CA . LEU B 1 186 ? 2.99 -9.547 3.975 1 98.5 186 LEU B CA 1
ATOM 3918 C C . LEU B 1 186 ? 2.277 -8.961 5.188 1 98.5 186 LEU B C 1
ATOM 3920 O O . LEU B 1 186 ? 2.145 -9.625 6.219 1 98.5 186 LEU B O 1
ATOM 3924 N N . ASP B 1 187 ? 1.745 -7.73 5.082 1 97.75 187 ASP B N 1
ATOM 3925 C CA . ASP B 1 187 ? 0.993 -7.121 6.172 1 97.75 187 ASP B CA 1
ATOM 3926 C C . ASP B 1 187 ? -0.485 -7.5 6.102 1 97.75 187 ASP B C 1
ATOM 3928 O O . ASP B 1 187 ? -1.262 -7.164 7 1 97.75 187 ASP B O 1
ATOM 3932 N N . SER B 1 188 ? -0.874 -8.203 5.109 1 98.38 188 SER B N 1
ATOM 3933 C CA . SER B 1 188 ? -2.281 -8.547 4.941 1 98.38 188 SER B CA 1
ATOM 3934 C C . SER B 1 188 ? -2.734 -9.547 6 1 98.38 188 SER B C 1
ATOM 3936 O O . SER B 1 188 ? -1.953 -10.391 6.441 1 98.38 188 SER B O 1
ATOM 3938 N N . PRO B 1 189 ? -4.02 -9.422 6.414 1 97.81 189 PRO B N 1
ATOM 3939 C CA . PRO B 1 189 ? -4.582 -10.453 7.289 1 97.81 189 PRO B CA 1
ATOM 3940 C C . PRO B 1 189 ? -4.441 -11.859 6.703 1 97.81 189 PRO B C 1
ATOM 3942 O O . PRO B 1 189 ? -4.25 -12.82 7.449 1 97.81 189 PRO B O 1
ATOM 3945 N N . LEU B 1 190 ? -4.496 -11.93 5.422 1 97.88 190 LEU B N 1
ATOM 3946 C CA . LEU B 1 190 ? -4.367 -13.219 4.742 1 97.88 190 LEU B CA 1
ATOM 3947 C C . LEU B 1 190 ? -3.016 -13.859 5.047 1 97.88 190 LEU B C 1
ATOM 3949 O O . LEU B 1 190 ? -2.943 -15.062 5.324 1 97.88 190 LEU B O 1
ATOM 3953 N N . ASN B 1 191 ? -1.985 -13.086 4.926 1 98.25 191 ASN B N 1
ATOM 3954 C CA . ASN B 1 191 ? -0.656 -13.594 5.25 1 98.25 191 ASN B CA 1
ATOM 3955 C C . ASN B 1 191 ? -0.54 -13.961 6.727 1 98.25 191 ASN B C 1
ATOM 3957 O O . ASN B 1 191 ? 0.012 -15.008 7.07 1 98.25 191 ASN B O 1
ATOM 3961 N N . LYS B 1 192 ? -1.048 -13.102 7.555 1 96.75 192 LYS B N 1
ATOM 3962 C CA . LYS B 1 192 ? -0.97 -13.32 9 1 96.75 192 LYS B CA 1
ATOM 3963 C C . LYS B 1 192 ? -1.767 -14.547 9.414 1 96.75 192 LYS B C 1
ATOM 3965 O O . LYS B 1 192 ? -1.447 -15.195 10.414 1 96.75 192 LYS B O 1
ATOM 3970 N N . ALA B 1 193 ? -2.738 -14.883 8.641 1 96.44 193 ALA B N 1
ATOM 3971 C CA . ALA B 1 193 ? -3.541 -16.078 8.883 1 96.44 193 ALA B CA 1
ATOM 3972 C C . ALA B 1 193 ? -2.846 -17.328 8.336 1 96.44 193 ALA B C 1
ATOM 3974 O O . ALA B 1 193 ? -3.332 -18.438 8.523 1 96.44 193 ALA B O 1
ATOM 3975 N N . GLY B 1 194 ? -1.743 -17.141 7.621 1 95.38 194 GLY B N 1
ATOM 3976 C CA . GLY B 1 194 ? -0.967 -18.281 7.125 1 95.38 194 GLY B CA 1
ATOM 3977 C C . GLY B 1 194 ? -1.491 -18.828 5.816 1 95.38 194 GLY B C 1
ATOM 3978 O O . GLY B 1 194 ? -1.206 -19.984 5.465 1 95.38 194 GLY B O 1
ATOM 3979 N N . LEU B 1 195 ? -2.223 -18.062 5.078 1 97.31 195 LEU B N 1
ATOM 3980 C CA . LEU B 1 195 ? -2.879 -18.578 3.883 1 97.31 195 LEU B CA 1
ATOM 3981 C C . LEU B 1 195 ? -2.344 -17.906 2.627 1 97.31 195 LEU B C 1
ATOM 3983 O O . LEU B 1 195 ? -2.975 -17.953 1.568 1 97.31 195 LEU B O 1
ATOM 3987 N N . LEU B 1 196 ? -1.16 -17.281 2.766 1 98.25 196 LEU B N 1
ATOM 3988 C CA . LEU B 1 196 ? -0.54 -16.594 1.638 1 98.25 196 LEU B CA 1
ATOM 3989 C C . LEU B 1 196 ? 0.888 -17.078 1.422 1 98.25 196 LEU B C 1
ATOM 3991 O O . LEU B 1 196 ? 1.643 -17.25 2.381 1 98.25 196 LEU B O 1
ATOM 3995 N N . GLN B 1 197 ? 1.198 -17.359 0.177 1 98.12 197 GLN B N 1
ATOM 3996 C CA . GLN B 1 197 ? 2.572 -17.609 -0.249 1 98.12 197 GLN B CA 1
ATOM 3997 C C . GLN B 1 197 ? 2.986 -16.656 -1.361 1 98.12 197 GLN B C 1
ATOM 3999 O O . GLN B 1 197 ? 2.275 -16.5 -2.357 1 98.12 197 GLN B O 1
ATOM 4004 N N . VAL B 1 198 ? 4.156 -16.016 -1.155 1 98.81 198 VAL B N 1
ATOM 4005 C CA . VAL B 1 198 ? 4.609 -15.031 -2.131 1 98.81 198 VAL B CA 1
ATOM 4006 C C . VAL B 1 198 ? 5.906 -15.508 -2.781 1 98.81 198 VAL B C 1
ATOM 4008 O O . VAL B 1 198 ? 6.801 -16.016 -2.1 1 98.81 198 VAL B O 1
ATOM 4011 N N . TYR B 1 199 ? 5.996 -15.383 -4.086 1 98.75 199 TYR B N 1
ATOM 4012 C CA . TYR B 1 199 ? 7.219 -15.547 -4.871 1 98.75 199 TYR B CA 1
ATOM 4013 C C . TYR B 1 199 ? 7.543 -14.273 -5.648 1 98.75 199 TYR B C 1
ATOM 4015 O O . TYR B 1 199 ? 6.648 -13.5 -5.98 1 98.75 199 TYR B O 1
ATOM 4023 N N . ILE B 1 200 ? 8.797 -14.07 -5.867 1 98.81 200 ILE B N 1
ATOM 4024 C CA . ILE B 1 200 ? 9.266 -12.992 -6.734 1 98.81 200 ILE B CA 1
ATOM 4025 C C . ILE B 1 200 ? 10.023 -13.578 -7.922 1 98.81 200 ILE B C 1
ATOM 4027 O O . ILE B 1 200 ? 10.93 -14.391 -7.75 1 98.81 200 ILE B O 1
ATOM 4031 N N . HIS B 1 201 ? 9.586 -13.281 -9.023 1 98.44 201 HIS B N 1
ATOM 4032 C CA . HIS B 1 201 ? 10.289 -13.633 -10.258 1 98.44 201 HIS B CA 1
ATOM 4033 C C . HIS B 1 201 ? 10.852 -12.391 -10.938 1 98.44 201 HIS B C 1
ATOM 4035 O O . HIS B 1 201 ? 10.109 -11.602 -11.523 1 98.44 201 HIS B O 1
ATOM 4041 N N . THR B 1 202 ? 12.141 -12.188 -10.891 1 97.69 202 THR B N 1
ATOM 4042 C CA . THR B 1 202 ? 12.773 -10.961 -11.359 1 97.69 202 THR B CA 1
ATOM 4043 C C . THR B 1 202 ? 12.844 -10.93 -12.883 1 97.69 202 THR B C 1
ATOM 4045 O O . THR B 1 202 ? 12.75 -11.969 -13.531 1 97.69 202 THR B O 1
ATOM 4048 N N . ALA B 1 203 ? 12.992 -9.789 -13.406 1 95.31 203 ALA B N 1
ATOM 4049 C CA . ALA B 1 203 ? 13.156 -9.594 -14.844 1 95.31 203 ALA B CA 1
ATOM 4050 C C . ALA B 1 203 ? 14.383 -10.344 -15.359 1 95.31 203 ALA B C 1
ATOM 4052 O O . ALA B 1 203 ? 14.414 -10.773 -16.516 1 95.31 203 ALA B O 1
ATOM 4053 N N . LYS B 1 204 ? 15.352 -10.586 -14.5 1 94.56 204 LYS B N 1
ATOM 4054 C CA . LYS B 1 204 ? 16.594 -11.266 -14.891 1 94.56 204 LYS B CA 1
ATOM 4055 C C . LYS B 1 204 ? 16.484 -12.773 -14.672 1 94.56 204 LYS B C 1
ATOM 4057 O O . LYS B 1 204 ? 17.469 -13.492 -14.781 1 94.56 204 LYS B O 1
ATOM 4062 N N . GLY B 1 205 ? 15.391 -13.203 -14.219 1 96.25 205 GLY B N 1
ATOM 4063 C CA . GLY B 1 205 ? 15.117 -14.633 -14.188 1 96.25 205 GLY B CA 1
ATOM 4064 C C . GLY B 1 205 ? 15.438 -15.266 -12.844 1 96.25 205 GLY B C 1
ATOM 4065 O O . GLY B 1 205 ? 15.539 -16.5 -12.742 1 96.25 205 GLY B O 1
ATOM 4066 N N . VAL B 1 206 ? 15.656 -14.469 -11.891 1 98.19 206 VAL B N 1
ATOM 4067 C CA . VAL B 1 206 ? 15.883 -15.008 -10.555 1 98.19 206 VAL B CA 1
ATOM 4068 C C . VAL B 1 206 ? 14.547 -15.25 -9.859 1 98.19 206 VAL B C 1
ATOM 4070 O O . VAL B 1 206 ? 13.672 -14.383 -9.859 1 98.19 206 VAL B O 1
ATOM 4073 N N . LEU B 1 207 ? 14.359 -16.438 -9.367 1 98.56 207 LEU B N 1
ATOM 4074 C CA . LEU B 1 207 ? 13.148 -16.797 -8.625 1 98.56 207 LEU B CA 1
ATOM 4075 C C . LEU B 1 207 ? 13.422 -16.812 -7.121 1 98.56 207 LEU B C 1
ATOM 4077 O O . LEU B 1 207 ? 14.359 -17.469 -6.668 1 98.56 207 LEU B O 1
ATOM 4081 N N . ILE B 1 208 ? 12.609 -16.062 -6.367 1 98.75 208 ILE B N 1
ATOM 4082 C CA . ILE B 1 208 ? 12.812 -15.914 -4.93 1 98.75 208 ILE B CA 1
ATOM 4083 C C . ILE B 1 208 ? 11.57 -16.406 -4.184 1 98.75 208 ILE B C 1
ATOM 4085 O O . ILE B 1 208 ? 10.445 -16.016 -4.523 1 98.75 208 ILE B O 1
ATOM 4089 N N . GLU B 1 209 ? 11.742 -17.219 -3.256 1 98.69 209 GLU B N 1
ATOM 4090 C CA . GLU B 1 209 ? 10.688 -17.641 -2.34 1 98.69 209 GLU B CA 1
ATOM 4091 C C . GLU B 1 209 ? 10.688 -16.781 -1.072 1 98.69 209 GLU B C 1
ATOM 4093 O O . GLU B 1 209 ? 11.727 -16.625 -0.425 1 98.69 209 GLU B O 1
ATOM 4098 N N . VAL B 1 210 ? 9.547 -16.266 -0.723 1 98.5 210 VAL B N 1
ATOM 4099 C CA . VAL B 1 210 ? 9.406 -15.406 0.444 1 98.5 210 VAL B CA 1
ATOM 4100 C C . VAL B 1 210 ? 8.711 -16.172 1.571 1 98.5 210 VAL B C 1
ATOM 4102 O O . VAL B 1 210 ? 7.562 -16.578 1.432 1 98.5 210 VAL B O 1
ATOM 4105 N N . ASN B 1 211 ? 9.391 -16.281 2.67 1 96.56 211 ASN B N 1
ATOM 4106 C CA . ASN B 1 211 ? 8.766 -16.859 3.857 1 96.56 211 ASN B CA 1
ATOM 4107 C C . ASN B 1 211 ? 7.672 -15.953 4.414 1 96.56 211 ASN B C 1
ATOM 4109 O O . ASN B 1 211 ? 7.883 -14.758 4.605 1 96.56 211 ASN B O 1
ATOM 4113 N N . PRO B 1 212 ? 6.469 -16.531 4.633 1 95.94 212 PRO B N 1
ATOM 4114 C CA . PRO B 1 212 ? 5.367 -15.711 5.145 1 95.94 212 PRO B CA 1
ATOM 4115 C C . PRO B 1 212 ? 5.707 -15.023 6.461 1 95.94 212 PRO B C 1
ATOM 4117 O O . PRO B 1 212 ? 5.098 -14.008 6.809 1 95.94 212 PRO B O 1
ATOM 4120 N N . SER B 1 213 ? 6.648 -15.469 7.18 1 93.31 213 SER B N 1
ATOM 4121 C CA . SER B 1 213 ? 6.969 -14.922 8.492 1 93.31 213 SER B CA 1
ATOM 4122 C C . SER B 1 213 ? 8.023 -13.828 8.398 1 93.31 213 SER B C 1
ATOM 4124 O O . SER B 1 213 ? 8.344 -13.172 9.391 1 93.31 213 SER B O 1
ATOM 4126 N N . VAL B 1 214 ? 8.5 -13.633 7.242 1 95.69 214 VAL B N 1
ATOM 4127 C CA . VAL B 1 214 ? 9.578 -12.664 7.098 1 95.69 214 VAL B CA 1
ATOM 4128 C C . VAL B 1 214 ? 9.062 -11.258 7.391 1 95.69 214 VAL B C 1
ATOM 4130 O O . VAL B 1 214 ? 7.941 -10.914 7.004 1 95.69 214 VAL B O 1
ATOM 4133 N N . ARG B 1 215 ? 9.828 -10.484 8.07 1 94.81 215 ARG B N 1
ATOM 4134 C CA . ARG B 1 215 ? 9.562 -9.062 8.234 1 94.81 215 ARG B CA 1
ATOM 4135 C C . ARG B 1 215 ? 10.414 -8.234 7.281 1 94.81 215 ARG B C 1
ATOM 4137 O O . ARG B 1 215 ? 11.617 -8.055 7.516 1 94.81 215 ARG B O 1
ATOM 4144 N N . ILE B 1 216 ? 9.797 -7.727 6.281 1 97.44 216 ILE B N 1
ATOM 4145 C CA . ILE B 1 216 ? 10.5 -6.922 5.289 1 97.44 216 ILE B CA 1
ATOM 4146 C C . ILE B 1 216 ? 10.75 -5.52 5.844 1 97.44 216 ILE B C 1
ATOM 4148 O O . ILE B 1 216 ? 9.875 -4.934 6.48 1 97.44 216 ILE B O 1
ATOM 4152 N N . PRO B 1 217 ? 12.008 -4.957 5.57 1 97.69 217 PRO B N 1
ATOM 4153 C CA . PRO B 1 217 ? 12.25 -3.578 6.004 1 97.69 217 PRO B CA 1
ATOM 4154 C C . PRO B 1 217 ? 11.195 -2.602 5.492 1 97.69 217 PRO B C 1
ATOM 4156 O O . PRO B 1 217 ? 10.773 -2.693 4.336 1 97.69 217 PRO B O 1
ATOM 4159 N N . ARG B 1 218 ? 10.867 -1.68 6.379 1 97.62 218 ARG B N 1
ATOM 4160 C CA . ARG B 1 218 ? 9.773 -0.768 6.062 1 97.62 218 ARG B CA 1
ATOM 4161 C C . ARG B 1 218 ? 10.242 0.338 5.121 1 97.62 218 ARG B C 1
ATOM 4163 O O . ARG B 1 218 ? 9.438 0.898 4.371 1 97.62 218 ARG B O 1
ATOM 4170 N N . THR B 1 219 ? 11.477 0.717 5.199 1 97.56 219 THR B N 1
ATOM 4171 C CA . THR B 1 219 ? 11.992 1.777 4.34 1 97.56 219 THR B CA 1
ATOM 4172 C C . THR B 1 219 ? 12.727 1.189 3.139 1 97.56 219 THR B C 1
ATOM 4174 O O . THR B 1 219 ? 13.336 0.124 3.238 1 97.56 219 THR B O 1
ATOM 4177 N N . PHE B 1 220 ? 12.727 1.958 2.104 1 97.81 220 PHE B N 1
ATOM 4178 C CA . PHE B 1 220 ? 13.328 1.473 0.865 1 97.81 220 PHE B CA 1
ATOM 4179 C C . PHE B 1 220 ? 14.836 1.302 1.021 1 97.81 220 PHE B C 1
ATOM 4181 O O . PHE B 1 220 ? 15.414 0.361 0.478 1 97.81 220 PHE B O 1
ATOM 4188 N N . LYS B 1 221 ? 15.43 2.139 1.691 1 96.94 221 LYS B N 1
ATOM 4189 C CA . LYS B 1 221 ? 16.875 2.076 1.885 1 96.94 221 LYS B CA 1
ATOM 4190 C C . LYS B 1 221 ? 17.297 0.749 2.518 1 96.94 221 LYS B C 1
ATOM 4192 O O . LYS B 1 221 ? 18.188 0.069 2.016 1 96.94 221 LYS B O 1
ATOM 4197 N N . ARG B 1 222 ? 16.656 0.419 3.502 1 97.38 222 ARG B N 1
ATOM 4198 C CA . ARG B 1 222 ? 16.969 -0.826 4.191 1 97.38 222 ARG B CA 1
ATOM 4199 C C . ARG B 1 222 ? 16.547 -2.035 3.36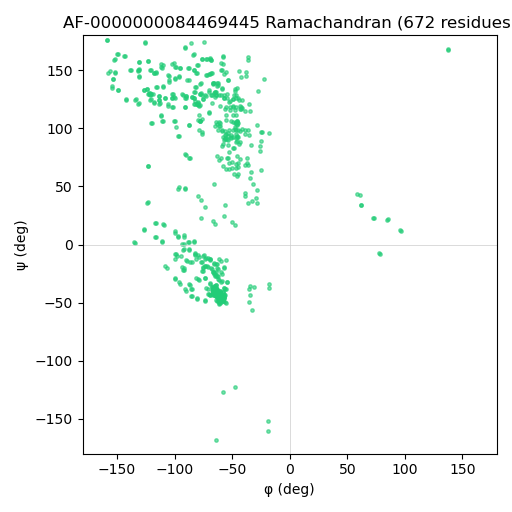9 1 97.38 222 ARG B C 1
ATOM 4201 O O . ARG B 1 222 ? 17.219 -3.07 3.379 1 97.38 222 ARG B O 1
ATOM 4208 N N . PHE B 1 223 ? 15.484 -1.922 2.748 1 98.5 223 PHE B N 1
ATOM 4209 C CA . PHE B 1 223 ? 15.047 -2.969 1.831 1 98.5 223 PHE B CA 1
ATOM 4210 C C . PHE B 1 223 ? 16.094 -3.223 0.759 1 98.5 223 PHE B C 1
ATOM 4212 O O . PHE B 1 223 ? 16.406 -4.375 0.44 1 98.5 223 PHE B O 1
ATOM 4219 N N . SER B 1 224 ? 16.609 -2.174 0.185 1 97.81 224 SER B N 1
ATOM 4220 C CA . SER B 1 224 ? 17.641 -2.283 -0.844 1 97.81 224 SER B CA 1
ATOM 4221 C C . SER B 1 224 ? 18.859 -3.055 -0.332 1 97.81 224 SER B C 1
ATOM 4223 O O . SER B 1 224 ? 19.391 -3.92 -1.031 1 97.81 224 SER B O 1
ATOM 4225 N N . GLY B 1 225 ? 19.25 -2.73 0.862 1 97.44 225 GLY B N 1
ATOM 4226 C CA . GLY B 1 225 ? 20.344 -3.469 1.458 1 97.44 225 GLY B CA 1
ATOM 4227 C C . GLY B 1 225 ? 20.062 -4.953 1.599 1 97.44 225 GLY B C 1
ATOM 4228 O O . GLY B 1 225 ? 20.922 -5.785 1.319 1 97.44 225 GLY B O 1
ATOM 4229 N N . LEU B 1 226 ? 18.891 -5.262 2.027 1 97.88 226 LEU B N 1
ATOM 4230 C CA . LEU B 1 226 ? 18.484 -6.652 2.201 1 97.88 226 LEU B CA 1
ATOM 4231 C C . LEU B 1 226 ? 18.516 -7.395 0.871 1 97.88 226 LEU B C 1
ATOM 4233 O O . LEU B 1 226 ? 18.984 -8.531 0.796 1 97.88 226 LEU B O 1
ATOM 4237 N N . MET B 1 227 ? 18 -6.711 -0.113 1 98.44 227 MET B N 1
ATOM 4238 C CA . MET B 1 227 ? 17.938 -7.363 -1.419 1 98.44 227 MET B CA 1
ATOM 4239 C C . MET B 1 227 ? 19.344 -7.609 -1.977 1 98.44 227 MET B C 1
ATOM 4241 O O . MET B 1 227 ? 19.594 -8.656 -2.574 1 98.44 227 MET B O 1
ATOM 4245 N N . VAL B 1 228 ? 20.203 -6.637 -1.836 1 97.94 228 VAL B N 1
ATOM 4246 C CA . VAL B 1 228 ? 21.578 -6.816 -2.283 1 97.94 228 VAL B CA 1
ATOM 4247 C C . VAL B 1 228 ? 22.188 -8.023 -1.58 1 97.94 228 VAL B C 1
ATOM 4249 O O . VAL B 1 228 ? 22.844 -8.859 -2.219 1 97.94 228 VAL B O 1
ATOM 4252 N N . GLN B 1 229 ? 21.969 -8.102 -0.31 1 97.38 229 GLN B N 1
ATOM 4253 C CA . GLN B 1 229 ? 22.469 -9.234 0.462 1 97.38 229 GLN B CA 1
ATOM 4254 C C . GLN B 1 229 ? 21.891 -10.547 -0.043 1 97.38 229 GLN B C 1
ATOM 4256 O O . GLN B 1 229 ? 22.609 -11.539 -0.187 1 97.38 229 GLN B O 1
ATOM 4261 N N . LEU B 1 230 ? 20.625 -10.578 -0.274 1 98.12 230 LEU B N 1
ATOM 4262 C CA . LEU B 1 230 ? 19.953 -11.781 -0.762 1 98.12 230 LEU B CA 1
ATOM 4263 C C . LEU B 1 230 ? 20.562 -12.234 -2.088 1 98.12 230 LEU B C 1
ATOM 4265 O O . LEU B 1 230 ? 20.844 -13.422 -2.273 1 98.12 230 LEU B O 1
ATOM 4269 N N . LEU B 1 231 ? 20.703 -11.281 -2.943 1 97.38 231 LEU B N 1
ATOM 4270 C CA . LEU B 1 231 ? 21.188 -11.609 -4.277 1 97.38 231 LEU B CA 1
ATOM 4271 C C . LEU B 1 231 ? 22.641 -12.102 -4.227 1 97.38 231 LEU B C 1
ATOM 4273 O O . LEU B 1 231 ? 23.062 -12.859 -5.09 1 97.38 231 LEU B O 1
ATOM 4277 N N . HIS B 1 232 ? 23.328 -11.742 -3.24 1 95.62 232 HIS B N 1
ATOM 4278 C CA . HIS B 1 232 ? 24.703 -12.188 -3.053 1 95.62 232 HIS B CA 1
ATOM 4279 C C . HIS B 1 232 ? 24.75 -13.539 -2.355 1 95.62 232 HIS B C 1
ATOM 4281 O O . HIS B 1 232 ? 25.5 -14.43 -2.781 1 95.62 232 HIS B O 1
ATOM 4287 N N . LYS B 1 233 ? 23.984 -13.688 -1.359 1 96.31 233 LYS B N 1
ATOM 4288 C CA . LYS B 1 233 ? 24.062 -14.867 -0.508 1 96.31 233 LYS B CA 1
ATOM 4289 C C . LYS B 1 233 ? 23.109 -15.961 -0.988 1 96.31 233 LYS B C 1
ATOM 4291 O O . LYS B 1 233 ? 23.219 -17.109 -0.574 1 96.31 233 LYS B O 1
ATOM 4296 N N . LEU B 1 234 ? 22.172 -15.578 -1.684 1 97.19 234 LEU B N 1
ATOM 4297 C CA . LEU B 1 234 ? 21.172 -16.469 -2.281 1 97.19 234 LEU B CA 1
ATOM 4298 C C . LEU B 1 234 ? 20.156 -16.922 -1.242 1 97.19 234 LEU B C 1
ATOM 4300 O O . LEU B 1 234 ? 19.141 -17.516 -1.589 1 97.19 234 LEU B O 1
ATOM 4304 N N . SER B 1 235 ? 20.391 -16.594 -0.036 1 97.25 235 SER B N 1
ATOM 4305 C CA . SER B 1 235 ? 19.406 -16.844 1.017 1 97.25 235 SER B CA 1
ATOM 4306 C C . SER B 1 235 ? 19.625 -15.922 2.207 1 97.25 235 SER B C 1
ATOM 4308 O O . SER B 1 235 ? 20.734 -15.422 2.412 1 97.25 235 SER B O 1
ATOM 4310 N N . ILE B 1 236 ? 18.562 -15.609 2.811 1 96.94 236 ILE B N 1
ATOM 4311 C CA . ILE B 1 236 ? 18.578 -14.852 4.059 1 96.94 236 ILE B CA 1
ATOM 4312 C C . ILE B 1 236 ? 17.938 -15.68 5.168 1 96.94 236 ILE B C 1
ATOM 4314 O O . ILE B 1 236 ? 16.812 -16.172 5.016 1 96.94 236 ILE B O 1
ATOM 4318 N N . ARG B 1 237 ? 18.656 -15.781 6.309 1 94.56 237 ARG B N 1
ATOM 4319 C CA . ARG B 1 237 ? 18.156 -16.547 7.453 1 94.56 237 ARG B CA 1
ATOM 4320 C C . ARG B 1 237 ? 17.812 -15.617 8.617 1 94.56 237 ARG B C 1
ATOM 4322 O O . ARG B 1 237 ? 18.328 -14.5 8.703 1 94.56 237 ARG B O 1
ATOM 4329 N N . GLY B 1 238 ? 16.875 -16.141 9.477 1 88.31 238 GLY B N 1
ATOM 4330 C CA . GLY B 1 238 ? 16.562 -15.398 10.68 1 88.31 238 GLY B CA 1
ATOM 4331 C C . GLY B 1 238 ? 17.688 -15.375 11.688 1 88.31 238 GLY B C 1
ATOM 4332 O O . GLY B 1 238 ? 18.609 -16.203 11.617 1 88.31 238 GLY B O 1
ATOM 4333 N N . VAL B 1 239 ? 17.672 -14.422 12.586 1 80.5 239 VAL B N 1
ATOM 4334 C CA . VAL B 1 239 ? 18.719 -14.25 13.578 1 80.5 239 VAL B CA 1
ATOM 4335 C C . VAL B 1 239 ? 18.812 -15.484 14.469 1 80.5 239 VAL B C 1
ATOM 4337 O O . VAL B 1 239 ? 19.906 -15.953 14.781 1 80.5 239 VAL B O 1
ATOM 4340 N N . ASN B 1 240 ? 17.672 -15.93 14.969 1 68 240 ASN B N 1
ATOM 4341 C CA . ASN B 1 240 ? 17.688 -17 15.969 1 68 240 ASN B CA 1
ATOM 4342 C C . ASN B 1 240 ? 17.578 -18.375 15.328 1 68 240 ASN B C 1
ATOM 4344 O O . ASN B 1 240 ? 17.422 -19.375 16.016 1 68 240 ASN B O 1
ATOM 4348 N N . GLY B 1 241 ? 17.625 -18.422 14.023 1 68.5 241 GLY B N 1
ATOM 4349 C CA . GLY B 1 241 ? 17.375 -19.797 13.609 1 68.5 241 GLY B CA 1
ATOM 4350 C C . GLY B 1 241 ? 17.891 -20.109 12.219 1 68.5 241 GLY B C 1
ATOM 4351 O O . GLY B 1 241 ? 18.547 -19.266 11.594 1 68.5 241 GLY B O 1
ATOM 4352 N N . SER B 1 242 ? 17.719 -21.344 11.945 1 78.94 242 SER B N 1
ATOM 4353 C CA . SER B 1 242 ? 18.125 -21.969 10.688 1 78.94 242 SER B CA 1
ATOM 4354 C C . SER B 1 242 ? 17.062 -21.75 9.602 1 78.94 242 SER B C 1
ATOM 4356 O O . SER B 1 242 ? 17.312 -22.031 8.43 1 78.94 242 SER B O 1
ATOM 4358 N N . GLU B 1 243 ? 16.047 -21.016 9.977 1 89.12 243 GLU B N 1
ATOM 4359 C CA . GLU B 1 243 ? 14.992 -20.922 8.984 1 89.12 243 GLU B CA 1
ATOM 4360 C C . GLU B 1 243 ? 15.305 -19.828 7.953 1 89.12 243 GLU B C 1
ATOM 4362 O O . GLU B 1 243 ? 15.703 -18.719 8.312 1 89.12 243 GLU B O 1
ATOM 4367 N N . LYS B 1 244 ? 15.156 -20.234 6.719 1 94.38 244 LYS B N 1
ATOM 4368 C CA . LYS B 1 244 ? 15.367 -19.281 5.637 1 94.38 244 LYS B CA 1
ATOM 4369 C C . LYS B 1 244 ? 14.141 -18.391 5.441 1 94.38 244 LYS B C 1
ATOM 4371 O O . LYS B 1 244 ? 13.047 -18.891 5.18 1 94.38 244 LYS B O 1
ATOM 4376 N N . LEU B 1 245 ? 14.328 -17.125 5.582 1 96.69 245 LEU B N 1
ATOM 4377 C CA . LEU B 1 245 ? 13.25 -16.141 5.43 1 96.69 245 LEU B CA 1
ATOM 4378 C C . LEU B 1 245 ? 13.062 -15.766 3.965 1 96.69 245 LEU B C 1
ATOM 4380 O O . LEU B 1 245 ? 11.945 -15.508 3.521 1 96.69 245 LEU B O 1
ATOM 4384 N N . LEU B 1 246 ? 14.195 -15.664 3.295 1 98.19 246 LEU B N 1
ATOM 4385 C CA . LEU B 1 246 ? 14.234 -15.5 1.847 1 98.19 246 LEU B CA 1
ATOM 4386 C C . LEU B 1 246 ? 15.203 -16.484 1.213 1 98.19 246 LEU B C 1
ATOM 4388 O O . LEU B 1 246 ? 16.266 -16.781 1.775 1 98.19 246 LEU B O 1
ATOM 4392 N N . ARG B 1 247 ? 14.797 -16.938 0.009 1 98 247 ARG B N 1
ATOM 4393 C CA . ARG B 1 247 ? 15.688 -17.891 -0.638 1 98 247 ARG B CA 1
ATOM 4394 C C . ARG B 1 247 ? 15.516 -17.859 -2.152 1 98 247 ARG B C 1
ATOM 4396 O O . ARG B 1 247 ? 14.391 -17.859 -2.656 1 98 247 ARG B O 1
ATOM 4403 N N . VAL B 1 248 ? 16.609 -17.875 -2.803 1 98.5 248 VAL B N 1
ATOM 4404 C CA . VAL B 1 248 ? 16.594 -18.078 -4.246 1 98.5 248 VAL B CA 1
ATOM 4405 C C . VAL B 1 248 ? 16.391 -19.547 -4.566 1 98.5 248 VAL B C 1
ATOM 4407 O O . VAL B 1 248 ? 17.062 -20.422 -4.004 1 98.5 248 VAL B O 1
ATOM 4410 N N . ILE B 1 249 ? 15.438 -19.812 -5.426 1 98.06 249 ILE B N 1
ATOM 4411 C CA . ILE B 1 249 ? 15.117 -21.188 -5.746 1 98.06 249 ILE B CA 1
ATOM 4412 C C . ILE B 1 249 ? 15.18 -21.406 -7.258 1 98.06 249 ILE B C 1
ATOM 4414 O O . ILE B 1 249 ? 15.336 -20.438 -8.016 1 98.06 249 ILE B O 1
ATOM 4418 N N . LYS B 1 250 ? 15.031 -22.609 -7.637 1 97.38 250 LYS B N 1
ATOM 4419 C CA . LYS B 1 250 ? 15.195 -22.969 -9.039 1 97.38 250 LYS B CA 1
ATOM 4420 C C . LYS B 1 250 ? 13.938 -22.656 -9.844 1 97.38 250 LYS B C 1
ATOM 4422 O O . LYS B 1 250 ? 12.82 -22.828 -9.336 1 97.38 250 LYS B O 1
ATOM 4427 N N . ASN B 1 251 ? 14.133 -22.328 -11.039 1 96.19 251 ASN B N 1
ATOM 4428 C CA . ASN B 1 251 ? 13.047 -22.234 -12.016 1 96.19 251 ASN B CA 1
ATOM 4429 C C . ASN B 1 251 ? 12.664 -23.609 -12.562 1 96.19 251 ASN B C 1
ATOM 4431 O O . ASN B 1 251 ? 13.477 -24.531 -12.547 1 96.19 251 ASN B O 1
ATOM 4435 N N . PRO B 1 252 ? 11.359 -23.734 -13.031 1 96.25 252 PRO B N 1
ATOM 4436 C CA . PRO B 1 252 ? 10.32 -22.703 -13.172 1 96.25 252 PRO B CA 1
ATOM 4437 C C . PRO B 1 252 ? 9.445 -22.578 -11.93 1 96.25 252 PRO B C 1
ATOM 4439 O O . PRO B 1 252 ? 9.484 -23.453 -11.047 1 96.25 252 PRO B O 1
ATOM 4442 N N . ILE B 1 253 ? 8.641 -21.578 -11.859 1 96.56 253 ILE B N 1
ATOM 4443 C CA . ILE B 1 253 ? 7.742 -21.312 -10.734 1 96.56 253 ILE B CA 1
ATOM 4444 C C . ILE B 1 253 ? 6.742 -22.469 -10.617 1 96.56 253 ILE B C 1
ATOM 4446 O O . ILE B 1 253 ? 6.32 -22.812 -9.508 1 96.56 253 ILE B O 1
ATOM 4450 N N . THR B 1 254 ? 6.379 -23.141 -11.664 1 95.12 254 THR B N 1
ATOM 4451 C CA . THR B 1 254 ? 5.355 -24.172 -11.688 1 95.12 254 THR B CA 1
ATOM 4452 C C . THR B 1 254 ? 5.793 -25.391 -10.859 1 95.12 254 THR B C 1
ATOM 4454 O O . THR B 1 254 ? 4.953 -26.125 -10.344 1 95.12 254 THR B O 1
ATOM 4457 N N . ASP B 1 255 ? 7.129 -25.547 -10.688 1 94.94 255 ASP B N 1
ATOM 4458 C CA . ASP B 1 255 ? 7.668 -26.656 -9.914 1 94.94 255 ASP B CA 1
ATOM 4459 C C . ASP B 1 255 ? 7.434 -26.453 -8.422 1 94.94 255 ASP B C 1
ATOM 4461 O O . ASP B 1 255 ? 7.578 -27.391 -7.633 1 94.94 255 ASP B O 1
ATOM 4465 N N . HIS B 1 256 ? 7.031 -25.281 -8.062 1 95.88 256 HIS B N 1
ATOM 4466 C CA . HIS B 1 256 ? 6.918 -24.938 -6.645 1 95.88 256 HIS B CA 1
ATOM 4467 C C . HIS B 1 256 ? 5.457 -24.766 -6.238 1 95.88 256 HIS B C 1
ATOM 4469 O O . HIS B 1 256 ? 5.164 -24.469 -5.078 1 95.88 256 HIS B O 1
ATOM 4475 N N . LEU B 1 257 ? 4.547 -24.984 -7.137 1 95.94 257 LEU B N 1
ATOM 4476 C CA . LEU B 1 257 ? 3.119 -24.828 -6.871 1 95.94 257 LEU B CA 1
ATOM 4477 C C . LEU B 1 257 ? 2.488 -26.172 -6.492 1 95.94 257 LEU B C 1
ATOM 4479 O O . LEU B 1 257 ? 2.967 -27.234 -6.91 1 95.94 257 LEU B O 1
ATOM 4483 N N . PRO B 1 258 ? 1.414 -26.109 -5.688 1 94.62 258 PRO B N 1
ATOM 4484 C CA . PRO B 1 258 ? 0.669 -27.344 -5.441 1 94.62 258 PRO B CA 1
ATOM 4485 C C . PRO B 1 258 ? 0.159 -27.984 -6.723 1 94.62 258 PRO B C 1
ATOM 4487 O O . PRO B 1 258 ? 0.033 -27.312 -7.75 1 94.62 258 PRO B O 1
ATOM 4490 N N . THR B 1 259 ? -0.18 -29.234 -6.602 1 93.12 259 THR B N 1
ATOM 4491 C CA . THR B 1 259 ? -0.654 -30 -7.75 1 93.12 259 THR B CA 1
ATOM 4492 C C . THR B 1 259 ? -1.914 -29.375 -8.336 1 93.12 259 THR B C 1
ATOM 4494 O O . THR B 1 259 ? -1.994 -29.141 -9.547 1 93.12 259 THR B O 1
ATOM 4497 N N . ASN B 1 260 ? -2.861 -29.109 -7.469 1 92.44 260 ASN B N 1
ATOM 4498 C CA . ASN B 1 260 ? -4.109 -28.484 -7.891 1 92.44 260 ASN B CA 1
ATOM 4499 C C . ASN B 1 260 ? -4.082 -26.984 -7.68 1 92.44 260 ASN B C 1
ATOM 4501 O O . ASN B 1 260 ? -4.383 -26.5 -6.586 1 92.44 260 ASN B O 1
ATOM 4505 N N . THR B 1 261 ? -3.701 -26.281 -8.711 1 95.19 261 THR B N 1
ATOM 4506 C CA . THR B 1 261 ? -3.598 -24.828 -8.641 1 95.19 261 THR B CA 1
ATOM 4507 C C . THR B 1 261 ? -4.234 -24.172 -9.867 1 95.19 261 THR B C 1
ATOM 4509 O O . THR B 1 261 ? -3.975 -24.594 -11 1 95.19 261 THR B O 1
ATOM 4512 N N . ILE B 1 262 ? -5.168 -23.297 -9.617 1 95.44 262 ILE B N 1
ATOM 4513 C CA . ILE B 1 262 ? -5.652 -22.438 -10.695 1 95.44 262 ILE B CA 1
ATOM 4514 C C . ILE B 1 262 ? -4.707 -21.25 -10.867 1 95.44 262 ILE B C 1
ATOM 4516 O O . ILE B 1 262 ? -4.453 -20.5 -9.922 1 95.44 262 ILE B O 1
ATOM 4520 N N . LYS B 1 263 ? -4.148 -21.109 -12.055 1 96.81 263 LYS B N 1
ATOM 4521 C CA . LYS B 1 263 ? -3.168 -20.062 -12.344 1 96.81 263 LYS B CA 1
ATOM 4522 C C . LYS B 1 263 ? -3.799 -18.922 -13.117 1 96.81 263 LYS B C 1
ATOM 4524 O O . LYS B 1 263 ? -4.258 -19.094 -14.25 1 96.81 263 LYS B O 1
ATOM 4529 N N . LEU B 1 264 ? -3.773 -17.75 -12.516 1 96.62 264 LEU B N 1
ATOM 4530 C CA . LEU B 1 264 ? -4.336 -16.531 -13.109 1 96.62 264 LEU B CA 1
ATOM 4531 C C . LEU B 1 264 ? -3.258 -15.484 -13.32 1 96.62 264 LEU B C 1
ATOM 4533 O O . LEU B 1 264 ? -2.277 -15.43 -12.578 1 96.62 264 LEU B O 1
ATOM 4537 N N . THR B 1 265 ? -3.416 -14.703 -14.336 1 96.88 265 THR B N 1
ATOM 4538 C CA . THR B 1 265 ? -2.566 -13.531 -14.508 1 96.88 265 THR B CA 1
ATOM 4539 C C . THR B 1 265 ? -3.412 -12.266 -14.633 1 96.88 265 THR B C 1
ATOM 4541 O O . THR B 1 265 ? -4.43 -12.258 -15.328 1 96.88 265 THR B O 1
ATOM 4544 N N . LEU B 1 266 ? -2.969 -11.266 -13.875 1 96.5 266 LEU B N 1
ATOM 4545 C CA . LEU B 1 266 ? -3.672 -9.992 -13.961 1 96.5 266 LEU B CA 1
ATOM 4546 C C . LEU B 1 266 ? -3.209 -9.195 -15.172 1 96.5 266 LEU B C 1
ATOM 4548 O O . LEU B 1 266 ? -2.012 -9.117 -15.453 1 96.5 266 LEU B O 1
ATOM 4552 N N . SER B 1 267 ? -4.219 -8.641 -15.859 1 93.12 267 SER B N 1
ATOM 4553 C CA . SER B 1 267 ? -3.963 -7.832 -17.047 1 93.12 267 SER B CA 1
ATOM 4554 C C . SER B 1 267 ? -5.016 -6.742 -17.219 1 93.12 267 SER B C 1
ATOM 4556 O O . SER B 1 267 ? -6.215 -7.008 -17.109 1 93.12 267 SER B O 1
ATOM 4558 N N . GLY B 1 268 ? -4.512 -5.539 -17.484 1 90.12 268 GLY B N 1
ATOM 4559 C CA . GLY B 1 268 ? -5.441 -4.445 -17.734 1 90.12 268 GLY B CA 1
ATOM 4560 C C . GLY B 1 268 ? -6.199 -4.594 -19.047 1 90.12 268 GLY B C 1
ATOM 4561 O O . GLY B 1 268 ? -7.227 -3.945 -19.25 1 90.12 268 GLY B O 1
ATOM 4562 N N . ASP B 1 269 ? -5.797 -5.488 -19.922 1 88.12 269 ASP B N 1
ATOM 4563 C CA . ASP B 1 269 ? -6.383 -5.645 -21.25 1 88.12 269 ASP B CA 1
ATOM 4564 C C . ASP B 1 269 ? -7.379 -6.801 -21.281 1 88.12 269 ASP B C 1
ATOM 4566 O O . ASP B 1 269 ? -8.062 -7.016 -22.281 1 88.12 269 ASP B O 1
ATOM 4570 N N . ALA B 1 270 ? -7.434 -7.555 -20.203 1 91.88 270 ALA B N 1
ATOM 4571 C CA . ALA B 1 270 ? -8.352 -8.688 -20.109 1 91.88 270 ALA B CA 1
ATOM 4572 C C . ALA B 1 270 ? -9.742 -8.227 -19.672 1 91.88 270 ALA B C 1
ATOM 4574 O O . ALA B 1 270 ? -9.922 -7.078 -19.25 1 91.88 270 ALA B O 1
ATOM 4575 N N . PRO B 1 271 ? -10.727 -9.078 -19.875 1 90.75 271 PRO B N 1
ATOM 4576 C CA . PRO B 1 271 ? -12.055 -8.727 -19.359 1 90.75 271 PRO B CA 1
ATOM 4577 C C . PRO B 1 271 ? -12.07 -8.5 -17.859 1 90.75 271 PRO B C 1
ATOM 4579 O O . PRO B 1 271 ? -11.461 -9.266 -17.109 1 90.75 271 PRO B O 1
ATOM 4582 N N . THR B 1 272 ? -12.727 -7.414 -17.547 1 95.62 272 THR B N 1
ATOM 4583 C CA . THR B 1 272 ? -12.805 -7.066 -16.141 1 95.62 272 THR B CA 1
ATOM 4584 C C . THR B 1 272 ? -13.844 -7.934 -15.43 1 95.62 272 THR B C 1
ATOM 4586 O O . THR B 1 272 ? -14.969 -8.086 -15.906 1 95.62 272 THR B O 1
ATOM 4589 N N . ILE B 1 273 ? -13.438 -8.492 -14.352 1 95.31 273 ILE B N 1
ATOM 4590 C CA . ILE B 1 273 ? -14.367 -9.32 -13.586 1 95.31 273 ILE B CA 1
ATOM 4591 C C . ILE B 1 273 ? -14.469 -8.789 -12.156 1 95.31 273 ILE B C 1
ATOM 4593 O O . ILE B 1 273 ? -13.57 -8.086 -11.68 1 95.31 273 ILE B O 1
ATOM 4597 N N . ARG B 1 274 ? -15.547 -9.125 -11.523 1 95.62 274 ARG B N 1
ATOM 4598 C CA . ARG B 1 274 ? -15.727 -8.867 -10.094 1 95.62 274 ARG B CA 1
ATOM 4599 C C . ARG B 1 274 ? -15.25 -10.047 -9.258 1 95.62 274 ARG B C 1
ATOM 4601 O O . ARG B 1 274 ? -15.852 -11.117 -9.289 1 95.62 274 ARG B O 1
ATOM 4608 N N . LEU B 1 275 ? -14.289 -9.781 -8.461 1 96.94 275 LEU B N 1
ATOM 4609 C CA . LEU B 1 275 ? -13.656 -10.859 -7.711 1 96.94 275 LEU B CA 1
ATOM 4610 C C . LEU B 1 275 ? -14.641 -11.508 -6.746 1 96.94 275 LEU B C 1
ATOM 4612 O O . LEU B 1 275 ? -14.617 -12.727 -6.551 1 96.94 275 LEU B O 1
ATOM 4616 N N . SER B 1 276 ? -15.484 -10.727 -6.125 1 94.62 276 SER B N 1
ATOM 4617 C CA . SER B 1 276 ? -16.438 -11.234 -5.145 1 94.62 276 SER B CA 1
ATOM 4618 C C . SER B 1 276 ? -17.406 -12.219 -5.785 1 94.62 276 SER B C 1
ATOM 4620 O O . SER B 1 276 ? -18 -13.062 -5.094 1 94.62 276 SER B O 1
ATOM 4622 N N . GLN B 1 277 ? -17.547 -12.164 -7.035 1 94.56 277 GLN B N 1
ATOM 4623 C CA . GLN B 1 277 ? -18.438 -13.078 -7.758 1 94.56 277 GLN B CA 1
ATOM 4624 C C . GLN B 1 277 ? -17.641 -14.219 -8.391 1 94.56 277 GLN B C 1
ATOM 4626 O O . GLN B 1 277 ? -18.172 -15.32 -8.562 1 94.56 277 GLN B O 1
ATOM 4631 N N . PHE B 1 278 ? -16.422 -13.992 -8.727 1 96.56 278 PHE B N 1
ATOM 4632 C CA . PHE B 1 278 ? -15.57 -14.938 -9.438 1 96.56 278 PHE B CA 1
ATOM 4633 C C . PHE B 1 278 ? -14.992 -15.977 -8.484 1 96.56 278 PHE B C 1
ATOM 4635 O O . PHE B 1 278 ? -15.133 -17.172 -8.719 1 96.56 278 PHE B O 1
ATOM 4642 N N . LEU B 1 279 ? -14.484 -15.57 -7.406 1 96.69 279 LEU B N 1
ATOM 4643 C CA . LEU B 1 279 ? -13.664 -16.406 -6.547 1 96.69 279 LEU B CA 1
ATOM 4644 C C . LEU B 1 279 ? -14.492 -17.531 -5.93 1 96.69 279 LEU B C 1
ATOM 4646 O O . LEU B 1 279 ? -14.047 -18.672 -5.855 1 96.69 279 LEU B O 1
ATOM 4650 N N . PRO B 1 280 ? -15.727 -17.266 -5.539 1 95.56 280 PRO B N 1
ATOM 4651 C CA . PRO B 1 280 ? -16.531 -18.328 -4.941 1 95.56 280 PRO B CA 1
ATOM 4652 C C . PRO B 1 280 ? -16.859 -19.453 -5.926 1 95.56 280 PRO B C 1
ATOM 4654 O O . PRO B 1 280 ? -17.25 -20.547 -5.516 1 95.56 280 PRO B O 1
ATOM 4657 N N . THR B 1 281 ? -16.688 -19.188 -7.137 1 94.19 281 THR B N 1
ATOM 4658 C CA . THR B 1 281 ? -17.047 -20.172 -8.141 1 94.19 281 THR B CA 1
ATOM 4659 C C . THR B 1 281 ? -15.891 -21.141 -8.383 1 94.19 281 THR B C 1
ATOM 4661 O O . THR B 1 281 ? -16.078 -22.203 -9 1 94.19 281 THR B O 1
ATOM 4664 N N . LEU B 1 282 ? -14.781 -20.844 -7.969 1 93.25 282 LEU B N 1
ATOM 4665 C CA . LEU B 1 282 ? -13.625 -21.703 -8.164 1 93.25 282 LEU B CA 1
ATOM 4666 C C . LEU B 1 282 ? -13.711 -22.938 -7.27 1 93.25 282 LEU B C 1
ATOM 4668 O O . LEU B 1 282 ? -14.148 -22.844 -6.125 1 93.25 282 LEU B O 1
ATOM 4672 N N . PRO B 1 283 ? -13.195 -24.047 -7.82 1 91.75 283 PRO B N 1
ATOM 4673 C CA . PRO B 1 283 ? -13.234 -25.25 -6.992 1 91.75 283 PRO B CA 1
ATOM 4674 C C . PRO B 1 283 ? -12.406 -25.125 -5.719 1 91.75 283 PRO B C 1
ATOM 4676 O O . PRO B 1 283 ? -11.266 -24.656 -5.766 1 91.75 283 PRO B O 1
ATOM 4679 N N . GLU B 1 284 ? -12.875 -25.609 -4.609 1 91.62 284 GLU B N 1
ATOM 4680 C CA . GLU B 1 284 ? -12.242 -25.484 -3.299 1 91.62 284 GLU B CA 1
ATOM 4681 C C . GLU B 1 284 ? -11.023 -26.391 -3.182 1 91.62 284 GLU B C 1
ATOM 4683 O O . GLU B 1 284 ? -10.203 -26.219 -2.275 1 91.62 284 GLU B O 1
ATOM 4688 N N . SER B 1 285 ? -10.938 -27.375 -4.039 1 91.81 285 SER B N 1
ATOM 4689 C CA . SER B 1 285 ? -9.812 -28.297 -4.023 1 91.81 285 SER B CA 1
ATOM 4690 C C . SER B 1 285 ? -8.555 -27.656 -4.586 1 91.81 285 SER B C 1
ATOM 4692 O O . SER B 1 285 ? -7.461 -28.219 -4.496 1 91.81 285 SER B O 1
ATOM 4694 N N . HIS B 1 286 ? -8.758 -26.5 -5.137 1 94 286 HIS B N 1
ATOM 4695 C CA . HIS B 1 286 ? -7.641 -25.875 -5.832 1 94 286 HIS B CA 1
ATOM 4696 C C . HIS B 1 286 ? -7.141 -24.656 -5.074 1 94 286 HIS B C 1
ATOM 4698 O O . HIS B 1 286 ? -7.941 -23.859 -4.578 1 94 286 HIS B O 1
ATOM 4704 N N . SER B 1 287 ? -5.809 -24.484 -4.945 1 96.44 287 SER B N 1
ATOM 4705 C CA . SER B 1 287 ? -5.207 -23.203 -4.598 1 96.44 287 SER B CA 1
ATOM 4706 C C . SER B 1 287 ? -5.281 -22.234 -5.766 1 96.44 287 SER B C 1
ATOM 4708 O O . SER B 1 287 ? -5.57 -22.625 -6.898 1 96.44 287 SER B O 1
ATOM 4710 N N . VAL B 1 288 ? -5.164 -21 -5.465 1 97.25 288 VAL B N 1
ATOM 4711 C CA . VAL B 1 288 ? -5.199 -19.953 -6.488 1 97.25 288 VAL B CA 1
ATOM 4712 C C . VAL B 1 288 ? -3.836 -19.266 -6.578 1 97.25 288 VAL B C 1
ATOM 4714 O O . VAL B 1 288 ? -3.301 -18.812 -5.566 1 97.25 288 VAL B O 1
ATOM 4717 N N . CYS B 1 289 ? -3.244 -19.312 -7.73 1 97.81 289 CYS B N 1
ATOM 4718 C CA . CYS B 1 289 ? -2.004 -18.594 -8 1 97.81 289 CYS B CA 1
ATOM 4719 C C . CYS B 1 289 ? -2.252 -17.406 -8.922 1 97.81 289 CYS B C 1
ATOM 4721 O O . CYS B 1 289 ? -2.801 -17.562 -10.016 1 97.81 289 CYS B O 1
ATOM 4723 N N . VAL B 1 290 ? -1.846 -16.266 -8.523 1 98.38 290 VAL B N 1
ATOM 4724 C CA . VAL B 1 290 ? -2.047 -15.062 -9.336 1 98.38 290 VAL B CA 1
ATOM 4725 C C . VAL B 1 290 ? -0.697 -14.422 -9.656 1 98.38 290 VAL B C 1
ATOM 4727 O O . VAL B 1 290 ? 0.108 -14.164 -8.758 1 98.38 290 VAL B O 1
ATOM 4730 N N . PHE B 1 291 ? -0.474 -14.25 -10.93 1 98.31 291 PHE B N 1
ATOM 4731 C CA . PHE B 1 291 ? 0.711 -13.539 -11.406 1 98.31 291 PHE B CA 1
ATOM 4732 C C . PHE B 1 291 ? 0.432 -12.055 -11.555 1 98.31 291 PHE B C 1
ATOM 4734 O O . PHE B 1 291 ? -0.527 -11.656 -12.219 1 98.31 291 PHE B O 1
ATOM 4741 N N . VAL B 1 292 ? 1.266 -11.234 -10.922 1 98.19 292 VAL B N 1
ATOM 4742 C CA . VAL B 1 292 ? 1.139 -9.781 -10.945 1 98.19 292 VAL B CA 1
ATOM 4743 C C . VAL B 1 292 ? 2.416 -9.156 -11.5 1 98.19 292 VAL B C 1
ATOM 4745 O O . VAL B 1 292 ? 3.52 -9.5 -11.07 1 98.19 292 VAL B O 1
ATOM 4748 N N . GLY B 1 293 ? 2.254 -8.25 -12.469 1 97.31 293 GLY B N 1
ATOM 4749 C CA . GLY B 1 293 ? 3.422 -7.543 -12.969 1 97.31 293 GLY B CA 1
ATOM 4750 C C . GLY B 1 293 ? 3.994 -6.555 -11.977 1 97.31 293 GLY B C 1
ATOM 4751 O O . GLY B 1 293 ? 3.344 -5.566 -11.633 1 97.31 293 GLY B O 1
ATOM 4752 N N . ALA B 1 294 ? 5.148 -6.797 -11.508 1 97.5 294 ALA B N 1
ATOM 4753 C CA . ALA B 1 294 ? 5.828 -5.898 -10.578 1 97.5 294 ALA B CA 1
ATOM 4754 C C . ALA B 1 294 ? 6.801 -4.984 -11.312 1 97.5 294 ALA B C 1
ATOM 4756 O O . ALA B 1 294 ? 7.961 -4.852 -10.914 1 97.5 294 ALA B O 1
ATOM 4757 N N . MET B 1 295 ? 6.312 -4.391 -12.375 1 94 295 MET B N 1
ATOM 4758 C CA . MET B 1 295 ? 7.086 -3.496 -13.234 1 94 295 MET B CA 1
ATOM 4759 C C . MET B 1 295 ? 6.332 -2.195 -13.484 1 94 295 MET B C 1
ATOM 4761 O O . MET B 1 295 ? 5.113 -2.133 -13.297 1 94 295 MET B O 1
ATOM 4765 N N . ALA B 1 296 ? 7.094 -1.221 -13.812 1 91.19 296 ALA B N 1
ATOM 4766 C CA . ALA B 1 296 ? 6.473 0.076 -14.07 1 91.19 296 ALA B CA 1
ATOM 4767 C C . ALA B 1 296 ? 5.672 0.051 -15.367 1 91.19 296 ALA B C 1
ATOM 4769 O O . ALA B 1 296 ? 4.582 0.625 -15.445 1 91.19 296 ALA B O 1
ATOM 4770 N N . ARG B 1 297 ? 6.191 -0.523 -16.328 1 87.75 297 ARG B N 1
ATOM 4771 C CA . ARG B 1 297 ? 5.574 -0.622 -17.656 1 87.75 297 ARG B CA 1
ATOM 4772 C C . ARG B 1 297 ? 6.051 -1.871 -18.391 1 87.75 297 ARG B C 1
ATOM 4774 O O . ARG B 1 297 ? 7.051 -2.48 -18 1 87.75 297 ARG B O 1
ATOM 4781 N N . GLY B 1 298 ? 5.277 -2.268 -19.344 1 85.56 298 GLY B N 1
ATOM 4782 C CA . GLY B 1 298 ? 5.617 -3.43 -20.156 1 85.56 298 GLY B CA 1
ATOM 4783 C C . GLY B 1 298 ? 4.43 -4.332 -20.422 1 85.56 298 GLY B C 1
ATOM 4784 O O . GLY B 1 298 ? 3.369 -4.176 -19.828 1 85.56 298 GLY B O 1
ATOM 4785 N N . PRO B 1 299 ? 4.75 -5.172 -21.328 1 85.19 299 PRO B N 1
ATOM 4786 C CA . PRO B 1 299 ? 3.66 -6.094 -21.672 1 85.19 299 PRO B CA 1
ATOM 4787 C C . PRO B 1 299 ? 3.32 -7.047 -20.531 1 85.19 299 PRO B C 1
ATOM 4789 O O . PRO B 1 299 ? 4.191 -7.395 -19.719 1 85.19 299 PRO B O 1
ATOM 4792 N N . ASP B 1 300 ? 2.08 -7.355 -20.5 1 86.88 300 ASP B N 1
ATOM 4793 C CA . ASP B 1 300 ? 1.607 -8.273 -19.469 1 86.88 300 ASP B CA 1
ATOM 4794 C C . ASP B 1 300 ? 1.65 -9.719 -19.953 1 86.88 300 ASP B C 1
ATOM 4796 O O . ASP B 1 300 ? 0.698 -10.477 -19.75 1 86.88 300 ASP B O 1
ATOM 4800 N N . ASN B 1 301 ? 2.729 -10.172 -20.547 1 88.19 301 ASN B N 1
ATOM 4801 C CA . ASN B 1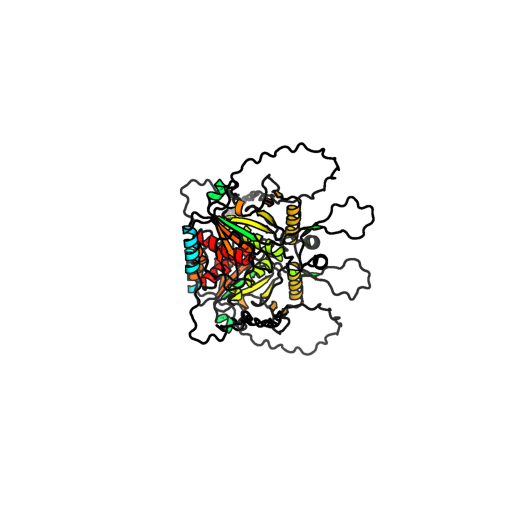 301 ? 2.846 -11.531 -21.062 1 88.19 301 ASN B CA 1
ATOM 4802 C C . ASN B 1 301 ? 3.803 -12.375 -20.219 1 88.19 301 ASN B C 1
ATOM 4804 O O . ASN B 1 301 ? 4.215 -13.461 -20.641 1 88.19 301 ASN B O 1
ATOM 4808 N N . PHE B 1 302 ? 4.07 -11.938 -19.109 1 86.56 302 PHE B N 1
ATOM 4809 C CA . PHE B 1 302 ? 5.102 -12.531 -18.266 1 86.56 302 PHE B CA 1
ATOM 4810 C C . PHE B 1 302 ? 4.688 -13.922 -17.797 1 86.56 302 PHE B C 1
ATOM 4812 O O . PHE B 1 302 ? 5.535 -14.734 -17.422 1 86.56 302 PHE B O 1
ATOM 4819 N N . ALA B 1 303 ? 3.414 -14.203 -17.828 1 86.88 303 ALA B N 1
ATOM 4820 C CA . ALA B 1 303 ? 2.971 -15.484 -17.297 1 86.88 303 ALA B CA 1
ATOM 4821 C C . ALA B 1 303 ? 2.133 -16.25 -18.312 1 86.88 303 ALA B C 1
ATOM 4823 O O . ALA B 1 303 ? 1.571 -17.297 -18.016 1 86.88 303 ALA B O 1
ATOM 4824 N N . ASP B 1 304 ? 2.131 -15.875 -19.453 1 86.5 304 ASP B N 1
ATOM 4825 C CA . ASP B 1 304 ? 1.218 -16.406 -20.469 1 86.5 304 ASP B CA 1
ATOM 4826 C C . ASP B 1 304 ? 1.492 -17.875 -20.734 1 86.5 304 ASP B C 1
ATOM 4828 O O . ASP B 1 304 ? 0.582 -18.641 -21.094 1 86.5 304 ASP B O 1
ATOM 4832 N N . ALA B 1 305 ? 2.678 -18.312 -20.531 1 84.38 305 ALA B N 1
ATOM 4833 C CA . ALA B 1 305 ? 3.08 -19.672 -20.875 1 84.38 305 ALA B CA 1
ATOM 4834 C C . ALA B 1 305 ? 2.449 -20.703 -19.938 1 84.38 305 ALA B C 1
ATOM 4836 O O . ALA B 1 305 ? 2.311 -21.875 -20.281 1 84.38 305 ALA B O 1
ATOM 4837 N N . TYR B 1 306 ? 2.008 -20.234 -18.781 1 86.94 306 TYR B N 1
ATOM 4838 C CA . TYR B 1 306 ? 1.594 -21.266 -17.844 1 86.94 306 TYR B CA 1
ATOM 4839 C C . TYR B 1 306 ? 0.26 -20.922 -17.203 1 86.94 306 TYR B C 1
ATOM 4841 O O . TYR B 1 306 ? -0.33 -21.75 -16.5 1 86.94 306 TYR B O 1
ATOM 4849 N N . VAL B 1 307 ? -0.345 -19.844 -17.547 1 91.12 307 VAL B N 1
ATOM 4850 C CA . VAL B 1 307 ? -1.554 -19.438 -16.844 1 91.12 307 VAL B CA 1
ATOM 4851 C C . VAL B 1 307 ? -2.777 -20.062 -17.5 1 91.12 307 VAL B C 1
ATOM 4853 O O . VAL B 1 307 ? -2.775 -20.328 -18.703 1 91.12 307 VAL B O 1
ATOM 4856 N N . ASP B 1 308 ? -3.715 -20.234 -16.719 1 92.19 308 ASP B N 1
ATOM 4857 C CA . ASP B 1 308 ? -4.984 -20.812 -17.172 1 92.19 308 ASP B CA 1
ATOM 4858 C C . ASP B 1 308 ? -5.918 -19.719 -17.688 1 92.19 308 ASP B C 1
ATOM 4860 O O . ASP B 1 308 ? -6.746 -19.984 -18.562 1 92.19 308 ASP B O 1
ATOM 4864 N N . GLN B 1 309 ? -5.863 -18.547 -17.109 1 92.88 309 GLN B N 1
ATOM 4865 C CA . GLN B 1 309 ? -6.77 -17.469 -17.469 1 92.88 309 GLN B CA 1
ATOM 4866 C C . GLN B 1 309 ? -6.137 -16.109 -17.188 1 92.88 309 GLN B C 1
ATOM 4868 O O . GLN B 1 309 ? -5.453 -15.922 -16.188 1 92.88 309 GLN B O 1
ATOM 4873 N N . LYS B 1 310 ? -6.422 -15.156 -18.094 1 93.94 310 LYS B N 1
ATOM 4874 C CA . LYS B 1 310 ? -6.082 -13.75 -17.922 1 93.94 310 LYS B CA 1
ATOM 4875 C C . LYS B 1 310 ? -7.305 -12.938 -17.5 1 93.94 310 LYS B C 1
ATOM 4877 O O . LYS B 1 310 ? -8.367 -13.039 -18.125 1 93.94 310 LYS B O 1
ATOM 4882 N N . ILE B 1 311 ? -7.109 -12.172 -16.453 1 95.25 311 ILE B N 1
ATOM 4883 C CA . ILE B 1 311 ? -8.281 -11.453 -15.969 1 95.25 311 ILE B CA 1
ATOM 4884 C C . ILE B 1 311 ? -7.887 -10.023 -15.594 1 95.25 311 ILE B C 1
ATOM 4886 O O . ILE B 1 311 ? -6.727 -9.758 -15.258 1 95.25 311 ILE B O 1
ATOM 4890 N N . SER B 1 312 ? -8.828 -9.148 -15.734 1 96.5 312 SER B N 1
ATOM 4891 C CA . SER B 1 312 ? -8.758 -7.809 -15.156 1 96.5 312 SER B CA 1
ATOM 4892 C C . SER B 1 312 ? -9.656 -7.684 -13.93 1 96.5 312 SER B C 1
ATOM 4894 O O . SER B 1 312 ? -10.773 -8.203 -13.922 1 96.5 312 SER B O 1
ATOM 4896 N N . ILE B 1 313 ? -9.133 -6.992 -12.945 1 97.38 313 ILE B N 1
ATOM 4897 C CA . ILE B 1 313 ? -9.922 -6.949 -11.719 1 97.38 313 ILE B CA 1
ATOM 4898 C C . ILE B 1 313 ? -10.367 -5.512 -11.445 1 97.38 313 ILE B C 1
ATOM 4900 O O . ILE B 1 313 ? -10.828 -5.203 -10.344 1 97.38 313 ILE B O 1
ATOM 4904 N N . SER B 1 314 ? -10.117 -4.613 -12.336 1 96.94 314 SER B N 1
ATOM 4905 C CA . SER B 1 314 ? -10.547 -3.227 -12.188 1 96.94 314 SER B CA 1
ATOM 4906 C C . SER B 1 314 ? -10.766 -2.566 -13.539 1 96.94 314 SER B C 1
ATOM 4908 O O . SER B 1 314 ? -10.047 -2.863 -14.5 1 96.94 314 SER B O 1
ATOM 4910 N N . ASP B 1 315 ? -11.695 -1.653 -13.586 1 94.69 315 ASP B N 1
ATOM 4911 C CA . ASP B 1 315 ? -11.922 -0.84 -14.781 1 94.69 315 ASP B CA 1
ATOM 4912 C C . ASP B 1 315 ? -10.898 0.289 -14.883 1 94.69 315 ASP B C 1
ATOM 4914 O O . ASP B 1 315 ? -10.805 0.956 -15.914 1 94.69 315 ASP B O 1
ATOM 4918 N N . TYR B 1 316 ? -10.211 0.423 -13.836 1 94.31 316 TYR B N 1
ATOM 4919 C CA . TYR B 1 316 ? -9.18 1.45 -13.773 1 94.31 316 TYR B CA 1
ATOM 4920 C C . TYR B 1 316 ? -7.785 0.824 -13.75 1 94.31 316 TYR B C 1
ATOM 4922 O O . TYR B 1 316 ? -7.625 -0.327 -13.336 1 94.31 316 TYR B O 1
ATOM 4930 N N . SER B 1 317 ? -6.809 1.568 -14.266 1 93.75 317 SER B N 1
ATOM 4931 C CA . SER B 1 317 ? -5.422 1.127 -14.133 1 93.75 317 SER B CA 1
ATOM 4932 C C . SER B 1 317 ? -4.984 1.116 -12.672 1 93.75 317 SER B C 1
ATOM 4934 O O . SER B 1 317 ? -5.195 2.09 -11.945 1 93.75 317 SER B O 1
ATOM 4936 N N . LEU B 1 318 ? -4.402 0.028 -12.289 1 95.88 318 LEU B N 1
ATOM 4937 C CA . LEU B 1 318 ? -3.979 -0.127 -10.898 1 95.88 318 LEU B CA 1
ATOM 4938 C C . LEU B 1 318 ? -2.463 -0.261 -10.812 1 95.88 318 LEU B C 1
ATOM 4940 O O . LEU B 1 318 ? -1.823 -0.771 -11.734 1 95.88 318 LEU B O 1
ATOM 4944 N N . SER B 1 319 ? -1.943 0.243 -9.703 1 97.19 319 SER B N 1
ATOM 4945 C CA . SER B 1 319 ? -0.59 -0.181 -9.367 1 97.19 319 SER B CA 1
ATOM 4946 C C . SER B 1 319 ? -0.555 -1.653 -8.969 1 97.19 319 SER B C 1
ATOM 4948 O O . SER B 1 319 ? -1.579 -2.223 -8.586 1 97.19 319 SER B O 1
ATOM 4950 N N . ALA B 1 320 ? 0.612 -2.225 -9.078 1 98.12 320 ALA B N 1
ATOM 4951 C CA . ALA B 1 320 ? 0.779 -3.619 -8.672 1 98.12 320 ALA B CA 1
ATOM 4952 C C . ALA B 1 320 ? 0.403 -3.818 -7.207 1 98.12 320 ALA B C 1
ATOM 4954 O O . ALA B 1 320 ? -0.244 -4.805 -6.855 1 98.12 320 ALA B O 1
ATOM 4955 N N . SER B 1 321 ? 0.773 -2.906 -6.359 1 98.56 321 SER B N 1
ATOM 4956 C CA . SER B 1 321 ? 0.48 -2.979 -4.934 1 98.56 321 SER B CA 1
ATOM 4957 C C . SER B 1 321 ? -1.022 -2.967 -4.676 1 98.56 321 SER B C 1
ATOM 4959 O O . SER B 1 321 ? -1.53 -3.777 -3.896 1 98.56 321 SER B O 1
ATOM 4961 N N . VAL B 1 322 ? -1.718 -2.102 -5.309 1 98.56 322 VAL B N 1
ATOM 4962 C CA . VAL B 1 322 ? -3.162 -1.992 -5.129 1 98.56 322 VAL B CA 1
ATOM 4963 C C . VAL B 1 322 ? -3.846 -3.246 -5.672 1 98.56 322 VAL B C 1
ATOM 4965 O O . VAL B 1 322 ? -4.801 -3.748 -5.07 1 98.56 322 VAL B O 1
ATOM 4968 N N . ALA B 1 323 ? -3.363 -3.762 -6.785 1 98.5 323 ALA B N 1
ATOM 4969 C CA . ALA B 1 323 ? -3.906 -5.004 -7.32 1 98.5 323 ALA B CA 1
ATOM 4970 C C . ALA B 1 323 ? -3.732 -6.152 -6.332 1 98.5 323 ALA B C 1
ATOM 4972 O O . ALA B 1 323 ? -4.656 -6.938 -6.113 1 98.5 323 ALA B O 1
ATOM 4973 N N . CYS B 1 324 ? -2.572 -6.223 -5.777 1 98.75 324 CYS B N 1
ATOM 4974 C CA . CYS B 1 324 ? -2.316 -7.234 -4.758 1 98.75 324 CYS B CA 1
ATOM 4975 C C . CYS B 1 324 ? -3.277 -7.082 -3.584 1 98.75 324 CYS B C 1
ATOM 4977 O O . CYS B 1 324 ? -3.861 -8.062 -3.123 1 98.75 324 CYS B O 1
ATOM 4979 N N . GLY B 1 325 ? -3.404 -5.852 -3.145 1 98.69 325 GLY B N 1
ATOM 4980 C CA . GLY B 1 325 ? -4.309 -5.586 -2.037 1 98.69 325 GLY B CA 1
ATOM 4981 C C . GLY B 1 325 ? -5.746 -5.973 -2.334 1 98.69 325 GLY B C 1
ATOM 4982 O O . GLY B 1 325 ? -6.414 -6.582 -1.495 1 98.69 325 GLY B O 1
ATOM 4983 N N . LYS B 1 326 ? -6.191 -5.617 -3.492 1 98.5 326 LYS B N 1
ATOM 4984 C CA . LYS B 1 326 ? -7.562 -5.922 -3.895 1 98.5 326 LYS B CA 1
ATOM 4985 C C . LYS B 1 326 ? -7.809 -7.43 -3.896 1 98.5 326 LYS B C 1
ATOM 4987 O O . LYS B 1 326 ? -8.852 -7.891 -3.42 1 98.5 326 LYS B O 1
ATOM 4992 N N . PHE B 1 327 ? -6.887 -8.172 -4.441 1 98.62 327 PHE B N 1
ATOM 4993 C CA . PHE B 1 327 ? -7.023 -9.617 -4.5 1 98.62 327 PHE B CA 1
ATOM 4994 C C . PHE B 1 327 ? -7.012 -10.227 -3.102 1 98.62 327 PHE B C 1
ATOM 4996 O O . PHE B 1 327 ? -7.809 -11.109 -2.795 1 98.62 327 PHE B O 1
ATOM 5003 N N . CYS B 1 328 ? -6.105 -9.727 -2.242 1 98.56 328 CYS B N 1
ATOM 5004 C CA . CYS B 1 328 ? -6.043 -10.211 -0.868 1 98.56 328 CYS B CA 1
ATOM 5005 C C . CYS B 1 328 ? -7.352 -9.945 -0.135 1 98.56 328 CYS B C 1
ATOM 5007 O O . CYS B 1 328 ? -7.883 -10.836 0.534 1 98.56 328 CYS B O 1
ATOM 5009 N N . CYS B 1 329 ? -7.871 -8.75 -0.291 1 98 329 CYS B N 1
ATOM 5010 C CA . CYS B 1 329 ? -9.117 -8.391 0.382 1 98 329 CYS B CA 1
ATOM 5011 C C . CYS B 1 329 ? -10.25 -9.305 -0.055 1 98 329 CYS B C 1
ATOM 5013 O O . CYS B 1 329 ? -11.055 -9.742 0.771 1 98 329 CYS B O 1
ATOM 5015 N N . ALA B 1 330 ? -10.297 -9.594 -1.299 1 98.12 330 ALA B N 1
ATOM 5016 C CA . ALA B 1 330 ? -11.344 -10.469 -1.817 1 98.12 330 ALA B CA 1
ATOM 5017 C C . ALA B 1 330 ? -11.211 -11.883 -1.256 1 98.12 330 ALA B C 1
ATOM 5019 O O . ALA B 1 330 ? -12.203 -12.516 -0.898 1 98.12 330 ALA B O 1
ATOM 5020 N N . MET B 1 331 ? -10.008 -12.352 -1.197 1 98.25 331 MET B N 1
ATOM 5021 C CA . MET B 1 331 ? -9.766 -13.688 -0.657 1 98.25 331 MET B CA 1
ATOM 5022 C C . MET B 1 331 ? -10.094 -13.742 0.831 1 98.25 331 MET B C 1
ATOM 5024 O O . MET B 1 331 ? -10.617 -14.742 1.319 1 98.25 331 MET B O 1
ATOM 5028 N N . GLU B 1 332 ? -9.719 -12.672 1.549 1 97.94 332 GLU B N 1
ATOM 5029 C CA . GLU B 1 332 ? -10.047 -12.586 2.969 1 97.94 332 GLU B CA 1
ATOM 5030 C C . GLU B 1 332 ? -11.555 -12.695 3.193 1 97.94 332 GLU B C 1
ATOM 5032 O O . GLU B 1 332 ? -12 -13.398 4.098 1 97.94 332 GLU B O 1
ATOM 5037 N N . GLU B 1 333 ? -12.258 -12.023 2.371 1 96.19 333 GLU B N 1
ATOM 5038 C CA . GLU B 1 333 ? -13.711 -12.109 2.463 1 96.19 333 GLU B CA 1
ATOM 5039 C C . GLU B 1 333 ? -14.195 -13.523 2.164 1 96.19 333 GLU B C 1
ATOM 5041 O O . GLU B 1 333 ? -15.039 -14.062 2.887 1 96.19 333 GLU B O 1
ATOM 5046 N N . LEU B 1 334 ? -13.664 -14.117 1.161 1 96.12 334 LEU B N 1
ATOM 5047 C CA . LEU B 1 334 ? -14.055 -15.461 0.758 1 96.12 334 LEU B CA 1
ATOM 5048 C C . LEU B 1 334 ? -13.789 -16.469 1.875 1 96.12 334 LEU B C 1
ATOM 5050 O O . LEU B 1 334 ? -14.617 -17.344 2.143 1 96.12 334 LEU B O 1
ATOM 5054 N N . TRP B 1 335 ? -12.672 -16.312 2.547 1 96.75 335 TRP B N 1
ATOM 5055 C CA . TRP B 1 335 ? -12.242 -17.297 3.533 1 96.75 335 TRP B CA 1
ATOM 5056 C C . TRP B 1 335 ? -12.586 -16.844 4.945 1 96.75 335 TRP B C 1
ATOM 5058 O O . TRP B 1 335 ? -12.094 -17.406 5.926 1 96.75 335 TRP B O 1
ATOM 5068 N N . ASP B 1 336 ? -13.336 -15.82 5.094 1 95.44 336 ASP B N 1
ATOM 5069 C CA . ASP B 1 336 ? -13.844 -15.312 6.363 1 95.44 336 ASP B CA 1
ATOM 5070 C C . ASP B 1 336 ? -12.703 -14.914 7.297 1 95.44 336 ASP B C 1
ATOM 5072 O O . ASP B 1 336 ? -12.688 -15.305 8.469 1 95.44 336 ASP B O 1
ATOM 5076 N N . ILE B 1 337 ? -11.75 -14.289 6.727 1 95.5 337 ILE B N 1
ATOM 5077 C CA . ILE B 1 337 ? -10.648 -13.703 7.48 1 95.5 337 ILE B CA 1
ATOM 5078 C C . ILE B 1 337 ? -10.883 -12.203 7.66 1 95.5 337 ILE B C 1
ATOM 5080 O O . ILE B 1 337 ? -11.102 -11.484 6.688 1 95.5 337 ILE B O 1
ATOM 5084 N N . VAL B 1 338 ? -10.836 -11.758 8.906 1 92.5 338 VAL B N 1
ATOM 5085 C CA . VAL B 1 338 ? -11.109 -10.344 9.156 1 92.5 338 VAL B CA 1
ATOM 5086 C C . VAL B 1 338 ? -9.812 -9.641 9.578 1 92.5 338 VAL B C 1
ATOM 5088 O O . VAL B 1 338 ? -9.133 -10.078 10.508 1 92.5 338 VAL B O 1
#

Solvent-accessible surface area (backbone atoms only — not comparable to full-atom values): 40058 Å² total; per-residue (Å²): 140,84,83,82,81,80,76,81,79,75,79,78,80,79,77,79,78,73,82,74,78,73,74,78,77,74,72,77,73,75,60,64,66,76,68,82,76,71,79,71,78,77,71,80,69,77,76,72,82,71,82,77,72,71,72,68,69,70,77,68,77,79,53,25,43,45,82,72,49,72,67,54,47,51,50,49,52,51,30,49,64,71,16,39,70,77,72,82,81,69,84,69,82,68,65,83,76,60,89,74,70,64,75,70,67,34,72,74,64,84,45,64,67,49,40,56,71,46,66,32,44,33,40,34,33,31,46,18,33,76,47,70,40,76,53,76,73,73,79,74,68,91,79,66,81,77,70,76,81,48,69,40,51,51,30,45,85,82,36,45,65,63,30,52,74,69,72,41,64,45,77,61,32,38,36,62,47,43,51,48,30,47,54,40,50,57,45,28,57,47,20,58,70,40,38,40,44,44,34,38,30,26,66,87,68,51,33,33,44,45,37,59,64,48,80,76,59,89,46,67,70,56,33,36,52,51,51,38,48,28,72,70,64,40,43,37,59,42,66,90,46,88,51,63,32,32,34,60,51,76,80,59,72,53,54,75,32,34,44,49,42,48,31,34,30,55,29,90,85,34,64,39,30,38,58,84,61,28,58,77,64,51,64,79,82,35,23,41,32,38,37,38,59,19,51,80,74,75,79,80,61,87,51,63,90,72,41,76,44,67,33,10,71,36,83,49,85,61,48,52,33,49,50,52,43,51,53,49,54,44,48,19,59,73,68,72,52,74,131,83,78,77,77,77,78,77,79,73,75,80,79,78,77,78,76,75,80,75,76,74,72,77,82,75,73,79,70,74,59,62,66,79,70,84,79,72,79,72,79,78,71,80,70,79,75,75,84,69,84,72,69,73,74,72,71,72,75,68,79,76,55,24,44,46,81,70,50,71,67,54,47,51,48,49,53,50,30,50,65,70,16,39,71,78,73,82,80,69,83,64,81,69,65,77,81,56,92,76,68,64,75,71,65,36,71,73,63,83,45,62,68,50,40,56,71,45,66,32,42,32,39,33,33,32,46,19,34,77,48,70,40,76,52,77,70,74,82,74,70,92,78,69,80,79,72,77,83,48,70,40,50,50,29,45,84,83,36,45,67,63,29,51,74,68,72,40,64,46,75,60,31,39,35,64,47,44,52,49,30,48,54,40,50,56,46,28,56,45,21,58,71,41,37,40,43,44,34,38,30,25,65,87,68,50,33,33,44,45,38,57,62,48,80,76,60,90,47,67,70,56,34,38,52,51,51,38,48,29,72,71,62,39,43,35,60,42,71,90,45,89,51,63,32,32,34,59,50,76,81,57,73,52,53,74,33,34,45,50,40,47,32,33,31,56,30,89,85,34,64,38,31,39,59,84,61,29,58,77,66,50,65,78,83,35,23,41,33,39,37,38,57,21,51,82,74,74,81,79,60,86,51,64,91,72,42,75,45,68,33,10,72,36,83,50,86,61,47,53,35,50,50,51,44,51,53,49,51,44,48,20,58,74,67,72,51,75

pLDDT: mean 74.98, std 29.31, range [19.64, 98.88]